Protein AF-A0A261AUL5-F1 (afdb_monomer_lite)

Organism: Caenorhabditis remanei (NCBI:txid31234)

Foldseek 3Di:
DDDDDDDDDDDDDDDDDDDDDPVVVLVVLVVVPLVPDDPVCSVVLVCLLPPPLLVVLLVQLVVLVVVVDASLRSLLVSLLVLCVVLLVLVLVLLQLVLVLVVLLQVQLVVLQVVLCVVVVFDWDADPVNLDIDTPDPDVVSVVVSVVSSVCSQVVCVVVVSHPVVSVVSVVVSVSSVSSSLSSVVSNVSVDDDPFRQDDDQPRGQQAFRPVLPLLVLLLVLQLLLVVLVCLSPPPPDPCDPVNVVVVVVVNVVSVVSSVVSRRGRNSSSSSSSSSSVSSSVSSLLCLAPVSCVVSVRDHDPSRDNCSPPVDDQDWDDDPFAIKTKDFDPDDPPDPQWKKKWKKKKWKWKAAPQGIDIDDIDIAMAIDPDDDPPHGMDIDGDGVVNQVNHYPPSDIDIDMDMDGPDMDIDDPPLPDPPPPPVPDPPPPAWAWEQEPPRDTHIDGLCLLLVQFVQSVVVPVPDPHNYDYDPPAHPVLVVLLVCLSVVPPPSAALVNLVSNLVVCVVRVRVVSNVVSLVCLLPPHPDDLVVLCVVCVVSVPDVSVVSSVVPPPPDDDDPPDDDDDPPPVVVVVVLVVQAAPQVRHGAPQWWWAWPVGDIHHPVSLVPDPDQWDQPPPPRDTTGSVPTHTDVVSNVVVVVVVVD

Secondary structure (DSSP, 8-state):
------------------PPPHHHHHHHHHHHHGGGS-TTTHHHHHHHHHSHHHHHHHHHHHHHHHTT--HHHHHHHHHHHHHHHHHHHHHHHHHHHHHHHHHHHHHHHHHHHHHHHHHT--EEE-TTSSSEEE----HHHHHHHHHHHHTHHHHHHHTT--HHHHHHHHHTHHHHHHHHHHHHHHHHHHS--S--B--TT-SBTTS--TT-HHHHHHHHHHHHHHHHHHHTS--SS---HHHHHHHHHHHHHHHHHHHHHTTS-THHHHHHHHHHHHHHHHHHHHHSHHHHHHTTPPP-TT--S-TTT----EEEEETTEEEEEEE----TT-TTSEEEEEEEEEEEEEETTEEEEPPPEEEEEESSS-TTSSSEEEEEEEHHHHHHH-SSS--EEEEEEEEEEEEEE---SS-S-TTSTT----SSEEEEEEGGGEEEEEEHHHHHHH-HHHHHHHSSS--SEEE-TT--HHHHHHHHHHHTT-TT-S-TTTHHHHHHHHHHTT-HHHHHHHHHHHHHT----HHHHHHHHHHTT-HHHHHHHHHT--SS----S---S-TTHHHHHHHHHHTB-TTTSSBPPSSEEE-TTS-EEEHHHHHTSSSSEEE-TTT--EEEGGGPEE-HHHHHHHHHHTT-

Radius of gyration: 35.85 Å; chains: 1; bounding box: 118×84×75 Å

pLDDT: mean 72.16, std 18.51, range [23.72, 94.94]

InterPro domains:
  IPR000210 BTB/POZ domain [PF00651] (430-521)
  IPR000210 BTB/POZ domain [SM00225] (428-522)
  IPR001708 Membrane insertase YidC/ALB3/OXA1/COX18 [PTHR12428] (25-316)
  IPR001841 Zinc finger, RING-type [PS50089] (577-616)
  IPR001841 Zinc finger, RING-type [SM00184] (577-615)
  IPR002083 MATH/TRAF domain [PF00917] (313-403)
  IPR011333 SKP1/BTB/POZ domain superfamily [G3DSA:3.30.710.10] (395-547)
  IPR011333 SKP1/BTB/POZ domain superfamily [SSF54695] (431-519)
  IPR013083 Zinc finger, RING/FYVE/PHD-type [G3DSA:3.30.40.10] (557-640)
  IPR017907 Zinc finger, RING-type, conserved site [PS00518] (593-602)
  IPR027370 Zinc finger, RING-type, eukaryotic [PF13445] (577-613)

Structure (mmCIF, N/CA/C/O backbone):
data_AF-A0A261AUL5-F1
#
_entry.id   AF-A0A261AUL5-F1
#
loop_
_atom_site.group_PDB
_atom_site.id
_atom_site.type_symbol
_atom_site.label_atom_id
_atom_site.label_alt_id
_atom_site.label_comp_id
_atom_site.label_asym_id
_atom_site.label_entity_id
_atom_site.label_seq_id
_atom_site.pdbx_PDB_ins_code
_atom_site.Cartn_x
_atom_site.Cartn_y
_atom_site.Cartn_z
_atom_site.occupancy
_atom_site.B_iso_or_equiv
_atom_site.auth_seq_id
_atom_site.auth_comp_id
_atom_site.auth_asym_id
_atom_site.auth_atom_id
_atom_site.pdbx_PDB_model_num
ATOM 1 N N . MET A 1 1 ? 73.769 -4.016 20.229 1.00 38.84 1 MET A N 1
ATOM 2 C CA . MET A 1 1 ? 72.959 -4.945 19.410 1.00 38.84 1 MET A CA 1
ATOM 3 C C . MET A 1 1 ? 71.690 -4.220 18.938 1.00 38.84 1 MET A C 1
ATOM 5 O O . MET A 1 1 ? 70.615 -4.512 19.426 1.00 38.84 1 MET A O 1
ATOM 9 N N . LEU A 1 2 ? 71.712 -3.088 18.229 1.00 24.92 2 LEU A N 1
ATOM 10 C CA . LEU A 1 2 ? 72.198 -2.772 16.875 1.00 24.92 2 LEU A CA 1
ATOM 11 C C . LEU A 1 2 ? 71.766 -3.713 15.734 1.00 24.92 2 LEU A C 1
ATOM 13 O O . LEU A 1 2 ? 71.984 -4.916 15.808 1.00 24.92 2 LEU A O 1
ATOM 17 N N . SER A 1 3 ? 71.311 -3.039 14.662 1.00 25.80 3 SER A N 1
ATOM 18 C CA . SER A 1 3 ? 71.133 -3.405 13.238 1.00 25.80 3 SER A CA 1
ATOM 19 C C . SER A 1 3 ? 69.890 -4.240 12.882 1.00 25.80 3 SER A C 1
ATOM 21 O O . SER A 1 3 ? 69.681 -5.284 13.476 1.00 25.80 3 SER A O 1
ATOM 23 N N . ARG A 1 4 ? 68.923 -3.786 12.052 1.00 31.28 4 ARG A N 1
ATOM 24 C CA . ARG A 1 4 ? 68.939 -3.260 10.651 1.00 31.28 4 ARG A CA 1
ATOM 25 C C . ARG A 1 4 ? 69.620 -4.210 9.655 1.00 31.28 4 ARG A C 1
ATOM 27 O O . ARG A 1 4 ? 70.619 -4.814 10.008 1.00 31.28 4 ARG A O 1
ATOM 34 N N . ILE A 1 5 ? 69.167 -4.134 8.388 1.00 26.30 5 ILE A N 1
ATOM 35 C CA . ILE A 1 5 ? 69.746 -4.734 7.157 1.00 26.30 5 ILE A CA 1
ATOM 36 C C . ILE A 1 5 ? 69.149 -6.150 6.925 1.00 26.30 5 ILE A C 1
ATOM 38 O O . ILE A 1 5 ? 69.099 -6.935 7.854 1.00 26.30 5 ILE A O 1
ATOM 42 N N . CYS A 1 6 ? 68.586 -6.559 5.780 1.00 26.16 6 CYS A N 1
ATOM 43 C CA . CYS A 1 6 ? 68.881 -6.203 4.391 1.00 26.16 6 CYS A CA 1
ATOM 44 C C . CYS A 1 6 ? 67.743 -6.541 3.393 1.00 26.16 6 CYS A C 1
ATOM 46 O O . CYS A 1 6 ? 67.002 -7.501 3.578 1.00 26.16 6 CYS A O 1
ATOM 48 N N . VAL A 1 7 ? 67.697 -5.790 2.287 1.00 33.09 7 VAL A N 1
ATOM 49 C CA . VAL A 1 7 ? 67.062 -6.109 0.987 1.00 33.09 7 VAL A CA 1
ATOM 50 C C . VAL A 1 7 ? 67.678 -7.385 0.372 1.00 33.09 7 VAL A C 1
ATOM 52 O O . VAL A 1 7 ? 68.873 -7.614 0.580 1.00 33.09 7 VAL A O 1
ATOM 55 N N . PRO A 1 8 ? 66.960 -8.111 -0.511 1.00 27.70 8 PRO A N 1
ATOM 56 C CA . PRO A 1 8 ? 67.607 -8.620 -1.716 1.00 27.70 8 PRO A CA 1
ATOM 57 C C . PRO A 1 8 ? 66.964 -8.128 -3.019 1.00 27.70 8 PRO A C 1
ATOM 59 O O . PRO A 1 8 ? 65.775 -7.844 -3.131 1.00 27.70 8 PRO A O 1
ATOM 62 N N . ARG A 1 9 ? 67.878 -7.992 -3.979 1.00 25.94 9 ARG A N 1
ATOM 63 C CA . ARG A 1 9 ? 67.807 -7.419 -5.319 1.00 25.94 9 ARG A CA 1
ATOM 64 C C . ARG A 1 9 ? 66.866 -8.155 -6.273 1.00 25.94 9 ARG A C 1
ATOM 66 O O . ARG A 1 9 ? 66.746 -9.372 -6.230 1.00 25.94 9 ARG A O 1
ATOM 73 N N . HIS A 1 10 ? 66.363 -7.365 -7.221 1.00 26.39 10 HIS A N 1
ATOM 74 C CA . HIS A 1 10 ? 66.174 -7.675 -8.640 1.00 26.39 10 HIS A CA 1
ATOM 75 C C . HIS A 1 10 ? 66.650 -9.061 -9.117 1.00 26.39 10 HIS A C 1
ATOM 77 O O . HIS A 1 10 ? 67.851 -9.321 -9.179 1.00 26.39 10 HIS A O 1
ATOM 83 N N . MET A 1 11 ? 65.708 -9.845 -9.646 1.00 24.77 11 MET A N 1
ATOM 84 C CA . MET A 1 11 ? 65.918 -10.566 -10.901 1.00 24.77 11 MET A CA 1
ATOM 85 C C . MET A 1 11 ? 65.010 -9.941 -11.958 1.00 24.77 11 MET A C 1
ATOM 87 O O . MET A 1 11 ? 63.788 -9.948 -11.853 1.00 24.77 11 MET A O 1
ATOM 91 N N . THR A 1 12 ? 65.640 -9.343 -12.959 1.00 30.38 12 THR A N 1
ATOM 92 C CA . THR A 1 12 ? 65.028 -8.932 -14.218 1.00 30.38 12 THR A CA 1
ATOM 93 C C . THR A 1 12 ? 64.698 -10.166 -15.050 1.00 30.38 12 THR A C 1
ATOM 95 O O . THR A 1 12 ? 65.599 -10.943 -15.361 1.00 30.38 12 THR A O 1
ATOM 98 N N . ALA A 1 13 ? 63.443 -10.301 -15.475 1.00 24.20 13 ALA A N 1
ATOM 99 C CA . ALA A 1 13 ? 63.084 -11.088 -16.647 1.00 24.20 13 ALA A CA 1
ATOM 100 C C . ALA A 1 13 ? 61.925 -10.402 -17.384 1.00 24.20 13 ALA A C 1
ATOM 102 O O . ALA A 1 13 ? 60.786 -10.399 -16.933 1.00 24.20 13 ALA A O 1
ATOM 103 N N . SER A 1 14 ? 62.290 -9.813 -18.521 1.00 23.72 14 SER A N 1
ATOM 104 C CA . SER A 1 14 ? 61.501 -9.747 -19.751 1.00 23.72 14 SER A CA 1
ATOM 105 C C . SER A 1 14 ? 60.175 -8.981 -19.724 1.00 23.72 14 SER A C 1
ATOM 107 O O . SER A 1 14 ? 59.101 -9.504 -19.441 1.00 23.72 14 SER A O 1
ATOM 109 N N . THR A 1 15 ? 60.276 -7.738 -20.193 1.00 32.81 15 THR A N 1
ATOM 110 C CA . THR A 1 15 ? 59.232 -6.999 -20.909 1.00 32.81 15 THR A CA 1
ATOM 111 C C . THR A 1 15 ? 58.444 -7.907 -21.855 1.00 32.81 15 THR A C 1
ATOM 113 O O . THR A 1 15 ? 58.908 -8.253 -22.940 1.00 32.81 15 THR A O 1
ATOM 116 N N . SER A 1 16 ? 57.222 -8.243 -21.460 1.00 27.28 16 SER A N 1
ATOM 117 C CA . SER A 1 16 ? 56.147 -8.580 -22.383 1.00 27.28 16 SER A CA 1
ATOM 118 C C . SER A 1 16 ? 54.984 -7.647 -22.068 1.00 27.28 16 SER A C 1
ATOM 120 O O . SER A 1 16 ? 54.665 -7.389 -20.909 1.00 27.28 16 SER A O 1
ATOM 122 N N . PHE A 1 17 ? 54.465 -7.032 -23.124 1.00 34.25 17 PHE A N 1
ATOM 123 C CA . PHE A 1 17 ? 53.462 -5.978 -23.125 1.00 34.25 17 PHE A CA 1
ATOM 124 C C . PHE A 1 17 ? 52.282 -6.305 -22.197 1.00 34.25 17 PHE A C 1
ATOM 126 O O . PHE A 1 17 ? 51.385 -7.061 -22.564 1.00 34.25 17 PHE A O 1
ATOM 133 N N . LEU A 1 18 ? 52.260 -5.699 -21.007 1.00 28.34 18 LEU A N 1
ATOM 134 C CA . LEU A 1 18 ? 51.066 -5.660 -20.174 1.00 28.34 18 LEU A CA 1
ATOM 135 C C . LEU A 1 18 ? 50.073 -4.717 -20.850 1.00 28.34 18 LEU A C 1
ATOM 137 O O . LEU A 1 18 ? 50.210 -3.495 -20.825 1.00 28.34 18 LEU A O 1
ATOM 141 N N . THR A 1 19 ? 49.078 -5.314 -21.494 1.00 38.41 19 THR A N 1
ATOM 142 C CA . THR A 1 19 ? 47.830 -4.643 -21.842 1.00 38.41 19 THR A CA 1
ATOM 143 C C . THR A 1 19 ? 47.281 -3.929 -20.604 1.00 38.41 19 THR A C 1
ATOM 145 O O . THR A 1 19 ? 47.287 -4.536 -19.530 1.00 38.41 19 THR A O 1
ATOM 148 N N . PRO A 1 20 ? 46.778 -2.689 -20.726 1.00 30.16 20 PRO A N 1
ATOM 149 C CA . PRO A 1 20 ? 46.280 -1.954 -19.574 1.00 30.16 20 PRO A CA 1
ATOM 150 C C . PRO A 1 20 ? 45.133 -2.728 -18.928 1.00 30.16 20 PRO A C 1
ATOM 152 O O . PRO A 1 20 ? 44.314 -3.342 -19.628 1.00 30.16 20 PRO A O 1
ATOM 155 N N . SER A 1 21 ? 45.125 -2.718 -17.595 1.00 37.12 21 SER A N 1
ATOM 156 C CA . SER A 1 21 ? 44.129 -3.399 -16.771 1.00 37.12 21 SER A CA 1
ATOM 157 C C . SER A 1 21 ? 42.710 -2.986 -17.182 1.00 37.12 21 SER A C 1
ATOM 159 O O . SER A 1 21 ? 42.478 -1.865 -17.642 1.00 37.12 21 SER A O 1
ATOM 161 N N . SER A 1 22 ? 41.740 -3.889 -17.022 1.00 41.94 22 SER A N 1
ATOM 162 C CA . SER A 1 22 ? 40.322 -3.639 -17.327 1.00 41.94 22 SER A CA 1
ATOM 163 C C . SER A 1 22 ? 39.786 -2.358 -16.670 1.00 41.94 22 SER A C 1
ATOM 165 O O . SER A 1 22 ? 38.988 -1.655 -17.283 1.00 41.94 22 SER A O 1
ATOM 167 N N . SER A 1 23 ? 40.301 -2.000 -15.489 1.00 38.81 23 SER A N 1
ATOM 168 C CA . SER A 1 23 ? 39.990 -0.755 -14.772 1.00 38.81 23 SER A CA 1
ATOM 169 C C . SER A 1 23 ? 40.455 0.512 -15.513 1.00 38.81 23 SER A C 1
ATOM 171 O O . SER A 1 23 ? 39.699 1.475 -15.647 1.00 38.81 23 SER A O 1
ATOM 173 N N . GLU A 1 24 ? 41.667 0.512 -16.080 1.00 35.25 24 GLU A N 1
ATOM 174 C CA . GLU A 1 24 ? 42.183 1.662 -16.839 1.00 35.25 24 GLU A CA 1
ATOM 175 C C . GLU A 1 24 ? 41.476 1.833 -18.185 1.00 35.25 24 GLU A C 1
ATOM 177 O O . GLU A 1 24 ? 41.179 2.961 -18.584 1.00 35.25 24 GLU A O 1
ATOM 182 N N . LYS A 1 25 ? 41.139 0.729 -18.867 1.00 39.03 25 LYS A N 1
ATOM 183 C CA . LYS A 1 25 ? 40.351 0.785 -20.109 1.00 39.03 25 LYS A CA 1
ATOM 184 C C . LYS A 1 25 ? 38.936 1.316 -19.859 1.00 39.03 25 LYS A C 1
ATOM 186 O O . LYS A 1 25 ? 38.475 2.150 -20.638 1.00 39.03 25 LYS A O 1
ATOM 191 N N . LEU A 1 26 ? 38.292 0.909 -18.760 1.00 44.41 26 LEU A N 1
ATOM 192 C CA . LEU A 1 26 ? 36.972 1.397 -18.344 1.00 44.41 26 LEU A CA 1
ATOM 193 C C . LEU A 1 26 ? 36.999 2.914 -18.074 1.00 44.41 26 LEU A C 1
ATOM 195 O O . LEU A 1 26 ? 36.188 3.665 -18.619 1.00 44.41 26 LEU A O 1
ATOM 199 N N . HIS A 1 27 ? 38.002 3.395 -17.329 1.00 42.09 27 HIS A N 1
ATOM 200 C CA . HIS A 1 27 ? 38.168 4.825 -17.046 1.00 42.09 27 HIS A CA 1
ATOM 201 C C . HIS A 1 27 ? 38.501 5.669 -18.287 1.00 42.09 27 HIS A C 1
ATOM 203 O O . HIS A 1 27 ? 38.066 6.821 -18.389 1.00 42.09 27 HIS A O 1
ATOM 209 N N . GLN A 1 28 ? 39.259 5.129 -19.244 1.00 38.56 28 GLN A N 1
ATOM 210 C CA . GLN A 1 28 ? 39.674 5.868 -20.438 1.00 38.56 28 GLN A CA 1
ATOM 211 C C . GLN A 1 28 ? 38.569 5.939 -21.509 1.00 38.56 28 GLN A C 1
ATOM 213 O O . GLN A 1 28 ? 38.501 6.934 -22.237 1.00 38.56 28 GLN A O 1
ATOM 218 N N . HIS A 1 29 ? 37.670 4.946 -21.571 1.00 44.53 29 HIS A N 1
ATOM 219 C CA . HIS A 1 29 ? 36.498 4.953 -22.458 1.00 44.53 29 HIS A CA 1
ATOM 220 C C . HIS A 1 29 ? 35.386 5.893 -21.960 1.00 44.53 29 HIS A C 1
ATOM 222 O O . HIS A 1 29 ? 34.863 6.683 -22.750 1.00 44.53 29 HIS A O 1
ATOM 228 N N . HIS A 1 30 ? 35.099 5.909 -20.650 1.00 47.41 30 HIS A N 1
ATOM 229 C CA . HIS A 1 30 ? 34.116 6.825 -20.046 1.00 47.41 30 HIS A CA 1
ATOM 230 C C . HIS A 1 30 ? 34.450 8.307 -20.290 1.00 47.41 30 HIS A C 1
ATOM 232 O O . HIS A 1 30 ? 33.562 9.127 -20.529 1.00 47.41 30 HIS A O 1
ATOM 238 N N . ARG A 1 31 ? 35.742 8.659 -20.314 1.00 43.59 31 ARG A N 1
ATOM 239 C CA . ARG A 1 31 ? 36.203 10.043 -20.497 1.00 43.59 31 ARG A CA 1
ATOM 240 C C . ARG A 1 31 ? 35.969 10.592 -21.920 1.00 43.59 31 ARG A C 1
ATOM 242 O O . ARG A 1 31 ? 35.943 11.807 -22.087 1.00 43.59 31 ARG A O 1
ATOM 249 N N . ARG A 1 32 ? 35.785 9.738 -22.941 1.00 42.44 32 ARG A N 1
ATOM 250 C CA . ARG A 1 32 ? 35.687 10.153 -24.362 1.00 42.44 32 ARG A CA 1
ATOM 251 C C . ARG A 1 32 ? 34.273 10.498 -24.853 1.00 42.44 32 ARG A C 1
ATOM 253 O O . ARG A 1 32 ? 34.166 11.171 -25.871 1.00 42.44 32 ARG A O 1
ATOM 260 N N . GLN A 1 33 ? 33.210 10.087 -24.153 1.00 45.28 33 GLN A N 1
ATOM 261 C CA . GLN A 1 33 ? 31.814 10.405 -24.526 1.00 45.28 33 GLN A CA 1
ATOM 262 C C . GLN A 1 33 ? 31.169 11.521 -23.680 1.00 45.28 33 GLN A C 1
ATOM 264 O O . GLN A 1 33 ? 30.089 12.003 -24.013 1.00 45.28 33 GLN A O 1
ATOM 269 N N . MET A 1 34 ? 31.814 11.974 -22.598 1.00 44.00 34 MET A N 1
ATOM 270 C CA . MET A 1 34 ? 31.295 13.059 -21.747 1.00 44.00 34 MET A CA 1
ATOM 271 C C . MET A 1 34 ? 31.525 14.473 -22.311 1.00 44.00 34 MET A C 1
ATOM 273 O O . MET A 1 34 ? 31.071 15.449 -21.719 1.00 44.00 34 MET A O 1
ATOM 277 N N . SER A 1 35 ? 32.171 14.590 -23.472 1.00 47.97 35 SER A N 1
ATOM 278 C CA . SER A 1 35 ? 32.547 15.842 -24.149 1.00 47.97 35 SER A CA 1
ATOM 279 C C . SER A 1 35 ? 31.365 16.712 -24.610 1.00 47.97 35 SER A C 1
ATOM 281 O O . SER A 1 35 ? 31.589 17.831 -25.060 1.00 47.97 35 SER A O 1
ATOM 283 N N . ALA A 1 36 ? 30.123 16.224 -24.507 1.00 58.78 36 ALA A N 1
ATOM 284 C CA . ALA A 1 36 ? 28.903 16.934 -24.910 1.00 58.78 36 ALA A CA 1
ATOM 285 C C . ALA A 1 36 ? 28.082 17.509 -23.735 1.00 58.78 36 ALA A C 1
ATOM 287 O O . ALA A 1 36 ? 27.072 18.175 -23.958 1.00 58.78 36 ALA A O 1
ATOM 288 N N . LEU A 1 37 ? 28.470 17.249 -22.480 1.00 67.25 37 LEU A N 1
ATOM 289 C CA . LEU A 1 37 ? 27.762 17.773 -21.308 1.00 67.25 37 LEU A CA 1
ATOM 290 C C . LEU A 1 37 ? 28.285 19.171 -20.936 1.00 67.25 37 LEU A C 1
ATOM 292 O O . LEU A 1 37 ? 29.499 19.383 -20.946 1.00 67.25 37 LEU A O 1
ATOM 296 N N . PRO A 1 38 ? 27.408 20.116 -20.539 1.00 79.88 38 PRO A N 1
ATOM 297 C CA . PRO A 1 38 ? 27.838 21.394 -19.991 1.00 79.88 38 PRO A CA 1
ATOM 298 C C . PRO A 1 38 ? 28.850 21.201 -18.843 1.00 79.88 38 PRO A C 1
ATOM 300 O O . PRO A 1 38 ? 28.597 20.384 -17.947 1.00 79.88 38 PRO A O 1
ATOM 303 N N . PRO A 1 39 ? 29.957 21.972 -18.804 1.00 80.19 39 PRO A N 1
ATOM 304 C CA . PRO A 1 39 ? 31.027 21.794 -17.815 1.00 80.19 39 PRO A CA 1
ATOM 305 C C . PRO A 1 39 ? 30.543 21.846 -16.360 1.00 80.19 39 PRO A C 1
ATOM 307 O O . PRO A 1 39 ? 31.110 21.190 -15.493 1.00 80.19 39 PRO A O 1
ATOM 310 N N . ALA A 1 40 ? 29.461 22.586 -16.099 1.00 81.88 40 ALA A N 1
ATOM 311 C CA . ALA A 1 40 ? 28.869 22.738 -14.774 1.00 81.88 40 ALA A CA 1
ATOM 312 C C . ALA A 1 40 ? 28.254 21.443 -14.205 1.00 81.88 40 ALA A C 1
ATOM 314 O O . ALA A 1 40 ? 28.209 21.280 -12.990 1.00 81.88 40 ALA A O 1
ATOM 315 N N . ILE A 1 41 ? 27.781 20.524 -15.056 1.00 81.88 41 ILE A N 1
ATOM 316 C CA . ILE A 1 41 ? 27.109 19.284 -14.618 1.00 81.88 41 ILE A CA 1
ATOM 317 C C . ILE A 1 41 ? 27.941 18.025 -14.868 1.00 81.88 41 ILE A C 1
ATOM 319 O O . ILE A 1 41 ? 27.652 16.976 -14.290 1.00 81.88 41 ILE A O 1
ATOM 323 N N . ALA A 1 42 ? 28.989 18.121 -15.690 1.00 81.06 42 ALA A N 1
ATOM 324 C CA . ALA A 1 42 ? 29.856 16.996 -16.024 1.00 81.06 42 ALA A CA 1
ATOM 325 C C . ALA A 1 42 ? 30.434 16.269 -14.786 1.00 81.06 42 ALA A C 1
ATOM 327 O O . ALA A 1 42 ? 30.334 15.041 -14.754 1.00 81.06 42 ALA A O 1
ATOM 328 N N . PRO A 1 43 ? 30.924 16.954 -13.725 1.00 87.38 43 PRO A N 1
ATOM 329 C CA . PRO A 1 43 ? 31.445 16.269 -12.538 1.00 87.38 43 PRO A CA 1
ATOM 330 C C . PRO A 1 43 ? 30.384 15.445 -11.796 1.00 87.38 43 PRO A C 1
ATOM 332 O O . PRO A 1 43 ? 30.666 14.345 -11.327 1.00 87.38 43 PRO A O 1
ATOM 335 N N . ALA A 1 44 ? 29.146 15.946 -11.717 1.00 85.44 44 ALA A N 1
ATOM 336 C CA . ALA A 1 44 ? 28.050 15.249 -11.046 1.00 85.44 44 ALA A CA 1
ATOM 337 C C . ALA A 1 44 ? 27.613 13.996 -11.820 1.00 85.44 44 ALA A C 1
ATOM 339 O O . ALA A 1 44 ? 27.378 12.948 -11.221 1.00 85.44 44 ALA A O 1
ATOM 340 N N . PHE A 1 45 ? 27.549 14.084 -13.152 1.00 86.12 45 PHE A N 1
ATOM 341 C CA . PHE A 1 45 ? 27.258 12.935 -14.013 1.00 86.12 45 PHE A CA 1
ATOM 342 C C . PHE A 1 45 ? 28.365 11.882 -13.953 1.00 86.12 45 PHE A C 1
ATOM 344 O O . PHE A 1 45 ? 28.066 10.690 -13.939 1.00 86.12 45 PHE A O 1
ATOM 351 N N . GLN A 1 46 ? 29.625 12.316 -13.886 1.00 86.81 46 GLN A N 1
ATOM 352 C CA . GLN A 1 46 ? 30.760 11.413 -13.751 1.00 86.81 46 GLN A CA 1
ATOM 353 C C . GLN A 1 46 ? 30.725 10.695 -12.399 1.00 86.81 46 GLN A C 1
ATOM 355 O O . GLN A 1 46 ? 30.814 9.474 -12.348 1.00 86.81 46 GLN A O 1
ATOM 360 N N . TYR A 1 47 ? 30.488 11.425 -11.308 1.00 91.00 47 TYR A N 1
ATOM 361 C CA . TYR A 1 47 ? 30.314 10.808 -9.995 1.00 91.00 47 TYR A CA 1
ATOM 362 C C . TYR A 1 47 ? 29.154 9.802 -9.978 1.00 91.00 47 TYR A C 1
ATOM 364 O O . TYR A 1 47 ? 29.305 8.702 -9.457 1.00 91.00 47 TYR A O 1
ATOM 372 N N . ALA A 1 48 ? 28.002 10.149 -10.559 1.00 89.62 48 ALA A N 1
ATOM 373 C CA . ALA A 1 48 ? 26.848 9.253 -10.602 1.00 89.62 48 ALA A CA 1
ATOM 374 C C . ALA A 1 48 ? 27.097 7.986 -11.438 1.00 89.62 48 ALA A C 1
ATOM 376 O O . ALA A 1 48 ? 26.554 6.936 -11.108 1.00 89.62 48 ALA A O 1
ATOM 377 N N . SER A 1 49 ? 27.921 8.076 -12.483 1.00 89.06 49 SER A N 1
ATOM 378 C CA . SER A 1 49 ? 28.393 6.934 -13.276 1.00 89.06 49 SER A CA 1
ATOM 379 C C . SER A 1 49 ? 29.358 6.047 -12.487 1.00 89.06 49 SER A C 1
ATOM 381 O O . SER A 1 49 ? 29.238 4.825 -12.516 1.00 89.06 49 SER A O 1
ATOM 383 N N . ASP A 1 50 ? 30.288 6.659 -11.758 1.00 89.88 50 ASP A N 1
ATOM 384 C CA . ASP A 1 50 ? 31.458 5.960 -11.226 1.00 89.88 50 ASP A CA 1
ATOM 385 C C . ASP A 1 50 ? 31.307 5.570 -9.747 1.00 89.88 50 ASP A C 1
ATOM 387 O O . ASP A 1 50 ? 32.185 4.913 -9.192 1.00 89.88 50 ASP A O 1
ATOM 391 N N . CYS A 1 51 ? 30.225 5.960 -9.066 1.00 92.88 51 CYS A N 1
ATOM 392 C CA . CYS A 1 51 ? 30.060 5.650 -7.648 1.00 92.88 51 CYS A CA 1
ATOM 393 C C . CYS A 1 51 ? 29.860 4.144 -7.395 1.00 92.88 51 CYS A C 1
ATOM 395 O O . CYS A 1 51 ? 29.308 3.409 -8.217 1.00 92.88 51 CYS A O 1
ATOM 397 N N . TYR A 1 52 ? 30.246 3.687 -6.199 1.00 93.94 52 TYR A N 1
ATOM 398 C CA . TYR A 1 52 ? 30.159 2.273 -5.814 1.00 93.94 52 TYR A CA 1
ATOM 399 C C . TYR A 1 52 ? 28.747 1.687 -5.920 1.00 93.94 52 TYR A C 1
ATOM 401 O O . TYR A 1 52 ? 28.600 0.505 -6.221 1.00 93.94 52 TYR A O 1
ATOM 409 N N . ILE A 1 53 ? 27.706 2.497 -5.693 1.00 92.62 53 ILE A N 1
ATOM 410 C CA . ILE A 1 53 ? 26.310 2.054 -5.821 1.00 92.62 53 ILE A CA 1
ATOM 411 C C . ILE A 1 53 ? 26.014 1.692 -7.277 1.00 92.62 53 ILE A C 1
ATOM 413 O O . ILE A 1 53 ? 25.502 0.608 -7.546 1.00 92.62 53 ILE A O 1
ATOM 417 N N . THR A 1 54 ? 26.372 2.576 -8.208 1.00 93.69 54 THR A N 1
ATOM 418 C CA . THR A 1 54 ? 26.190 2.364 -9.645 1.00 93.69 54 THR A CA 1
ATOM 419 C C . THR A 1 54 ? 26.967 1.142 -10.120 1.00 93.69 54 THR A C 1
ATOM 421 O O . THR A 1 54 ? 26.378 0.262 -10.743 1.00 93.69 54 THR A O 1
ATOM 424 N N . GLN A 1 55 ? 28.242 1.023 -9.739 1.00 93.06 55 GLN A N 1
ATOM 425 C CA . GLN A 1 55 ? 29.075 -0.132 -10.091 1.00 93.06 55 GLN A CA 1
ATOM 426 C C . GLN A 1 55 ? 28.510 -1.452 -9.543 1.00 93.06 55 GLN A C 1
ATOM 428 O O . GLN A 1 55 ? 28.468 -2.452 -10.252 1.00 93.06 55 GLN A O 1
ATOM 433 N N . SER A 1 56 ? 28.012 -1.460 -8.303 1.00 93.31 56 SER A N 1
ATOM 434 C CA . SER A 1 56 ? 27.430 -2.667 -7.694 1.00 93.31 56 SER A CA 1
ATOM 435 C C . SER A 1 56 ? 26.157 -3.115 -8.414 1.00 93.31 56 SER A C 1
ATOM 437 O O . SER A 1 56 ? 25.943 -4.306 -8.631 1.00 93.31 56 SER A O 1
ATOM 439 N N . ILE A 1 57 ? 25.300 -2.163 -8.800 1.00 93.56 57 ILE A N 1
ATOM 440 C CA . ILE A 1 57 ? 24.079 -2.459 -9.561 1.00 93.56 57 ILE A CA 1
ATOM 441 C C . ILE A 1 57 ? 24.434 -2.944 -10.972 1.00 93.56 57 ILE A C 1
ATOM 443 O O . ILE A 1 57 ? 23.814 -3.891 -11.453 1.00 93.56 57 ILE A O 1
ATOM 447 N N . GLN A 1 58 ? 25.443 -2.340 -11.603 1.00 93.12 58 GLN A N 1
ATOM 448 C CA . GLN A 1 58 ? 25.966 -2.755 -12.904 1.00 93.12 58 GLN A CA 1
ATOM 449 C C . GLN A 1 58 ? 26.453 -4.210 -12.866 1.00 93.12 58 GLN A C 1
ATOM 451 O O . GLN A 1 58 ? 25.967 -5.024 -13.647 1.00 93.12 58 GLN A O 1
ATOM 456 N N . MET A 1 59 ? 27.301 -4.566 -11.895 1.00 92.75 59 MET A N 1
ATOM 457 C CA . MET A 1 59 ? 27.754 -5.950 -11.697 1.00 92.75 59 MET A CA 1
ATOM 458 C C . MET A 1 59 ? 26.578 -6.916 -11.494 1.00 92.75 59 MET A C 1
ATOM 460 O O . MET A 1 59 ? 26.603 -8.047 -11.973 1.00 92.75 59 MET A O 1
ATOM 464 N N . GLY A 1 60 ? 25.517 -6.474 -10.810 1.00 93.00 60 GLY A N 1
ATOM 465 C CA . GLY A 1 60 ? 24.286 -7.251 -10.667 1.00 93.00 60 GLY A CA 1
ATOM 466 C C . GLY A 1 60 ? 23.569 -7.500 -11.999 1.00 93.00 60 GLY A C 1
ATOM 467 O O . GLY A 1 60 ? 23.117 -8.616 -12.248 1.00 93.00 60 GLY A O 1
ATOM 468 N N . MET A 1 61 ? 23.479 -6.490 -12.868 1.00 92.56 61 MET A N 1
ATOM 469 C CA . MET A 1 61 ? 22.874 -6.617 -14.202 1.00 92.56 61 MET A CA 1
ATOM 470 C C . MET A 1 61 ? 23.696 -7.532 -15.120 1.00 92.56 61 MET A C 1
ATOM 472 O O . MET A 1 61 ? 23.130 -8.406 -15.776 1.00 92.56 61 MET A O 1
ATOM 476 N N . GLU A 1 62 ? 25.020 -7.374 -15.125 1.00 91.31 62 GLU A N 1
ATOM 477 C CA . GLU A 1 62 ? 25.953 -8.239 -15.858 1.00 91.31 62 GLU A CA 1
ATOM 478 C C . GLU A 1 62 ? 25.887 -9.685 -15.345 1.00 91.31 62 GLU A C 1
ATOM 480 O O . GLU A 1 62 ? 25.853 -10.626 -16.135 1.00 91.31 62 GLU A O 1
ATOM 485 N N . GLY A 1 63 ? 25.769 -9.875 -14.027 1.00 92.81 63 GLY A N 1
ATOM 486 C CA . GLY A 1 63 ? 25.577 -11.187 -13.413 1.00 92.81 63 GLY A CA 1
ATOM 487 C C . GLY A 1 63 ? 24.280 -11.874 -13.851 1.00 92.81 63 GLY A C 1
ATOM 488 O O . GLY A 1 63 ? 24.293 -13.066 -14.151 1.00 92.81 63 GLY A O 1
ATOM 489 N N . LEU A 1 64 ? 23.168 -11.135 -13.951 1.00 93.12 64 LEU A N 1
ATOM 490 C CA . LEU A 1 64 ? 21.897 -11.668 -14.469 1.00 93.12 64 LEU A CA 1
ATOM 491 C C . LEU A 1 64 ? 22.031 -12.123 -15.927 1.00 93.12 64 LEU A C 1
ATOM 493 O O . LEU A 1 64 ? 21.538 -13.194 -16.283 1.00 93.12 64 LEU A O 1
ATOM 497 N N . HIS A 1 65 ? 22.736 -11.348 -16.755 1.00 90.00 65 HIS A N 1
ATOM 498 C CA . HIS A 1 65 ? 23.051 -11.745 -18.126 1.00 90.00 65 HIS A CA 1
ATOM 499 C C . HIS A 1 65 ? 23.959 -12.987 -18.168 1.00 90.00 65 HIS A C 1
ATOM 501 O O . HIS A 1 65 ? 23.681 -13.924 -18.915 1.00 90.00 65 HIS A O 1
ATOM 507 N N . GLY A 1 66 ? 24.974 -13.051 -17.300 1.00 89.12 66 GLY A N 1
ATOM 508 C CA . GLY A 1 66 ? 25.907 -14.176 -17.183 1.00 89.12 66 GLY A CA 1
ATOM 509 C C . GLY A 1 66 ? 25.262 -15.515 -16.799 1.00 89.12 66 GLY A C 1
ATOM 510 O O . GLY A 1 66 ? 25.823 -16.566 -17.092 1.00 89.12 66 GLY A O 1
ATOM 511 N N . ILE A 1 67 ? 24.059 -15.499 -16.212 1.00 92.25 67 ILE A N 1
ATOM 512 C CA . ILE A 1 67 ? 23.249 -16.701 -15.921 1.00 92.25 67 ILE A CA 1
ATOM 513 C C . ILE A 1 67 ? 22.512 -17.221 -17.182 1.00 92.25 67 ILE A C 1
ATOM 515 O O . ILE A 1 67 ? 21.869 -18.269 -17.150 1.00 92.25 67 ILE A O 1
ATOM 519 N N . GLY A 1 68 ? 22.626 -16.527 -18.320 1.00 88.12 68 GLY A N 1
ATOM 520 C CA . GLY A 1 68 ? 22.041 -16.915 -19.609 1.00 88.12 68 GLY A CA 1
ATOM 521 C C . GLY A 1 68 ? 20.776 -16.141 -19.995 1.00 88.12 68 GLY A C 1
ATOM 522 O O . GLY A 1 68 ? 20.106 -16.506 -20.960 1.00 88.12 68 GLY A O 1
ATOM 523 N N . MET A 1 69 ? 20.423 -15.077 -19.265 1.00 90.06 69 MET A N 1
ATOM 524 C CA . MET A 1 69 ? 19.305 -14.195 -19.623 1.00 90.06 69 MET A CA 1
ATOM 525 C C . MET A 1 69 ? 19.671 -13.304 -20.813 1.00 90.06 69 MET A C 1
ATOM 527 O O . MET A 1 69 ? 20.783 -12.792 -20.886 1.00 90.06 69 MET A O 1
ATOM 531 N N . THR A 1 70 ? 18.734 -13.025 -21.721 1.00 88.69 70 THR A N 1
ATOM 532 C CA . THR A 1 70 ? 18.953 -11.986 -22.745 1.00 88.69 70 THR A CA 1
ATOM 533 C C . THR A 1 70 ? 19.001 -10.606 -22.092 1.00 88.69 70 THR A C 1
ATOM 535 O O . THR A 1 70 ? 18.337 -10.389 -21.076 1.00 88.69 70 THR A O 1
ATOM 538 N N . TRP A 1 71 ? 19.720 -9.645 -22.678 1.00 87.69 71 TRP A N 1
ATOM 539 C CA . TRP A 1 71 ? 19.829 -8.288 -22.125 1.00 87.69 71 TRP A CA 1
ATOM 540 C C . TRP A 1 71 ? 18.481 -7.640 -21.758 1.00 87.69 71 TRP A C 1
ATOM 542 O O . TRP A 1 71 ? 18.347 -7.186 -20.621 1.00 87.69 71 TRP A O 1
ATOM 552 N N . PRO A 1 72 ? 17.432 -7.670 -22.611 1.00 88.81 72 PRO A N 1
ATOM 553 C CA . PRO A 1 72 ? 16.124 -7.142 -22.227 1.00 88.81 72 PRO A CA 1
ATOM 554 C C . PRO A 1 72 ? 15.544 -7.819 -20.979 1.00 88.81 72 PRO A C 1
ATOM 556 O O . PRO A 1 72 ? 15.048 -7.143 -20.079 1.00 88.81 72 PRO A O 1
ATOM 559 N N . THR A 1 73 ? 15.646 -9.148 -20.881 1.00 89.44 73 THR A N 1
ATOM 560 C CA . THR A 1 73 ? 15.150 -9.889 -19.709 1.00 89.44 73 THR A CA 1
ATOM 561 C C . THR A 1 73 ? 15.983 -9.625 -18.454 1.00 89.44 73 THR A C 1
ATOM 563 O O . THR A 1 73 ? 15.411 -9.467 -17.374 1.00 89.44 73 THR A O 1
ATOM 566 N N . ALA A 1 74 ? 17.303 -9.469 -18.591 1.00 91.19 74 ALA A N 1
ATOM 567 C CA . ALA A 1 74 ? 18.191 -9.081 -17.503 1.00 91.19 74 ALA A CA 1
ATOM 568 C C . ALA A 1 74 ? 17.813 -7.693 -16.958 1.00 91.19 74 ALA A C 1
ATOM 570 O O . ALA A 1 74 ? 17.620 -7.548 -15.753 1.00 91.19 74 ALA A O 1
ATOM 571 N N . PHE A 1 75 ? 17.571 -6.701 -17.823 1.00 91.12 75 PHE A N 1
ATOM 572 C CA . PHE A 1 75 ? 17.138 -5.363 -17.399 1.00 91.12 75 PHE A CA 1
ATOM 573 C C . PHE A 1 75 ? 15.766 -5.366 -16.715 1.00 91.12 75 PHE A C 1
ATOM 575 O O . PHE A 1 75 ? 15.595 -4.733 -15.671 1.00 91.12 75 PHE A O 1
ATOM 582 N N . ILE A 1 76 ? 14.793 -6.107 -17.257 1.00 92.31 76 ILE A N 1
ATOM 583 C CA . ILE A 1 76 ? 13.464 -6.258 -16.641 1.00 92.31 76 ILE A CA 1
ATOM 584 C C . ILE A 1 76 ? 13.588 -6.906 -15.255 1.00 92.31 76 ILE A C 1
ATOM 586 O O . ILE A 1 76 ? 12.981 -6.436 -14.290 1.00 92.31 76 ILE A O 1
ATOM 590 N N . SER A 1 77 ? 14.390 -7.965 -15.129 1.00 93.56 77 SER A N 1
ATOM 591 C CA . SER A 1 77 ? 14.593 -8.650 -13.850 1.00 93.56 77 SER A CA 1
ATOM 592 C C . SER A 1 77 ? 15.307 -7.759 -12.827 1.00 93.56 77 SER A C 1
ATOM 594 O O . SER A 1 77 ? 14.852 -7.664 -11.687 1.00 93.56 77 SER A O 1
ATOM 596 N N . ALA A 1 78 ? 16.336 -7.012 -13.243 1.00 94.25 78 ALA A N 1
ATOM 597 C CA . ALA A 1 78 ? 17.040 -6.048 -12.404 1.00 94.25 78 ALA A CA 1
ATOM 598 C C . ALA A 1 78 ? 16.102 -4.945 -11.884 1.00 94.25 78 ALA A C 1
ATOM 600 O O . ALA A 1 78 ? 16.152 -4.604 -10.702 1.00 94.25 78 ALA A O 1
ATOM 601 N N . ALA A 1 79 ? 15.192 -4.437 -12.724 1.00 92.81 79 ALA A N 1
ATOM 602 C CA . ALA A 1 79 ? 14.183 -3.452 -12.324 1.00 92.81 79 ALA A CA 1
ATOM 603 C C . ALA A 1 79 ? 13.263 -3.973 -11.206 1.00 92.81 79 ALA A C 1
ATOM 605 O O . ALA A 1 79 ? 12.971 -3.259 -10.242 1.00 92.81 79 ALA A O 1
ATOM 606 N N . ILE A 1 80 ? 12.807 -5.224 -11.326 1.00 94.06 80 ILE A N 1
ATOM 607 C CA . ILE A 1 80 ? 11.938 -5.867 -10.333 1.00 94.06 80 ILE A CA 1
ATOM 608 C C . ILE A 1 80 ? 12.717 -6.139 -9.041 1.00 94.06 80 ILE A C 1
ATOM 610 O O . ILE A 1 80 ? 12.234 -5.814 -7.954 1.00 94.06 80 ILE A O 1
ATOM 614 N N . LEU A 1 81 ? 13.936 -6.676 -9.145 1.00 93.81 81 LEU A N 1
ATOM 615 C CA . LEU A 1 81 ? 14.804 -6.948 -7.997 1.00 93.81 81 LEU A CA 1
ATOM 616 C C . LEU A 1 81 ? 15.157 -5.673 -7.230 1.00 93.81 81 LEU A C 1
ATOM 618 O O . LEU A 1 81 ? 15.126 -5.679 -6.001 1.00 93.81 81 LEU A O 1
ATOM 622 N N . LEU A 1 82 ? 15.396 -4.558 -7.925 1.00 91.56 82 LEU A N 1
ATOM 623 C CA . LEU A 1 82 ? 15.615 -3.257 -7.296 1.00 91.56 82 LEU A CA 1
ATOM 624 C C . LEU A 1 82 ? 14.418 -2.840 -6.428 1.00 91.56 82 LEU A C 1
ATOM 626 O O . LEU A 1 82 ? 14.588 -2.345 -5.310 1.00 91.56 82 LEU A O 1
ATOM 630 N N . ARG A 1 83 ? 13.188 -3.054 -6.913 1.00 89.94 83 ARG A N 1
ATOM 631 C CA . ARG A 1 83 ? 11.974 -2.771 -6.133 1.00 89.94 83 ARG A CA 1
ATOM 632 C C . ARG A 1 83 ? 11.802 -3.717 -4.957 1.00 89.94 83 ARG A C 1
ATOM 634 O O . ARG A 1 83 ? 11.467 -3.249 -3.876 1.00 89.94 83 ARG A O 1
ATOM 641 N N . ILE A 1 84 ? 12.090 -5.005 -5.123 1.00 91.88 84 ILE A N 1
ATOM 642 C CA . ILE A 1 84 ? 12.063 -5.970 -4.015 1.00 91.88 84 ILE A CA 1
ATOM 643 C C . ILE A 1 84 ? 13.091 -5.578 -2.942 1.00 91.88 84 ILE A C 1
ATOM 645 O O . ILE A 1 84 ? 12.747 -5.524 -1.764 1.00 91.88 84 ILE A O 1
ATOM 649 N N . GLY A 1 85 ? 14.315 -5.220 -3.339 1.00 91.56 85 GLY A N 1
ATOM 650 C CA . GLY A 1 85 ? 15.378 -4.796 -2.424 1.00 91.56 85 GLY A CA 1
ATOM 651 C C . GLY A 1 85 ? 15.079 -3.481 -1.698 1.00 91.56 85 GLY A C 1
ATOM 652 O O . GLY A 1 85 ? 15.437 -3.319 -0.535 1.00 91.56 85 GLY A O 1
ATOM 653 N N . THR A 1 86 ? 14.366 -2.551 -2.342 1.00 91.12 86 THR A N 1
ATOM 654 C CA . THR A 1 86 ? 13.947 -1.276 -1.726 1.00 91.12 86 THR A CA 1
ATOM 655 C C . THR A 1 86 ? 12.600 -1.360 -0.991 1.00 91.12 86 THR A C 1
ATOM 657 O O . THR A 1 86 ? 12.257 -0.455 -0.224 1.00 91.12 86 THR A O 1
ATOM 660 N N . ALA A 1 87 ? 11.838 -2.448 -1.150 1.00 90.75 87 ALA A N 1
ATOM 661 C CA . ALA A 1 87 ? 10.516 -2.620 -0.546 1.00 90.75 87 ALA A CA 1
ATOM 662 C C . ALA A 1 87 ? 10.489 -2.539 0.992 1.00 90.75 87 ALA A C 1
ATOM 664 O O . ALA A 1 87 ? 9.555 -1.914 1.507 1.00 90.75 87 ALA A O 1
ATOM 665 N N . PRO A 1 88 ? 11.470 -3.078 1.751 1.00 92.31 88 PRO A N 1
ATOM 666 C CA . PRO A 1 88 ? 11.475 -2.976 3.211 1.00 92.31 88 PRO A CA 1
ATOM 667 C C . PRO A 1 88 ? 11.417 -1.532 3.727 1.00 92.31 88 PRO A C 1
ATOM 669 O O . PRO A 1 88 ? 10.691 -1.255 4.683 1.00 92.31 88 PRO A O 1
ATOM 672 N N . LEU A 1 89 ? 12.099 -0.589 3.062 1.00 89.69 89 LEU A N 1
ATOM 673 C CA . LEU A 1 89 ? 12.059 0.837 3.415 1.00 89.69 89 LEU A CA 1
ATOM 674 C C . LEU A 1 89 ? 10.651 1.416 3.239 1.00 89.69 89 LEU A C 1
ATOM 676 O O . LEU A 1 89 ? 10.145 2.114 4.119 1.00 89.69 89 LEU A O 1
ATOM 680 N N . HIS A 1 90 ? 9.990 1.082 2.130 1.00 86.69 90 HIS A N 1
ATOM 681 C CA . HIS A 1 90 ? 8.618 1.508 1.863 1.00 86.69 90 HIS A CA 1
ATOM 682 C C . HIS A 1 90 ? 7.613 0.886 2.842 1.00 86.69 90 HIS A C 1
ATOM 684 O O . HIS A 1 90 ? 6.734 1.595 3.328 1.00 86.69 90 HIS A O 1
ATOM 690 N N . ILE A 1 91 ? 7.756 -0.403 3.172 1.00 90.62 91 ILE A N 1
ATOM 691 C CA . ILE A 1 91 ? 6.923 -1.103 4.166 1.00 90.62 91 ILE A CA 1
ATOM 692 C C . ILE A 1 91 ? 7.074 -0.446 5.540 1.00 90.62 91 ILE A C 1
ATOM 694 O O . ILE A 1 91 ? 6.081 -0.162 6.212 1.00 90.62 91 ILE A O 1
ATOM 698 N N . TYR A 1 92 ? 8.311 -0.163 5.952 1.00 91.00 92 TYR A N 1
ATOM 699 C CA . TYR A 1 92 ? 8.583 0.481 7.232 1.00 91.00 92 TYR A CA 1
ATOM 700 C C . TYR A 1 92 ? 8.027 1.910 7.284 1.00 91.00 92 TYR A C 1
ATOM 702 O O . TYR A 1 92 ? 7.372 2.282 8.261 1.00 91.00 92 TYR A O 1
ATOM 710 N N . ALA A 1 93 ? 8.193 2.687 6.209 1.00 88.69 93 ALA A N 1
ATOM 711 C CA . ALA A 1 93 ? 7.594 4.013 6.095 1.00 88.69 93 ALA A CA 1
ATOM 712 C C . ALA A 1 93 ? 6.063 3.964 6.196 1.00 88.69 93 ALA A C 1
ATOM 714 O O . ALA A 1 93 ? 5.457 4.814 6.847 1.00 88.69 93 ALA A O 1
ATOM 715 N N . GLU A 1 94 ? 5.435 2.953 5.596 1.00 85.31 94 GLU A N 1
ATOM 716 C CA . GLU A 1 94 ? 3.988 2.758 5.646 1.00 85.31 94 GLU A CA 1
ATOM 717 C C . GLU A 1 94 ? 3.498 2.365 7.048 1.00 85.31 94 GLU A C 1
ATOM 719 O O . GLU A 1 94 ? 2.467 2.851 7.516 1.00 85.31 94 GLU A O 1
ATOM 724 N N . LYS A 1 95 ? 4.276 1.558 7.779 1.00 89.12 95 LYS A N 1
ATOM 725 C CA . LYS A 1 95 ? 3.997 1.213 9.179 1.00 89.12 95 LYS A CA 1
ATOM 726 C C . LYS A 1 95 ? 4.041 2.442 10.089 1.00 89.12 95 LYS A C 1
ATOM 728 O O . LYS A 1 95 ? 3.119 2.642 10.883 1.00 89.12 95 LYS A O 1
ATOM 733 N N . LEU A 1 96 ? 5.073 3.278 9.949 1.00 88.56 96 LEU A N 1
ATOM 734 C CA . LEU A 1 96 ? 5.191 4.541 10.687 1.00 88.56 96 LEU A CA 1
ATOM 735 C C . LEU A 1 96 ? 4.064 5.512 10.323 1.00 88.56 96 LEU A C 1
ATOM 737 O O . LEU A 1 96 ? 3.507 6.167 11.203 1.00 88.56 96 LEU A O 1
ATOM 741 N N . PHE A 1 97 ? 3.685 5.575 9.045 1.00 85.62 97 PHE A N 1
ATOM 742 C CA . PHE A 1 97 ? 2.563 6.393 8.599 1.00 85.62 97 PHE A CA 1
ATOM 743 C C . PHE A 1 97 ? 1.242 5.961 9.241 1.00 85.62 97 PHE A C 1
ATOM 745 O O . PHE A 1 97 ? 0.534 6.794 9.810 1.00 85.62 97 PHE A O 1
ATOM 752 N N . ALA A 1 98 ? 0.941 4.660 9.227 1.00 84.25 98 ALA A N 1
ATOM 753 C CA . ALA A 1 98 ? -0.266 4.134 9.849 1.00 84.25 98 ALA A CA 1
ATOM 754 C C . ALA A 1 98 ? -0.300 4.415 11.361 1.00 84.25 98 ALA A C 1
ATOM 756 O O . ALA A 1 98 ? -1.323 4.841 11.894 1.00 84.25 98 ALA A O 1
ATOM 757 N N . GLN A 1 99 ? 0.825 4.233 12.060 1.00 86.94 99 GLN A N 1
ATOM 758 C CA . GLN A 1 99 ? 0.939 4.574 13.482 1.00 86.94 99 GLN A CA 1
ATOM 759 C C . GLN A 1 99 ? 0.715 6.066 13.741 1.00 86.94 99 GLN A C 1
ATOM 761 O O . GLN A 1 99 ? -0.047 6.408 14.646 1.00 86.94 99 GLN A O 1
ATOM 766 N N . ARG A 1 100 ? 1.321 6.939 12.925 1.00 86.38 100 ARG A N 1
ATOM 767 C CA . ARG A 1 100 ? 1.136 8.390 13.010 1.00 86.38 100 ARG A CA 1
ATOM 768 C C . ARG A 1 100 ? -0.328 8.772 12.841 1.00 86.38 100 ARG A C 1
ATOM 770 O O . ARG A 1 100 ? -0.820 9.550 13.647 1.00 86.38 100 ARG A O 1
ATOM 777 N N . LEU A 1 101 ? -1.022 8.240 11.832 1.00 80.75 101 LEU A N 1
ATOM 778 C CA . LEU A 1 101 ? -2.414 8.611 11.568 1.00 80.75 101 LEU A CA 1
ATOM 779 C C . LEU A 1 101 ? -3.336 8.217 12.729 1.00 80.75 101 LEU A C 1
ATOM 781 O O . LEU A 1 101 ? -4.153 9.023 13.165 1.00 80.75 101 LEU A O 1
ATOM 785 N N . HIS A 1 102 ? -3.165 7.009 13.274 1.00 80.81 102 HIS A N 1
ATOM 786 C CA . HIS A 1 102 ? -3.920 6.554 14.447 1.00 80.81 102 HIS A CA 1
ATOM 787 C C . HIS A 1 102 ? -3.641 7.405 15.687 1.00 80.81 102 HIS A C 1
ATOM 789 O O . HIS A 1 102 ? -4.579 7.831 16.355 1.00 80.81 102 HIS A O 1
ATOM 795 N N . ALA A 1 103 ? -2.368 7.688 15.974 1.00 83.56 103 ALA A N 1
ATOM 796 C CA . ALA A 1 103 ? -1.982 8.526 17.108 1.00 83.56 103 ALA A CA 1
ATOM 797 C C . ALA A 1 103 ? -2.512 9.959 16.957 1.00 83.56 103 ALA A C 1
ATOM 799 O O . ALA A 1 103 ? -3.072 10.511 17.898 1.00 83.56 103 ALA A O 1
ATOM 800 N N . GLN A 1 104 ? -2.397 10.538 15.761 1.00 82.94 104 GLN A N 1
ATOM 801 C CA . GLN A 1 104 ? -2.900 11.874 15.463 1.00 82.94 104 GLN A CA 1
ATOM 802 C C . GLN A 1 104 ? -4.419 11.944 15.656 1.00 82.94 104 GLN A C 1
ATOM 804 O O . GLN A 1 104 ? -4.889 12.825 16.365 1.00 82.94 104 GLN A O 1
ATOM 809 N N . ASN A 1 105 ? -5.178 10.996 15.097 1.00 81.19 105 ASN A N 1
ATOM 810 C CA . ASN A 1 105 ? -6.634 10.963 15.253 1.00 81.19 105 ASN A CA 1
ATOM 811 C C . ASN A 1 105 ? -7.049 10.812 16.722 1.00 81.19 105 ASN A C 1
ATOM 813 O O . ASN A 1 105 ? -7.936 11.530 17.175 1.00 81.19 105 ASN A O 1
ATOM 817 N N . PHE A 1 106 ? -6.382 9.930 17.473 1.00 83.06 106 PHE A N 1
ATOM 818 C CA . PHE A 1 106 ? -6.641 9.733 18.900 1.00 83.06 106 PHE A CA 1
ATOM 819 C C . PHE A 1 106 ? -6.382 11.006 19.720 1.00 83.06 106 PHE A C 1
ATOM 821 O O . PHE A 1 106 ? -7.234 11.421 20.506 1.00 83.06 106 PHE A O 1
ATOM 828 N N . LEU A 1 107 ? -5.235 11.661 19.507 1.00 85.06 107 LEU A N 1
ATOM 829 C CA . LEU A 1 107 ? -4.878 12.902 20.198 1.00 85.06 107 LEU A CA 1
ATOM 830 C C . LEU A 1 107 ? -5.838 14.039 19.842 1.00 85.06 107 LEU A C 1
ATOM 832 O O . LEU A 1 107 ? -6.350 14.710 20.735 1.00 85.06 107 LEU A O 1
ATOM 836 N N . THR A 1 108 ? -6.131 14.225 18.553 1.00 81.06 108 THR A N 1
ATOM 837 C CA . THR A 1 108 ? -7.075 15.242 18.082 1.00 81.06 108 THR A CA 1
ATOM 838 C C . THR A 1 108 ? -8.467 15.020 18.673 1.00 81.06 108 THR A C 1
ATOM 840 O O . THR A 1 108 ? -9.048 15.965 19.198 1.00 81.06 108 THR A O 1
ATOM 843 N N . GLN A 1 109 ? -8.987 13.788 18.680 1.00 79.19 109 GLN A N 1
ATOM 844 C CA . GLN A 1 109 ? -10.274 13.476 19.317 1.00 79.19 109 GLN A CA 1
ATOM 845 C C . GLN A 1 109 ? -10.257 13.748 20.827 1.00 79.19 109 GLN A C 1
ATOM 847 O O . GLN A 1 109 ? -11.197 14.344 21.352 1.00 79.19 109 GLN A O 1
ATOM 852 N N . GLY A 1 110 ? -9.188 13.355 21.528 1.00 82.12 110 GLY A N 1
ATOM 853 C CA . GLY A 1 110 ? -9.044 13.589 22.965 1.00 82.12 110 GLY A CA 1
ATOM 854 C C . GLY A 1 110 ? -8.987 15.076 23.332 1.00 82.12 110 GLY A C 1
ATOM 855 O O . GLY A 1 110 ? -9.635 15.497 24.290 1.00 82.12 110 GLY A O 1
ATOM 856 N N . ILE A 1 111 ? -8.257 15.880 22.554 1.00 86.00 111 ILE A N 1
ATOM 857 C CA . ILE A 1 111 ? -8.173 17.337 22.735 1.00 86.00 111 ILE A CA 1
ATOM 858 C C . ILE A 1 111 ? -9.532 17.981 22.464 1.00 86.00 111 ILE A C 1
ATOM 860 O O . ILE A 1 111 ? -10.026 18.725 23.308 1.00 86.00 111 ILE A O 1
ATOM 864 N N . LEU A 1 112 ? -10.175 17.646 21.342 1.00 83.50 112 LEU A N 1
ATOM 865 C CA . LEU A 1 112 ? -11.493 18.178 20.993 1.00 83.50 112 LEU A CA 1
ATOM 866 C C . LEU A 1 112 ? -12.540 17.850 22.064 1.00 83.50 112 LEU A C 1
ATOM 868 O O . LEU A 1 112 ? -13.316 18.725 22.438 1.00 83.50 112 LEU A O 1
ATOM 872 N N . LYS A 1 113 ? -12.519 16.633 22.624 1.00 83.50 113 LYS A N 1
ATOM 873 C CA . LYS A 1 113 ? -13.404 16.249 23.732 1.00 83.50 113 LYS A CA 1
ATOM 874 C C . LYS A 1 113 ? -13.159 17.103 24.981 1.00 83.50 113 LYS A C 1
ATOM 876 O O . LYS A 1 113 ? -14.106 17.678 25.510 1.00 83.50 113 LYS A O 1
ATOM 881 N N . LYS A 1 114 ? -11.903 17.285 25.398 1.00 86.31 114 LYS A N 1
ATOM 882 C CA . LYS A 1 114 ? -11.559 18.147 26.547 1.00 86.31 114 LYS A CA 1
ATOM 883 C C . LYS A 1 114 ? -11.967 19.607 26.337 1.00 86.31 114 LYS A C 1
ATOM 885 O O . LYS A 1 114 ? -12.459 20.246 27.264 1.00 86.31 114 LYS A O 1
ATOM 890 N N . VAL A 1 115 ? -11.779 20.139 25.128 1.00 85.56 115 VAL A N 1
ATOM 891 C CA . VAL A 1 115 ? -12.215 21.497 24.769 1.00 85.56 115 VAL A CA 1
ATOM 892 C C . VAL A 1 115 ? -13.744 21.591 24.806 1.00 85.56 115 VAL A C 1
ATOM 894 O O . VAL A 1 115 ? -14.280 22.533 25.389 1.00 85.56 115 VAL A O 1
ATOM 897 N N . SER A 1 116 ? -14.451 20.592 24.269 1.00 84.81 116 SER A N 1
ATOM 898 C CA . SER A 1 116 ? -15.918 20.542 24.288 1.00 84.81 116 SER A CA 1
ATOM 899 C C . SER A 1 116 ? -16.490 20.518 25.707 1.00 84.81 116 SER A C 1
ATOM 901 O O . SER A 1 116 ? -17.437 21.244 25.989 1.00 84.81 116 SER A O 1
ATOM 903 N N . GLU A 1 117 ? -15.869 19.769 26.624 1.00 87.38 117 GLU A N 1
ATOM 904 C CA . GLU A 1 117 ? -16.271 19.687 28.033 1.00 87.38 117 GLU A CA 1
ATOM 905 C C . GLU A 1 117 ? -15.983 20.997 28.779 1.00 87.38 117 GLU A C 1
ATOM 907 O O . GLU A 1 117 ? -16.835 21.489 29.520 1.00 87.38 117 GLU A O 1
ATOM 912 N N . ARG A 1 118 ? -14.809 21.605 28.547 1.00 88.00 118 ARG A N 1
ATOM 913 C CA . ARG A 1 118 ? -14.401 22.861 29.197 1.00 88.00 118 ARG A CA 1
ATOM 914 C C . ARG A 1 118 ? -15.294 24.039 28.811 1.00 88.00 118 ARG A C 1
ATOM 916 O O . ARG A 1 118 ? -15.634 24.842 29.674 1.00 88.00 118 ARG A O 1
ATOM 923 N N . TYR A 1 119 ? -15.655 24.145 27.535 1.00 84.50 119 TYR A N 1
ATOM 924 C CA . TYR A 1 119 ? -16.437 25.270 27.015 1.00 84.50 119 TYR A CA 1
ATOM 925 C C . TYR A 1 119 ? -17.921 24.936 26.792 1.00 84.50 119 TYR A C 1
ATOM 927 O O . TYR A 1 119 ? -18.674 25.805 26.363 1.00 84.50 119 TYR A O 1
ATOM 935 N N . ARG A 1 120 ? -18.354 23.703 27.099 1.00 84.06 120 ARG A N 1
ATOM 936 C CA . ARG A 1 120 ? -19.724 23.191 26.886 1.00 84.06 120 ARG A CA 1
ATOM 937 C C . ARG A 1 120 ? -20.229 23.396 25.454 1.00 84.06 120 ARG A C 1
ATOM 939 O O . ARG A 1 120 ? -21.374 23.785 25.236 1.00 84.06 120 ARG A O 1
ATOM 946 N N . VAL A 1 121 ? -19.366 23.133 24.477 1.00 83.25 121 VAL A N 1
ATOM 947 C CA . VAL A 1 121 ? -19.679 23.305 23.052 1.00 83.25 121 VAL A CA 1
ATOM 948 C C . VAL A 1 121 ? -19.919 21.954 22.395 1.00 83.25 121 VAL A C 1
ATOM 950 O O . VAL A 1 121 ? -19.228 20.984 22.693 1.00 83.25 121 VAL A O 1
ATOM 953 N N . GLN A 1 122 ? -20.875 21.889 21.470 1.00 76.25 122 GLN A N 1
ATOM 954 C CA . GLN A 1 122 ? -21.127 20.677 20.699 1.00 76.25 122 GLN A CA 1
ATOM 955 C C . GLN A 1 122 ? -19.985 20.391 19.713 1.00 76.25 122 GLN A C 1
ATOM 957 O O . GLN A 1 122 ? -19.478 21.278 19.021 1.00 76.25 122 GLN A O 1
ATOM 962 N N . LEU A 1 123 ? -19.600 19.120 19.636 1.00 76.88 123 LEU A N 1
ATOM 963 C CA . LEU A 1 123 ? -18.721 18.615 18.589 1.00 76.88 123 LEU A CA 1
ATOM 964 C C . LEU A 1 123 ? -19.571 18.213 17.393 1.00 76.88 123 LEU A C 1
ATOM 966 O O . LEU A 1 123 ? -20.596 17.551 17.545 1.00 76.88 123 LEU A O 1
ATOM 970 N N . GLY A 1 124 ? -19.129 18.587 16.201 1.00 66.38 124 GLY A N 1
ATOM 971 C CA . GLY A 1 124 ? -19.790 18.189 14.970 1.00 66.38 124 GLY A CA 1
ATOM 972 C C . GLY A 1 124 ? -18.789 17.961 13.848 1.00 66.38 124 GLY A C 1
ATOM 973 O O . GLY A 1 124 ? -17.624 18.347 13.956 1.00 66.38 124 GLY A O 1
ATOM 974 N N . PRO A 1 125 ? -19.218 17.334 12.749 1.00 66.94 125 PRO A N 1
ATOM 975 C CA . PRO A 1 125 ? -18.405 17.270 11.549 1.00 66.94 125 PRO A CA 1
ATOM 976 C C . PRO A 1 125 ? -18.169 18.683 10.982 1.00 66.94 125 PRO A C 1
ATOM 978 O O . PRO A 1 125 ? -19.050 19.552 11.036 1.00 66.94 125 PRO A O 1
ATOM 981 N N . SER A 1 126 ? -16.971 18.902 10.440 1.00 62.75 126 SER A N 1
ATOM 982 C CA . SER A 1 126 ? -16.580 20.083 9.661 1.00 62.75 126 SER A CA 1
ATOM 983 C C . SER A 1 126 ? -17.561 20.320 8.508 1.00 62.75 126 SER A C 1
ATOM 985 O O . SER A 1 126 ? -18.267 19.397 8.100 1.00 62.75 126 SER A O 1
ATOM 987 N N . ALA A 1 127 ? -17.593 21.532 7.948 1.00 53.44 127 ALA A N 1
ATOM 988 C CA . ALA A 1 127 ? -18.442 21.858 6.795 1.00 53.44 127 ALA A CA 1
ATOM 989 C C . ALA A 1 127 ? -18.228 20.902 5.602 1.00 53.44 127 ALA A C 1
ATOM 991 O O . ALA A 1 127 ? -19.160 20.641 4.853 1.00 53.44 127 ALA A O 1
ATOM 992 N N . ASP A 1 128 ? -17.029 20.320 5.476 1.00 45.44 128 ASP A N 1
ATOM 993 C CA . ASP A 1 128 ? -16.709 19.336 4.434 1.00 45.44 128 ASP A CA 1
ATOM 994 C C . ASP A 1 128 ? -16.857 17.869 4.892 1.00 45.44 128 ASP A C 1
ATOM 996 O O . ASP A 1 128 ? -16.390 16.959 4.210 1.00 45.44 128 ASP A O 1
ATOM 1000 N N . GLY A 1 129 ? -17.385 17.608 6.094 1.00 52.22 129 GLY A N 1
ATOM 1001 C CA . GLY A 1 129 ? -17.588 16.258 6.643 1.00 52.22 129 GLY A CA 1
ATOM 1002 C C . GLY A 1 129 ? -16.311 15.468 6.972 1.00 52.22 129 GLY A C 1
ATOM 1003 O O . GLY A 1 129 ? -16.389 14.358 7.489 1.00 52.22 129 GLY A O 1
ATOM 1004 N N . SER A 1 130 ? -15.127 16.017 6.690 1.00 49.41 130 SER A N 1
ATOM 1005 C CA . SER A 1 130 ? -13.856 15.275 6.734 1.00 49.41 130 SER A CA 1
ATOM 1006 C C . SER A 1 130 ? -13.206 15.172 8.119 1.00 49.41 130 SER A C 1
ATOM 1008 O O . SER A 1 130 ? -12.331 14.328 8.322 1.00 49.41 130 SER A O 1
ATOM 1010 N N . LYS A 1 131 ? -13.596 16.025 9.076 1.00 60.38 131 LYS A N 1
ATOM 1011 C CA . LYS A 1 131 ? -13.020 16.072 10.430 1.00 60.38 131 LYS A CA 1
ATOM 1012 C C . LYS A 1 131 ? -14.053 16.425 11.482 1.00 60.38 131 LYS A C 1
ATOM 1014 O O . LYS A 1 131 ? -15.048 17.064 11.172 1.00 60.38 131 LYS A O 1
ATOM 1019 N N . LEU A 1 132 ? -13.759 16.074 12.730 1.00 67.75 132 LEU A N 1
ATOM 1020 C CA . LEU A 1 132 ? -14.447 16.615 13.898 1.00 67.75 132 LEU A CA 1
ATOM 1021 C C . LEU A 1 132 ? -13.937 18.027 14.197 1.00 67.75 132 LEU A C 1
ATOM 1023 O O . LEU A 1 132 ? -12.730 18.244 14.286 1.00 67.75 132 LEU A O 1
ATOM 1027 N N . GLU A 1 133 ? -14.863 18.961 14.372 1.00 77.75 133 GLU A N 1
ATOM 1028 C CA . GLU A 1 133 ? -14.605 20.355 14.720 1.00 77.75 133 GLU A CA 1
ATOM 1029 C C . GLU A 1 133 ? -15.548 20.807 15.842 1.00 77.75 133 GLU A C 1
ATOM 1031 O O . GLU A 1 133 ? -16.643 20.271 16.041 1.00 77.75 133 GLU A O 1
ATOM 1036 N N . VAL A 1 134 ? -15.105 21.808 16.598 1.00 78.50 134 VAL A N 1
ATOM 1037 C CA . VAL A 1 134 ? -15.910 22.445 17.641 1.00 78.50 134 VAL A CA 1
ATOM 1038 C C . VAL A 1 134 ? -16.896 23.401 16.966 1.00 78.50 134 VAL A C 1
ATOM 1040 O O . VAL A 1 134 ? -16.479 24.348 16.302 1.00 78.50 134 VAL A O 1
ATOM 1043 N N . LYS A 1 135 ? -18.206 23.177 17.124 1.00 77.44 135 LYS A N 1
ATOM 1044 C CA . LYS A 1 135 ? -19.251 24.046 16.559 1.00 77.44 135 LYS A CA 1
ATOM 1045 C C . LYS A 1 135 ? -19.433 25.277 17.452 1.00 77.44 135 LYS A C 1
ATOM 1047 O O . LYS A 1 135 ? -20.359 25.335 18.253 1.00 77.44 135 LYS A O 1
ATOM 1052 N N . SER A 1 136 ? -18.526 26.245 17.336 1.00 75.06 136 SER A N 1
ATOM 1053 C CA . SER A 1 136 ? -18.618 27.536 18.029 1.00 75.06 136 SER A CA 1
ATOM 1054 C C . SER A 1 136 ? -18.404 28.697 17.068 1.00 75.06 136 SER A C 1
ATOM 1056 O O . SER A 1 136 ? -17.481 28.669 16.259 1.00 75.06 136 SER A O 1
ATOM 1058 N N . SER A 1 137 ? -19.217 29.742 17.215 1.00 72.62 137 SER A N 1
ATOM 1059 C CA . SER A 1 137 ? -19.020 31.032 16.543 1.00 72.62 137 SER A CA 1
ATOM 1060 C C . SER A 1 137 ? -18.092 31.970 17.331 1.00 72.62 137 SER A C 1
ATOM 1062 O O . SER A 1 137 ? -17.801 33.069 16.866 1.00 72.62 137 SER A O 1
ATOM 1064 N N . ASP A 1 138 ? -17.644 31.569 18.529 1.00 83.94 138 ASP A N 1
ATOM 1065 C CA . ASP A 1 138 ? -16.799 32.397 19.392 1.00 83.94 138 ASP A CA 1
ATOM 1066 C C . ASP A 1 138 ? -15.313 32.301 18.977 1.00 83.94 138 ASP A C 1
ATOM 1068 O O . ASP A 1 138 ? -14.710 31.220 19.083 1.00 83.94 138 ASP A O 1
ATOM 1072 N N . PRO A 1 139 ? -14.676 33.415 18.556 1.00 84.44 139 PRO A N 1
ATOM 1073 C CA . PRO A 1 139 ? -13.276 33.425 18.135 1.00 84.44 139 PRO A CA 1
ATOM 1074 C C . PRO A 1 139 ? -12.303 33.019 19.250 1.00 84.44 139 PRO A C 1
ATOM 1076 O O . PRO A 1 139 ? -11.218 32.514 18.960 1.00 84.44 139 PRO A O 1
ATOM 1079 N N . LYS A 1 140 ? -12.670 33.184 20.530 1.00 85.88 140 LYS A N 1
ATOM 1080 C CA . LYS A 1 140 ? -11.817 32.766 21.655 1.00 85.88 140 LYS A CA 1
ATOM 1081 C C . LYS A 1 140 ? -11.718 31.246 21.759 1.00 85.88 140 LYS A C 1
ATOM 1083 O O . LYS A 1 140 ? -10.645 30.721 22.049 1.00 85.88 140 LYS A O 1
ATOM 1088 N N . ILE A 1 141 ? -12.818 30.542 21.494 1.00 85.06 141 ILE A N 1
ATOM 1089 C CA . ILE A 1 141 ? -12.881 29.075 21.534 1.00 85.06 141 ILE A CA 1
ATOM 1090 C C . ILE A 1 141 ? -12.165 28.488 20.317 1.00 85.06 141 ILE A C 1
ATOM 1092 O O . ILE A 1 141 ? -11.432 27.510 20.457 1.00 85.06 141 ILE A O 1
ATOM 1096 N N . ALA A 1 142 ? -12.315 29.114 19.146 1.00 81.88 142 ALA A N 1
ATOM 1097 C CA . ALA A 1 142 ? -11.574 28.736 17.945 1.00 81.88 142 ALA A CA 1
ATOM 1098 C C . ALA A 1 142 ? -10.058 28.840 18.169 1.00 81.88 142 ALA A C 1
ATOM 1100 O O . ALA A 1 142 ? -9.344 27.862 17.956 1.00 81.88 142 ALA A O 1
ATOM 1101 N N . LYS A 1 143 ? -9.588 29.973 18.711 1.00 86.50 143 LYS A N 1
ATOM 1102 C CA . LYS A 1 143 ? -8.171 30.176 19.029 1.00 86.50 143 LYS A CA 1
ATOM 1103 C C . LYS A 1 143 ? -7.655 29.179 20.071 1.00 86.50 143 LYS A C 1
ATOM 1105 O O . LYS A 1 143 ? -6.637 28.545 19.843 1.00 86.50 143 LYS A O 1
ATOM 1110 N N . ALA A 1 144 ? -8.390 28.957 21.164 1.00 86.31 144 ALA A N 1
ATOM 1111 C CA . ALA A 1 144 ? -8.002 27.973 22.180 1.00 86.31 144 ALA A CA 1
ATOM 1112 C C . ALA A 1 144 ? -7.952 26.532 21.634 1.00 86.31 144 ALA A C 1
ATOM 1114 O O . ALA A 1 144 ? -7.126 25.728 22.066 1.00 86.31 144 ALA A O 1
ATOM 1115 N N . THR A 1 145 ? -8.833 26.197 20.686 1.00 85.50 145 THR A N 1
ATOM 1116 C CA . THR A 1 145 ? -8.824 24.898 19.998 1.00 85.50 145 THR A CA 1
ATOM 1117 C C . THR A 1 145 ? -7.610 24.776 19.083 1.00 85.50 145 THR A C 1
ATOM 1119 O O . THR A 1 145 ? -6.953 23.739 19.079 1.00 85.50 145 THR A O 1
ATOM 1122 N N . GLU A 1 146 ? -7.302 25.825 18.320 1.00 85.62 146 GLU A N 1
ATOM 1123 C CA . GLU A 1 146 ? -6.142 25.873 17.431 1.00 85.62 146 GLU A CA 1
ATOM 1124 C C . GLU A 1 146 ? -4.828 25.782 18.213 1.00 85.62 146 GLU A C 1
ATOM 1126 O O . GLU A 1 146 ? -3.998 24.935 17.888 1.00 85.62 146 GLU A O 1
ATOM 1131 N N . ASP A 1 147 ? -4.689 26.552 19.296 1.00 87.44 147 ASP A N 1
ATOM 1132 C CA . ASP A 1 147 ? -3.528 26.522 20.191 1.00 87.44 147 ASP A CA 1
ATOM 1133 C C . ASP A 1 147 ? -3.318 25.111 20.775 1.00 87.44 147 ASP A C 1
ATOM 1135 O O . ASP A 1 147 ? -2.214 24.571 20.727 1.00 87.44 147 ASP A O 1
ATOM 1139 N N . ALA A 1 148 ? -4.389 24.453 21.239 1.00 86.12 148 ALA A N 1
ATOM 1140 C CA . ALA A 1 148 ? -4.309 23.086 21.759 1.00 86.12 148 ALA A CA 1
ATOM 1141 C C . ALA A 1 148 ? -3.972 22.048 20.670 1.00 86.12 148 ALA A C 1
ATOM 1143 O O . ALA A 1 148 ? -3.255 21.078 20.919 1.00 86.12 148 ALA A O 1
ATOM 1144 N N . LEU A 1 149 ? -4.475 22.223 19.443 1.00 85.69 149 LEU A N 1
ATOM 1145 C CA . LEU A 1 149 ? -4.151 21.340 18.318 1.00 85.69 149 LEU A CA 1
ATOM 1146 C C . LEU A 1 149 ? -2.734 21.572 17.774 1.00 85.69 149 LEU A C 1
ATOM 1148 O O . LEU A 1 149 ? -2.148 20.646 17.207 1.00 85.69 149 LEU A O 1
ATOM 1152 N N . HIS A 1 150 ? -2.165 22.762 17.973 1.00 87.88 150 HIS A N 1
ATOM 1153 C CA . HIS A 1 150 ? -0.797 23.099 17.581 1.00 87.88 150 HIS A CA 1
ATOM 1154 C C . HIS A 1 150 ? 0.262 22.298 18.364 1.00 87.88 150 HIS A C 1
ATOM 1156 O O . HIS A 1 150 ? 1.379 22.114 17.881 1.00 87.88 150 HIS A O 1
ATOM 1162 N N . GLU A 1 151 ? -0.090 21.738 19.524 1.00 87.75 151 GLU A N 1
ATOM 1163 C CA . GLU A 1 151 ? 0.774 20.840 20.308 1.00 87.75 151 GLU A CA 1
ATOM 1164 C C . GLU A 1 151 ? 0.798 19.393 19.772 1.00 87.75 151 GLU A C 1
ATOM 1166 O O . GLU A 1 151 ? 1.691 18.605 20.084 1.00 87.75 151 GLU A O 1
ATOM 1171 N N . VAL A 1 152 ? -0.155 18.993 18.921 1.00 86.56 152 VAL A N 1
ATOM 1172 C CA . VAL A 1 152 ? -0.219 17.610 18.409 1.00 86.56 152 VAL A CA 1
ATOM 1173 C C . VAL A 1 152 ? 1.032 17.227 17.597 1.00 86.56 152 VAL A C 1
ATOM 1175 O O . VAL A 1 152 ? 1.569 16.135 17.811 1.00 86.56 152 VAL A O 1
ATOM 1178 N N . PRO A 1 153 ? 1.549 18.064 16.672 1.00 85.31 153 PRO A N 1
ATOM 1179 C CA . PRO A 1 153 ? 2.778 17.761 15.945 1.00 85.31 153 PRO A CA 1
ATOM 1180 C C . PRO A 1 153 ? 4.012 17.556 16.834 1.00 85.31 153 PRO A C 1
ATOM 1182 O O . PRO A 1 153 ? 4.815 16.677 16.507 1.00 85.31 153 PRO A O 1
ATOM 1185 N N . SER A 1 154 ? 4.172 18.314 17.928 1.00 86.75 154 SER A N 1
ATOM 1186 C CA . SER A 1 154 ? 5.307 18.150 18.851 1.00 86.75 154 SER A CA 1
ATOM 1187 C C . SER A 1 154 ? 5.196 16.843 19.635 1.00 86.75 154 SER A C 1
ATOM 1189 O O . SER A 1 154 ? 6.151 16.068 19.635 1.00 86.75 154 SER A O 1
ATOM 1191 N N . MET A 1 155 ? 4.012 16.498 20.152 1.00 86.69 155 MET A N 1
ATOM 1192 C CA . MET A 1 155 ? 3.793 15.209 20.831 1.00 86.69 155 MET A CA 1
ATOM 1193 C C . MET A 1 155 ? 4.031 13.999 19.912 1.00 86.69 155 MET A C 1
ATOM 1195 O O . MET A 1 155 ? 4.600 12.983 20.319 1.00 86.69 155 MET A O 1
ATOM 1199 N N . LEU A 1 156 ? 3.644 14.097 18.634 1.00 85.25 156 LEU A N 1
ATOM 1200 C CA . LEU A 1 156 ? 3.962 13.067 17.636 1.00 85.25 156 LEU A CA 1
ATOM 1201 C C . LEU A 1 156 ? 5.470 12.985 17.355 1.00 85.25 156 LEU A C 1
ATOM 1203 O O . LEU A 1 156 ? 5.988 11.903 17.071 1.00 85.25 156 LEU A O 1
ATOM 1207 N N . SER A 1 157 ? 6.173 14.117 17.401 1.00 87.00 157 SER A N 1
ATOM 1208 C CA . SER A 1 157 ? 7.619 14.181 17.193 1.00 87.00 157 SER A CA 1
ATOM 1209 C C . SER A 1 157 ? 8.393 13.475 18.306 1.00 87.00 157 SER A C 1
ATOM 1211 O O . SER A 1 157 ? 9.320 12.728 17.997 1.00 87.00 157 SER A O 1
ATOM 1213 N N . GLU A 1 158 ? 7.982 13.638 19.564 1.00 88.81 158 GLU A N 1
ATOM 1214 C CA . GLU A 1 158 ? 8.591 12.970 20.728 1.00 88.81 158 GLU A CA 1
ATOM 1215 C C . GLU A 1 158 ? 8.550 11.440 20.617 1.00 88.81 158 GLU A C 1
ATOM 1217 O O . GLU A 1 158 ? 9.501 10.754 20.976 1.00 88.81 158 GLU A O 1
ATOM 1222 N N . HIS A 1 159 ? 7.491 10.900 20.010 1.00 85.75 159 HIS A N 1
ATOM 1223 C CA . HIS A 1 159 ? 7.341 9.465 19.753 1.00 85.75 159 HIS A CA 1
ATOM 1224 C C . HIS A 1 159 ? 8.003 9.012 18.436 1.00 85.75 159 HIS A C 1
ATOM 1226 O O . HIS A 1 159 ? 7.778 7.897 17.961 1.00 85.75 159 HIS A O 1
ATOM 1232 N N . GLY A 1 160 ? 8.793 9.879 17.793 1.00 86.31 160 GLY A N 1
ATOM 1233 C CA . GLY A 1 160 ? 9.490 9.586 16.541 1.00 86.31 160 GLY A CA 1
ATOM 1234 C C . GLY A 1 160 ? 8.579 9.476 15.313 1.00 86.31 160 GLY A C 1
ATOM 1235 O O . GLY A 1 160 ? 9.030 9.006 14.263 1.00 86.31 160 GLY A O 1
ATOM 1236 N N . LEU A 1 161 ? 7.322 9.919 15.405 1.00 87.31 161 LEU A N 1
ATOM 1237 C CA . LEU A 1 161 ? 6.310 9.843 14.346 1.00 87.31 161 LEU A CA 1
ATOM 1238 C C . LEU A 1 161 ? 6.285 11.108 13.483 1.00 87.31 161 LEU A C 1
ATOM 1240 O O . LEU A 1 161 ? 5.224 11.519 13.028 1.00 87.31 161 LEU A O 1
ATOM 1244 N N . GLN A 1 162 ? 7.427 11.749 13.238 1.00 83.38 162 GLN A N 1
ATOM 1245 C CA . GLN A 1 162 ? 7.524 12.974 12.434 1.00 83.38 162 GLN A CA 1
ATOM 1246 C C . GLN A 1 162 ? 7.139 12.733 10.964 1.00 83.38 162 GLN A C 1
ATOM 1248 O O . GLN A 1 162 ? 7.613 11.790 10.330 1.00 83.38 162 GLN A O 1
ATOM 1253 N N . ALA A 1 163 ? 6.339 13.633 10.380 1.00 80.50 163 ALA A N 1
ATOM 1254 C CA . ALA A 1 163 ? 5.951 13.543 8.968 1.00 80.50 163 ALA A CA 1
ATOM 1255 C C . ALA A 1 163 ? 7.166 13.617 8.026 1.00 80.50 163 ALA A C 1
ATOM 1257 O O . ALA A 1 163 ? 7.261 12.833 7.084 1.00 80.50 163 ALA A O 1
ATOM 1258 N N . ALA A 1 164 ? 8.124 14.504 8.323 1.00 81.19 164 ALA A N 1
ATOM 1259 C CA . ALA A 1 164 ? 9.349 14.662 7.541 1.00 81.19 164 ALA A CA 1
ATOM 1260 C C . ALA A 1 164 ? 10.187 13.376 7.515 1.00 81.19 164 ALA A C 1
ATOM 1262 O O . ALA A 1 164 ? 10.624 12.952 6.451 1.00 81.19 164 ALA A O 1
ATOM 1263 N N . ARG A 1 165 ? 10.340 12.695 8.659 1.00 84.94 165 ARG A N 1
ATOM 1264 C CA . ARG A 1 165 ? 11.047 11.408 8.747 1.00 84.94 165 ARG A CA 1
ATOM 1265 C C . ARG A 1 165 ? 10.418 10.351 7.840 1.00 84.94 165 ARG A C 1
ATOM 1267 O O . ARG A 1 165 ? 11.125 9.680 7.096 1.00 84.94 165 ARG A O 1
ATOM 1274 N N . ILE A 1 166 ? 9.093 10.214 7.894 1.00 84.25 166 ILE A N 1
ATOM 1275 C CA . ILE A 1 166 ? 8.346 9.238 7.088 1.00 84.25 166 ILE A CA 1
ATOM 1276 C C . ILE A 1 166 ? 8.500 9.547 5.593 1.00 84.25 166 ILE A C 1
ATOM 1278 O O . ILE A 1 166 ? 8.739 8.640 4.796 1.00 84.25 166 ILE A O 1
ATOM 1282 N N . GLN A 1 167 ? 8.405 10.825 5.218 1.00 81.00 167 GLN A N 1
ATOM 1283 C CA . GLN A 1 167 ? 8.565 11.263 3.834 1.00 81.00 167 GLN A CA 1
ATOM 1284 C C . GLN A 1 167 ? 9.993 11.036 3.323 1.00 81.00 167 GLN A C 1
ATOM 1286 O O . GLN A 1 167 ? 10.179 10.479 2.242 1.00 81.00 167 GLN A O 1
ATOM 1291 N N . ASN A 1 168 ? 11.001 11.403 4.115 1.00 83.56 168 ASN A N 1
ATOM 1292 C CA . ASN A 1 168 ? 12.411 11.226 3.770 1.00 83.56 168 ASN A CA 1
ATOM 1293 C C . ASN A 1 168 ? 12.771 9.748 3.614 1.00 83.56 168 ASN A C 1
ATOM 1295 O O . ASN A 1 168 ? 13.518 9.390 2.709 1.00 83.56 168 ASN A O 1
ATOM 1299 N N . LEU A 1 169 ? 12.188 8.872 4.435 1.00 85.69 169 LEU A N 1
ATOM 1300 C CA . LEU A 1 169 ? 12.382 7.432 4.314 1.00 85.69 169 LEU A CA 1
ATOM 1301 C C . LEU A 1 169 ? 11.869 6.897 2.966 1.00 85.69 169 LEU A C 1
ATOM 1303 O O . LEU A 1 169 ? 12.556 6.100 2.333 1.00 85.69 169 LEU A O 1
ATOM 1307 N N . LYS A 1 170 ? 10.720 7.381 2.473 1.00 79.50 170 LYS A N 1
ATOM 1308 C CA . LYS A 1 170 ? 10.221 7.035 1.128 1.00 79.50 170 LYS A CA 1
ATOM 1309 C C . LYS A 1 170 ? 11.120 7.615 0.027 1.00 79.50 170 LYS A C 1
ATOM 1311 O O . LYS A 1 170 ? 11.456 6.908 -0.922 1.00 79.50 170 LYS A O 1
ATOM 1316 N N . MET A 1 171 ? 11.555 8.868 0.182 1.00 82.81 171 MET A N 1
ATOM 1317 C CA . MET A 1 171 ? 12.411 9.570 -0.786 1.00 82.81 171 MET A CA 1
ATOM 1318 C C . MET A 1 171 ? 13.848 9.038 -0.846 1.00 82.81 171 MET A C 1
ATOM 1320 O O . MET A 1 171 ? 14.505 9.191 -1.871 1.00 82.81 171 MET A O 1
ATOM 1324 N N . SER A 1 172 ? 14.322 8.348 0.195 1.00 84.44 172 SER A N 1
ATOM 1325 C CA . SER A 1 172 ? 15.660 7.735 0.230 1.00 84.44 172 SER A CA 1
ATOM 1326 C C . SER A 1 172 ? 15.898 6.697 -0.876 1.00 84.44 172 SER A C 1
ATOM 1328 O O . SER A 1 172 ? 17.040 6.409 -1.223 1.00 84.44 172 SER A O 1
ATOM 1330 N N . THR A 1 173 ? 14.827 6.171 -1.477 1.00 86.69 173 THR A N 1
ATOM 1331 C CA . THR A 1 173 ? 14.895 5.220 -2.595 1.00 86.69 173 THR A CA 1
ATOM 1332 C C . THR A 1 173 ? 15.109 5.894 -3.955 1.00 86.69 173 THR A C 1
ATOM 1334 O O . THR A 1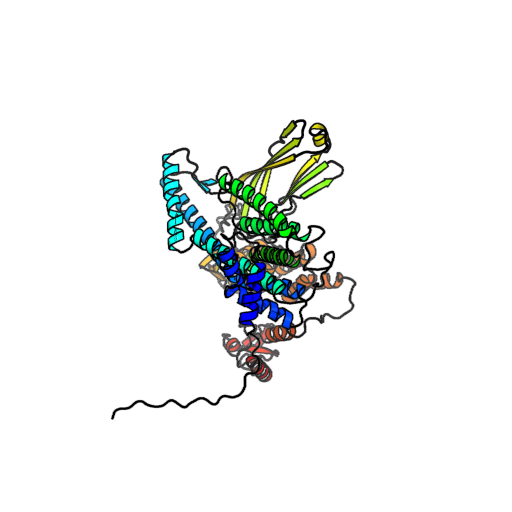 173 ? 15.535 5.235 -4.903 1.00 86.69 173 THR A O 1
ATOM 1337 N N . VAL A 1 174 ? 14.865 7.208 -4.066 1.00 85.00 174 VAL A N 1
ATOM 1338 C CA . VAL A 1 174 ? 14.998 7.962 -5.323 1.00 85.00 174 VAL A CA 1
ATOM 1339 C C . VAL A 1 174 ? 16.455 8.023 -5.803 1.00 85.00 174 VAL A C 1
ATOM 1341 O O . VAL A 1 174 ? 16.683 7.695 -6.966 1.00 85.00 174 VAL A O 1
ATOM 1344 N N . PRO A 1 175 ? 17.463 8.345 -4.963 1.00 89.06 175 PRO A N 1
ATOM 1345 C CA . PRO A 1 175 ? 18.864 8.287 -5.385 1.00 89.06 175 PRO A CA 1
ATOM 1346 C C . PRO A 1 175 ? 19.287 6.901 -5.878 1.00 89.06 175 PRO A C 1
ATOM 1348 O O . PRO A 1 175 ? 19.964 6.798 -6.894 1.00 89.06 175 PRO A O 1
ATOM 1351 N N . ILE A 1 176 ? 18.834 5.830 -5.216 1.00 89.94 176 ILE A N 1
ATOM 1352 C CA . ILE A 1 176 ? 19.133 4.448 -5.624 1.00 89.94 176 ILE A CA 1
ATOM 1353 C C . ILE A 1 176 ? 18.581 4.180 -7.033 1.00 89.94 176 ILE A C 1
ATOM 1355 O O . ILE A 1 176 ? 19.262 3.592 -7.869 1.00 89.94 176 ILE A O 1
ATOM 1359 N N . TRP A 1 177 ? 17.372 4.662 -7.329 1.00 88.81 177 TRP A N 1
ATOM 1360 C CA . TRP A 1 177 ? 16.795 4.573 -8.669 1.00 88.81 177 TRP A CA 1
ATOM 1361 C C . TRP A 1 177 ? 17.599 5.354 -9.720 1.00 88.81 177 TRP A C 1
ATOM 1363 O O . TRP A 1 177 ? 17.854 4.826 -10.808 1.00 88.81 177 TRP A O 1
ATOM 1373 N N . ILE A 1 178 ? 18.046 6.571 -9.390 1.00 88.62 178 ILE A N 1
ATOM 1374 C CA . ILE A 1 178 ? 18.898 7.384 -10.271 1.00 88.62 178 ILE A CA 1
ATOM 1375 C C . ILE A 1 178 ? 20.195 6.627 -10.578 1.00 88.62 178 ILE A C 1
ATOM 1377 O O . ILE A 1 178 ? 20.499 6.401 -11.747 1.00 88.62 178 ILE A O 1
ATOM 1381 N N . PHE A 1 179 ? 20.912 6.154 -9.555 1.00 92.94 179 PHE A N 1
ATOM 1382 C CA . PHE A 1 179 ? 22.151 5.387 -9.729 1.00 92.94 179 PHE A CA 1
ATOM 1383 C C . PHE A 1 179 ? 21.931 4.085 -10.508 1.00 92.94 179 PHE A C 1
ATOM 1385 O O . PHE A 1 179 ? 22.738 3.747 -11.366 1.00 92.94 179 PHE A O 1
ATOM 1392 N N . SER A 1 180 ? 20.795 3.402 -10.326 1.00 93.12 180 SER A N 1
ATOM 1393 C CA . SER A 1 180 ? 20.457 2.223 -11.139 1.00 93.12 180 SER A CA 1
ATOM 1394 C C . SER A 1 180 ? 20.291 2.539 -12.630 1.00 93.12 180 SER A C 1
ATOM 1396 O O . SER A 1 180 ? 20.580 1.705 -13.482 1.00 93.12 180 SER A O 1
ATOM 1398 N N . SER A 1 181 ? 19.854 3.758 -12.957 1.00 90.62 181 SER A N 1
ATOM 1399 C CA . SER A 1 181 ? 19.702 4.210 -14.343 1.00 90.62 181 SER A CA 1
ATOM 1400 C C . SER A 1 181 ? 21.054 4.553 -14.967 1.00 90.62 181 SER A C 1
ATOM 1402 O O . SER A 1 181 ? 21.273 4.277 -16.144 1.00 90.62 181 SER A O 1
ATOM 1404 N N . PHE A 1 182 ? 21.981 5.102 -14.174 1.00 90.94 182 PHE A N 1
ATOM 1405 C CA . PHE A 1 182 ? 23.380 5.239 -14.581 1.00 90.94 182 PHE A CA 1
ATOM 1406 C C . PHE A 1 182 ? 24.053 3.874 -14.745 1.00 90.94 182 PHE A C 1
ATOM 1408 O O . PHE A 1 182 ? 24.805 3.702 -15.691 1.00 90.94 182 PHE A O 1
ATOM 1415 N N . ALA A 1 183 ? 23.722 2.885 -13.913 1.00 92.06 183 ALA A N 1
ATOM 1416 C CA . ALA A 1 183 ? 24.272 1.536 -14.030 1.00 92.06 183 ALA A CA 1
ATOM 1417 C C . ALA A 1 183 ? 23.839 0.885 -15.346 1.00 92.06 183 ALA A C 1
ATOM 1419 O O . ALA A 1 183 ? 24.676 0.395 -16.094 1.00 92.06 183 ALA A O 1
ATOM 1420 N N . LEU A 1 184 ? 22.548 0.986 -15.683 1.00 90.50 184 LEU A N 1
ATOM 1421 C CA . LEU A 1 184 ? 22.041 0.572 -16.990 1.00 90.50 184 LEU A CA 1
ATOM 1422 C C . LEU A 1 184 ? 22.765 1.303 -18.128 1.00 90.50 184 LEU A C 1
ATOM 1424 O O . LEU A 1 184 ? 23.154 0.672 -19.105 1.00 90.50 184 LEU A O 1
ATOM 1428 N N . ARG A 1 185 ? 22.975 2.620 -17.993 1.00 88.19 185 ARG A N 1
ATOM 1429 C CA . ARG A 1 185 ? 23.712 3.420 -18.979 1.00 88.19 185 ARG A CA 1
ATOM 1430 C C . ARG A 1 185 ? 25.163 2.955 -19.135 1.00 88.19 185 ARG A C 1
ATOM 1432 O O . ARG A 1 185 ? 25.682 2.979 -20.244 1.00 88.19 185 ARG A O 1
ATOM 1439 N N . ASN A 1 186 ? 25.816 2.559 -18.051 1.00 88.31 186 ASN A N 1
ATOM 1440 C CA . ASN A 1 186 ? 27.173 2.038 -18.105 1.00 88.31 186 ASN A CA 1
ATOM 1441 C C . ASN A 1 186 ? 27.193 0.706 -18.849 1.00 88.31 186 ASN A C 1
ATOM 1443 O O . ASN A 1 186 ? 27.973 0.584 -19.778 1.00 88.31 186 ASN A O 1
ATOM 1447 N N . VAL A 1 187 ? 26.275 -0.212 -18.529 1.00 86.81 187 VAL A N 1
ATOM 1448 C CA . VAL A 1 187 ? 26.166 -1.527 -19.185 1.00 86.81 187 VAL A CA 1
ATOM 1449 C C . VAL A 1 187 ? 25.961 -1.399 -20.697 1.00 86.81 187 VAL A C 1
ATOM 1451 O O . VAL A 1 187 ? 26.675 -2.019 -21.478 1.00 86.81 187 VAL A O 1
ATOM 1454 N N . ILE A 1 188 ? 25.024 -0.551 -21.136 1.00 84.12 188 ILE A N 1
ATOM 1455 C CA . ILE A 1 188 ? 24.764 -0.356 -22.577 1.00 84.12 188 ILE A CA 1
ATOM 1456 C C . ILE A 1 188 ? 25.921 0.345 -23.307 1.00 84.12 188 ILE A C 1
ATOM 1458 O O . ILE A 1 188 ? 25.979 0.299 -24.531 1.00 84.12 188 ILE A O 1
ATOM 1462 N N . ASN A 1 189 ? 26.812 1.020 -22.574 1.00 79.62 189 ASN A N 1
ATOM 1463 C CA . ASN A 1 189 ? 27.985 1.693 -23.130 1.00 79.62 189 ASN A CA 1
ATOM 1464 C C . ASN A 1 189 ? 29.272 0.859 -22.992 1.00 79.62 189 ASN A C 1
ATOM 1466 O O . ASN A 1 189 ? 30.242 1.151 -23.695 1.00 79.62 189 ASN A O 1
ATOM 1470 N N . SER A 1 190 ? 29.314 -0.116 -22.075 1.00 75.00 190 SER A N 1
ATOM 1471 C CA . SER A 1 190 ? 30.496 -0.926 -21.761 1.00 75.00 190 SER A CA 1
ATOM 1472 C C . SER A 1 190 ? 30.612 -2.156 -22.649 1.00 75.00 190 SER A C 1
ATOM 1474 O O . SER A 1 190 ? 31.734 -2.522 -22.992 1.00 75.00 190 SER A O 1
ATOM 1476 N N . ASP A 1 191 ? 29.485 -2.749 -23.065 1.00 59.78 191 ASP A N 1
ATOM 1477 C CA . ASP A 1 191 ? 29.470 -4.059 -23.712 1.00 59.78 191 ASP A CA 1
ATOM 1478 C C . ASP A 1 191 ? 28.537 -4.145 -24.941 1.00 59.78 191 ASP A C 1
ATOM 1480 O O . ASP A 1 191 ? 27.315 -4.087 -24.844 1.00 59.78 191 ASP A O 1
ATOM 1484 N N . PHE A 1 192 ? 29.171 -4.429 -26.085 1.00 59.19 192 PHE A N 1
ATOM 1485 C CA . PHE A 1 192 ? 28.669 -5.151 -27.266 1.00 59.19 192 PHE A CA 1
ATOM 1486 C C . PHE A 1 192 ? 28.006 -4.452 -28.468 1.00 59.19 192 PHE A C 1
ATOM 1488 O O . PHE A 1 192 ? 27.231 -3.515 -28.364 1.00 59.19 192 PHE A O 1
ATOM 1495 N N . HIS A 1 193 ? 28.374 -5.048 -29.620 1.00 55.56 193 HIS A N 1
ATOM 1496 C CA . HIS A 1 193 ? 27.665 -5.338 -30.875 1.00 55.56 193 HIS A CA 1
ATOM 1497 C C . HIS A 1 193 ? 26.580 -4.370 -31.381 1.00 55.56 193 HIS A C 1
ATOM 1499 O O . HIS A 1 193 ?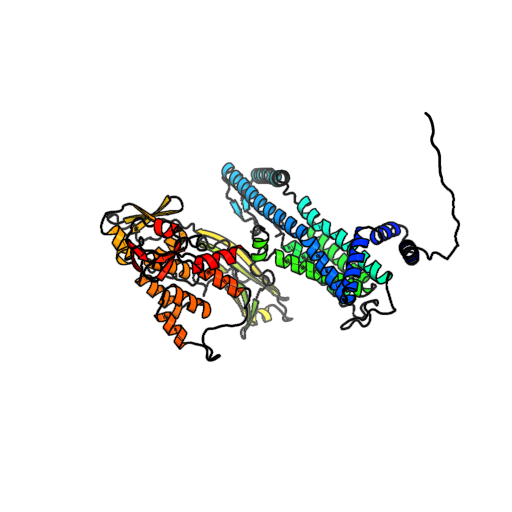 25.727 -3.936 -30.623 1.00 55.56 193 HIS A O 1
ATOM 1505 N N . PRO A 1 194 ? 26.529 -4.114 -32.704 1.00 57.28 194 PRO A N 1
ATOM 1506 C CA . PRO A 1 194 ? 25.781 -3.002 -33.302 1.00 57.28 194 PRO A CA 1
ATOM 1507 C C . PRO A 1 194 ? 24.258 -2.991 -33.071 1.00 57.28 194 PRO A C 1
ATOM 1509 O O . PRO A 1 194 ? 23.624 -2.024 -33.475 1.00 57.28 194 PRO A O 1
ATOM 1512 N N . SER A 1 195 ? 23.670 -4.024 -32.458 1.00 67.19 195 SER A N 1
ATOM 1513 C CA . SER A 1 195 ? 22.240 -4.088 -32.148 1.00 67.19 195 SER A CA 1
ATOM 1514 C C . SER A 1 195 ? 21.953 -5.028 -30.976 1.00 67.19 195 SER A C 1
ATOM 1516 O O . SER A 1 195 ? 22.449 -6.160 -30.952 1.00 67.19 195 SER A O 1
ATOM 1518 N N . VAL A 1 196 ? 21.070 -4.615 -30.068 1.00 78.56 196 VAL A N 1
ATOM 1519 C CA . VAL A 1 196 ? 20.453 -5.508 -29.078 1.00 78.56 196 VAL A CA 1
ATOM 1520 C C . VAL A 1 196 ? 19.079 -5.881 -29.606 1.00 78.56 196 VAL A C 1
ATOM 1522 O O . VAL A 1 196 ? 18.216 -5.014 -29.741 1.00 78.56 196 VAL A O 1
ATOM 1525 N N . ALA A 1 197 ? 18.872 -7.172 -29.889 1.00 76.94 197 ALA A N 1
ATOM 1526 C CA . ALA A 1 197 ? 17.606 -7.669 -30.419 1.00 76.94 197 ALA A CA 1
ATOM 1527 C C . ALA A 1 197 ? 16.435 -7.192 -29.551 1.00 76.94 197 ALA A C 1
ATOM 1529 O O . ALA A 1 197 ? 16.356 -7.498 -28.355 1.00 76.94 197 ALA A O 1
ATOM 1530 N N . GLY A 1 198 ? 15.558 -6.399 -30.161 1.00 77.06 198 GLY A N 1
ATOM 1531 C CA . GLY A 1 198 ? 14.353 -5.926 -29.511 1.00 77.06 198 GLY A CA 1
ATOM 1532 C C . GLY A 1 198 ? 13.199 -6.915 -29.609 1.00 77.06 198 GLY A C 1
ATOM 1533 O O . GLY A 1 198 ? 13.351 -8.075 -29.989 1.00 77.06 198 GLY A O 1
ATOM 1534 N N . ALA A 1 199 ? 12.027 -6.450 -29.199 1.00 78.38 199 ALA A N 1
ATOM 1535 C CA . ALA A 1 199 ? 10.793 -7.214 -29.205 1.00 78.38 199 ALA A CA 1
ATOM 1536 C C . ALA A 1 199 ? 9.637 -6.304 -29.626 1.00 78.38 199 ALA A C 1
ATOM 1538 O O . ALA A 1 199 ? 9.683 -5.087 -29.429 1.00 78.38 199 ALA A O 1
ATOM 1539 N N . LEU A 1 200 ? 8.568 -6.912 -30.147 1.00 84.81 200 LEU A N 1
ATOM 1540 C CA . LEU A 1 200 ? 7.354 -6.217 -30.584 1.00 84.81 200 LEU A CA 1
ATOM 1541 C C . LEU A 1 200 ? 7.652 -5.201 -31.705 1.00 84.81 200 LEU A C 1
ATOM 1543 O O . LEU A 1 200 ? 8.105 -5.597 -32.773 1.00 84.81 200 LEU A O 1
ATOM 1547 N N . TRP A 1 201 ? 7.377 -3.913 -31.482 1.00 87.38 201 TRP A N 1
ATOM 1548 C CA . TRP A 1 201 ? 7.566 -2.831 -32.458 1.00 87.38 201 TRP A CA 1
ATOM 1549 C C . TRP A 1 201 ? 8.969 -2.206 -32.423 1.00 87.38 201 TRP A C 1
ATOM 1551 O O . TRP A 1 201 ? 9.233 -1.268 -33.172 1.00 87.38 201 TRP A O 1
ATOM 1561 N N . ILE A 1 202 ? 9.855 -2.695 -31.548 1.00 86.12 202 ILE A N 1
ATOM 1562 C CA . ILE A 1 202 ? 11.215 -2.179 -31.381 1.00 86.12 202 ILE A CA 1
ATOM 1563 C C . ILE A 1 202 ? 12.182 -3.205 -31.977 1.00 86.12 202 ILE A C 1
ATOM 1565 O O . ILE A 1 202 ? 12.374 -4.260 -31.371 1.00 86.12 202 ILE A O 1
ATOM 1569 N N . PRO A 1 203 ? 12.772 -2.938 -33.155 1.00 80.62 203 PRO A N 1
ATOM 1570 C CA . PRO A 1 203 ? 13.703 -3.866 -33.797 1.00 80.62 203 PRO A CA 1
ATOM 1571 C C . PRO A 1 203 ? 15.070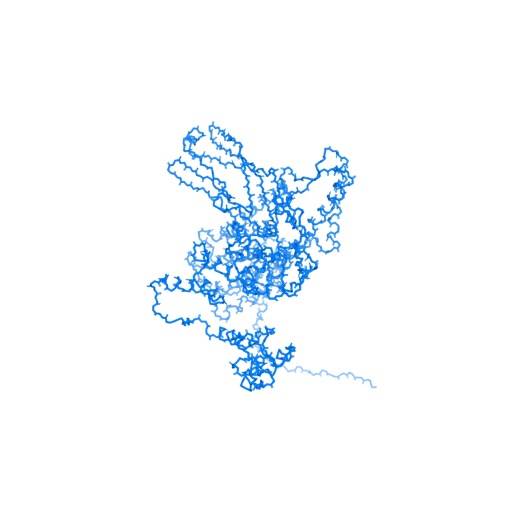 -3.903 -33.095 1.00 80.62 203 PRO A C 1
ATOM 1573 O O . PRO A 1 203 ? 15.653 -4.975 -32.944 1.00 80.62 203 PRO A O 1
ATOM 1576 N N . ASP A 1 204 ? 15.543 -2.753 -32.610 1.00 86.69 204 ASP A N 1
ATOM 1577 C CA . ASP A 1 204 ? 16.793 -2.604 -31.862 1.00 86.69 204 ASP A CA 1
ATOM 1578 C C . ASP A 1 204 ? 16.549 -1.784 -30.592 1.00 86.69 204 ASP A C 1
ATOM 1580 O O . ASP A 1 204 ? 16.034 -0.668 -30.644 1.00 86.69 204 ASP A O 1
ATOM 1584 N N . MET A 1 205 ? 16.914 -2.344 -29.441 1.00 84.50 205 MET A N 1
ATOM 1585 C CA . MET A 1 205 ? 16.728 -1.711 -28.131 1.00 84.50 205 MET A CA 1
ATOM 1586 C C . MET A 1 205 ? 17.729 -0.584 -27.854 1.00 84.50 205 MET A C 1
ATOM 1588 O O . MET A 1 205 ? 17.525 0.183 -26.907 1.00 84.50 205 MET A O 1
ATOM 1592 N N . LEU A 1 206 ? 18.800 -0.484 -28.649 1.00 86.88 206 LEU A N 1
ATOM 1593 C CA . LEU A 1 206 ? 19.765 0.616 -28.576 1.00 86.88 206 LEU A CA 1
ATOM 1594 C C . LEU A 1 206 ? 19.329 1.843 -29.390 1.00 86.88 206 LEU A C 1
ATOM 1596 O O . LEU A 1 206 ? 19.837 2.942 -29.159 1.00 86.88 206 LEU A O 1
ATOM 1600 N N . ALA A 1 207 ? 18.351 1.686 -30.284 1.00 86.19 207 ALA A N 1
ATOM 1601 C CA . ALA A 1 207 ? 17.730 2.791 -30.996 1.00 86.19 207 ALA A CA 1
ATOM 1602 C C . ALA A 1 207 ? 16.615 3.452 -30.154 1.00 86.19 207 ALA A C 1
ATOM 1604 O O . ALA A 1 207 ? 16.028 2.807 -29.276 1.00 86.19 207 ALA A O 1
ATOM 1605 N N . PRO A 1 208 ? 16.296 4.736 -30.400 1.00 88.56 208 PRO A N 1
ATOM 1606 C CA . PRO A 1 208 ? 15.107 5.370 -29.836 1.00 88.56 208 PRO A CA 1
ATOM 1607 C C . PRO A 1 208 ? 13.814 4.665 -30.269 1.00 88.56 208 PRO A C 1
ATOM 1609 O O . PRO A 1 208 ? 13.750 4.084 -31.352 1.00 88.56 208 PRO A O 1
ATOM 1612 N N . ASP A 1 209 ? 12.765 4.748 -29.446 1.00 89.88 209 ASP A N 1
ATOM 1613 C CA . ASP A 1 209 ? 11.455 4.179 -29.788 1.00 89.88 209 ASP A CA 1
ATOM 1614 C C . ASP A 1 209 ? 10.834 4.922 -30.991 1.00 89.88 209 ASP A C 1
ATOM 1616 O O . ASP A 1 209 ? 10.482 6.098 -30.848 1.00 89.88 209 ASP A O 1
ATOM 1620 N N . PRO A 1 210 ? 10.640 4.258 -32.149 1.00 88.06 210 PRO A N 1
ATOM 1621 C CA . PRO A 1 210 ? 10.151 4.908 -33.365 1.00 88.06 210 PRO A CA 1
ATOM 1622 C C . PRO A 1 210 ? 8.716 5.441 -33.247 1.00 88.06 210 PRO A C 1
ATOM 1624 O O . PRO A 1 210 ? 8.336 6.332 -34.004 1.00 88.06 210 PRO A O 1
ATOM 1627 N N . TYR A 1 211 ? 7.915 4.914 -32.314 1.00 91.12 211 TYR A N 1
ATOM 1628 C CA . TYR A 1 211 ? 6.503 5.275 -32.150 1.00 91.12 211 TYR A CA 1
ATOM 1629 C C . TYR A 1 211 ? 6.215 6.056 -30.862 1.00 91.12 211 TYR A C 1
ATOM 1631 O O . TYR A 1 211 ? 5.053 6.342 -30.571 1.00 91.12 211 TYR A O 1
ATOM 1639 N N . PHE A 1 212 ? 7.243 6.405 -30.078 1.00 89.88 212 PHE A N 1
ATOM 1640 C CA . PHE A 1 212 ? 7.118 7.127 -28.802 1.00 89.88 212 PHE A CA 1
ATOM 1641 C C . PHE A 1 212 ? 6.228 6.439 -27.743 1.00 89.88 212 PHE A C 1
ATOM 1643 O O . PHE A 1 212 ? 5.843 7.065 -26.750 1.00 89.88 212 PHE A O 1
ATOM 1650 N N . VAL A 1 213 ? 5.926 5.148 -27.905 1.00 91.19 213 VAL A N 1
ATOM 1651 C CA . VAL A 1 213 ? 5.036 4.388 -27.017 1.00 91.19 213 VAL A CA 1
ATOM 1652 C C . VAL A 1 213 ? 5.644 4.255 -25.621 1.00 91.19 213 VAL A C 1
ATOM 1654 O O . VAL A 1 213 ? 4.965 4.523 -24.629 1.00 91.19 213 VAL A O 1
ATOM 1657 N N . LEU A 1 214 ? 6.924 3.889 -25.520 1.00 89.94 214 LEU A N 1
ATOM 1658 C CA . LEU A 1 214 ? 7.634 3.720 -24.253 1.00 89.94 214 LEU A CA 1
ATOM 1659 C C . LEU A 1 214 ? 7.784 5.042 -23.481 1.00 89.94 214 LEU A C 1
ATOM 1661 O O . LEU A 1 214 ? 7.369 5.066 -22.322 1.00 89.94 214 LEU A O 1
ATOM 1665 N N . PRO A 1 215 ? 8.300 6.153 -24.056 1.00 90.50 215 PRO A N 1
ATOM 1666 C CA . PRO A 1 215 ? 8.354 7.441 -23.360 1.00 90.50 215 PRO A CA 1
ATOM 1667 C C . PRO A 1 215 ? 6.998 7.887 -22.801 1.00 90.50 215 PRO A C 1
ATOM 1669 O O . PRO A 1 215 ? 6.909 8.263 -21.631 1.00 90.50 215 PRO A O 1
ATOM 1672 N N . VAL A 1 216 ? 5.928 7.794 -23.600 1.00 90.81 216 VAL A N 1
ATOM 1673 C CA . VAL A 1 216 ? 4.573 8.159 -23.159 1.00 90.81 216 VAL A CA 1
ATOM 1674 C C . VAL A 1 216 ? 4.092 7.224 -22.049 1.00 90.81 216 VAL A C 1
ATOM 1676 O O . VAL A 1 216 ? 3.576 7.697 -21.035 1.00 90.81 216 VAL A O 1
ATOM 1679 N N . ALA A 1 217 ? 4.310 5.913 -22.182 1.00 90.62 217 ALA A N 1
ATOM 1680 C CA . ALA A 1 217 ? 3.955 4.944 -21.151 1.00 90.62 217 ALA A CA 1
ATOM 1681 C C . ALA A 1 217 ? 4.687 5.221 -19.829 1.00 90.62 217 ALA A C 1
ATOM 1683 O O . ALA A 1 217 ? 4.055 5.203 -18.774 1.00 90.62 217 ALA A O 1
ATOM 1684 N N . VAL A 1 218 ? 5.986 5.544 -19.859 1.00 90.12 218 VAL A N 1
ATOM 1685 C CA . VAL A 1 218 ? 6.739 5.933 -18.654 1.00 90.12 218 VAL A CA 1
ATOM 1686 C C . VAL A 1 218 ? 6.128 7.176 -18.011 1.00 90.12 218 VAL A C 1
ATOM 1688 O O . VAL A 1 218 ? 5.946 7.195 -16.795 1.00 90.12 218 VAL A O 1
ATOM 1691 N N . GLY A 1 219 ? 5.756 8.187 -18.802 1.00 86.56 219 GLY A N 1
ATOM 1692 C CA . GLY A 1 219 ? 5.075 9.384 -18.302 1.00 86.56 219 GLY A CA 1
ATOM 1693 C C . GLY A 1 219 ? 3.747 9.060 -17.608 1.00 86.56 219 GLY A C 1
ATOM 1694 O O . GLY A 1 219 ? 3.525 9.468 -16.466 1.00 86.56 219 GLY A O 1
ATOM 1695 N N . VAL A 1 220 ? 2.893 8.261 -18.256 1.00 86.88 220 VAL A N 1
ATOM 1696 C CA . VAL A 1 220 ? 1.583 7.849 -17.723 1.00 86.88 220 VAL A CA 1
ATOM 1697 C C . VAL A 1 220 ? 1.738 7.018 -16.448 1.00 86.88 220 VAL A C 1
ATOM 1699 O O . VAL A 1 220 ? 1.166 7.361 -15.414 1.00 86.88 220 VAL A O 1
ATOM 1702 N N . PHE A 1 221 ? 2.532 5.945 -16.478 1.00 84.88 221 PHE A N 1
ATOM 1703 C CA . PHE A 1 221 ? 2.725 5.078 -15.313 1.00 84.88 221 PHE A CA 1
ATOM 1704 C C . PHE A 1 221 ? 3.505 5.767 -14.190 1.00 84.88 221 PHE A C 1
ATOM 1706 O O . PHE A 1 221 ? 3.242 5.497 -13.019 1.00 84.88 221 PHE A O 1
ATOM 1713 N N . GLY A 1 222 ? 4.414 6.688 -14.512 1.00 81.88 222 GLY A N 1
ATOM 1714 C CA . GLY A 1 222 ? 5.093 7.540 -13.539 1.00 81.88 222 GLY A CA 1
ATOM 1715 C C . GLY A 1 222 ? 4.114 8.461 -12.809 1.00 81.88 222 GLY A C 1
ATOM 1716 O O . GLY A 1 222 ? 4.111 8.504 -11.574 1.00 81.88 222 GLY A O 1
ATOM 1717 N N . PHE A 1 223 ? 3.220 9.125 -13.550 1.00 78.56 223 PHE A N 1
ATOM 1718 C CA . PHE A 1 223 ? 2.156 9.947 -12.972 1.00 78.56 223 PHE A CA 1
ATOM 1719 C C . PHE A 1 223 ? 1.198 9.113 -12.114 1.00 78.56 223 PHE A C 1
ATOM 1721 O O . PHE A 1 223 ? 0.901 9.485 -10.979 1.00 78.56 223 PHE A O 1
ATOM 1728 N N . LEU A 1 224 ? 0.762 7.949 -12.607 1.00 77.00 224 LEU A N 1
ATOM 1729 C CA . LEU A 1 224 ? -0.104 7.033 -11.859 1.00 77.00 224 LEU A CA 1
ATOM 1730 C C . LEU A 1 224 ? 0.565 6.509 -10.583 1.00 77.00 224 LEU A C 1
ATOM 1732 O O . LEU A 1 224 ? -0.088 6.442 -9.542 1.00 77.00 224 LEU A O 1
ATOM 1736 N N . ASN A 1 225 ? 1.857 6.175 -10.628 1.00 76.44 225 ASN A N 1
ATOM 1737 C CA . ASN A 1 225 ? 2.621 5.737 -9.461 1.00 76.44 225 ASN A CA 1
ATOM 1738 C C . ASN A 1 225 ? 2.671 6.839 -8.390 1.00 76.44 225 ASN A C 1
ATOM 1740 O O . ASN A 1 225 ? 2.351 6.592 -7.226 1.00 76.44 225 ASN A O 1
ATOM 1744 N N . LEU A 1 226 ? 2.980 8.076 -8.781 1.00 71.62 226 LEU A N 1
ATOM 1745 C CA . LEU A 1 226 ? 2.968 9.220 -7.871 1.00 71.62 226 LEU A CA 1
ATOM 1746 C C . LEU A 1 226 ? 1.564 9.496 -7.306 1.00 71.62 226 LEU A C 1
ATOM 1748 O O . LEU A 1 226 ? 1.391 9.676 -6.099 1.00 71.62 226 LEU A O 1
ATOM 1752 N N . TYR A 1 227 ? 0.552 9.524 -8.170 1.00 70.81 227 TYR A N 1
ATOM 1753 C CA . TYR A 1 227 ? -0.830 9.781 -7.780 1.00 70.81 227 TYR A CA 1
ATOM 1754 C C . TYR A 1 227 ? -1.356 8.700 -6.821 1.00 70.81 227 TYR A C 1
ATOM 1756 O O . TYR A 1 227 ? -1.984 9.006 -5.804 1.00 70.81 227 TYR A O 1
ATOM 1764 N N . SER A 1 228 ? -1.020 7.433 -7.080 1.00 66.31 228 SER A N 1
ATOM 1765 C CA . SER A 1 228 ? -1.307 6.292 -6.205 1.00 66.31 228 SER A CA 1
ATOM 1766 C C . SER A 1 228 ? -0.691 6.467 -4.816 1.00 66.31 228 SER A C 1
ATOM 1768 O O . SER A 1 228 ? -1.367 6.249 -3.809 1.00 66.31 228 SER A O 1
ATOM 1770 N N . GLN A 1 229 ? 0.565 6.915 -4.737 1.00 65.06 229 GLN A N 1
ATOM 1771 C CA . GLN A 1 229 ? 1.234 7.161 -3.457 1.00 65.06 229 GLN A CA 1
ATOM 1772 C C . GLN A 1 229 ? 0.567 8.272 -2.644 1.00 65.06 229 GLN A C 1
ATOM 1774 O O . GLN A 1 229 ? 0.595 8.220 -1.418 1.00 65.06 229 GLN A O 1
ATOM 1779 N N . ARG A 1 230 ? -0.077 9.246 -3.294 1.00 63.75 230 ARG A N 1
ATOM 1780 C CA . ARG A 1 230 ? -0.816 10.310 -2.602 1.00 63.75 230 ARG A CA 1
ATOM 1781 C C . ARG A 1 230 ? -2.180 9.881 -2.095 1.00 63.75 230 ARG A C 1
ATOM 1783 O O . ARG A 1 230 ? -2.557 10.318 -1.020 1.00 63.75 230 ARG A O 1
ATOM 1790 N N . LYS A 1 231 ? -2.898 8.998 -2.798 1.00 54.41 231 LYS A N 1
ATOM 1791 C CA . LYS A 1 231 ? -4.188 8.452 -2.319 1.00 54.41 231 LYS A CA 1
ATOM 1792 C C . LYS A 1 231 ? -4.074 7.686 -0.995 1.00 54.41 231 LYS A C 1
ATOM 1794 O O . LYS A 1 231 ? -5.054 7.584 -0.264 1.00 54.41 231 LYS A O 1
ATOM 1799 N N . ILE A 1 232 ? -2.887 7.171 -0.675 1.00 51.22 232 ILE A N 1
ATOM 1800 C CA . ILE A 1 232 ? -2.582 6.548 0.623 1.00 51.22 232 ILE A CA 1
ATOM 1801 C C . ILE A 1 232 ? -2.664 7.574 1.769 1.00 51.22 232 ILE A C 1
ATOM 1803 O O . ILE A 1 232 ? -2.996 7.215 2.896 1.00 51.22 232 ILE A O 1
ATOM 1807 N N . TYR A 1 233 ? -2.452 8.856 1.468 1.00 51.66 233 TYR A N 1
ATOM 1808 C CA . TYR A 1 233 ? -2.643 9.980 2.374 1.00 51.66 233 TYR A CA 1
ATOM 1809 C C . TYR A 1 233 ? -3.993 10.634 2.055 1.00 51.66 233 TYR A C 1
ATOM 1811 O O . TYR A 1 233 ? -4.034 11.560 1.242 1.00 51.66 233 TYR A O 1
ATOM 1819 N N . PRO A 1 234 ? -5.120 10.187 2.646 1.00 40.62 234 PRO A N 1
ATOM 1820 C CA . PRO A 1 234 ? -6.349 10.956 2.532 1.00 40.62 234 PRO A CA 1
ATOM 1821 C C . PRO A 1 234 ? -6.054 12.382 2.979 1.00 40.62 234 PRO A C 1
ATOM 1823 O O . PRO A 1 234 ? -5.498 12.607 4.057 1.00 40.62 234 PRO A O 1
ATOM 1826 N N . GLY A 1 235 ? -6.389 13.330 2.109 1.00 45.00 235 GLY A N 1
ATOM 1827 C CA . GLY A 1 235 ? -6.337 14.750 2.380 1.00 45.00 235 GLY A CA 1
ATOM 1828 C C . GLY A 1 235 ? -7.245 15.071 3.553 1.00 45.00 235 GLY A C 1
ATOM 1829 O O . GLY A 1 235 ? -8.388 15.466 3.380 1.00 45.00 235 GLY A O 1
ATOM 1830 N N . VAL A 1 236 ? -6.689 14.990 4.758 1.00 39.12 236 VAL A N 1
ATOM 1831 C CA . VAL A 1 236 ? -7.224 15.632 5.958 1.00 39.12 236 VAL A CA 1
ATOM 1832 C C . VAL A 1 236 ? -7.076 17.159 5.811 1.00 39.12 236 VAL A C 1
ATOM 1834 O O . VAL A 1 236 ? -7.111 17.880 6.782 1.00 39.12 236 VAL A O 1
ATOM 1837 N N . VAL A 1 237 ? -6.836 17.722 4.628 1.00 38.91 237 VAL A N 1
ATOM 1838 C CA . VAL A 1 237 ? -6.778 19.165 4.372 1.00 38.91 237 VAL A CA 1
ATOM 1839 C C . VAL A 1 237 ? -7.256 19.354 2.936 1.00 38.91 237 VAL A C 1
ATOM 1841 O O . VAL A 1 237 ? -6.815 18.609 2.058 1.00 38.91 237 VAL A O 1
ATOM 1844 N N . LYS A 1 238 ? -8.143 20.329 2.682 1.00 39.31 238 LYS A N 1
ATOM 1845 C CA . LYS A 1 238 ? -8.468 20.771 1.315 1.00 39.31 238 LYS A CA 1
ATOM 1846 C C . LYS A 1 238 ? -7.175 20.933 0.523 1.00 39.31 238 LYS A C 1
ATOM 1848 O O . LYS A 1 238 ? -6.201 21.469 1.052 1.00 39.31 238 LYS A O 1
ATOM 1853 N N . MET A 1 239 ? -7.173 20.496 -0.735 1.00 46.16 239 MET A N 1
ATOM 1854 C CA . MET A 1 239 ? -5.998 20.628 -1.591 1.00 46.16 239 MET A CA 1
ATOM 1855 C C . MET A 1 239 ? -5.647 22.113 -1.718 1.00 46.16 239 MET A C 1
ATOM 1857 O O . MET A 1 239 ? -6.361 22.878 -2.371 1.00 46.16 239 MET A O 1
ATOM 1861 N N . THR A 1 240 ? -4.594 22.532 -1.018 1.00 56.62 240 THR A N 1
ATOM 1862 C CA . THR A 1 240 ? -4.193 23.940 -0.955 1.00 56.62 240 THR A CA 1
ATOM 1863 C C . THR A 1 240 ? -3.717 24.387 -2.334 1.00 56.62 240 THR A C 1
ATOM 1865 O O . THR A 1 240 ? -3.248 23.577 -3.136 1.00 56.62 240 THR A O 1
ATOM 1868 N N . TRP A 1 241 ? -3.806 25.683 -2.635 1.00 53.50 241 TRP A N 1
ATOM 1869 C CA . TRP A 1 241 ? -3.358 26.217 -3.929 1.00 53.50 241 TRP A CA 1
ATOM 1870 C C . TRP A 1 241 ? -1.889 25.856 -4.228 1.00 53.50 241 TRP A C 1
ATOM 1872 O O . TRP A 1 241 ? -1.552 25.525 -5.360 1.00 53.50 241 TRP A O 1
ATOM 1882 N N . LYS A 1 242 ? -1.060 25.757 -3.176 1.00 56.00 242 LYS A N 1
ATOM 1883 C CA . LYS A 1 242 ? 0.326 25.261 -3.225 1.00 56.00 242 LYS A CA 1
ATOM 1884 C C . LYS A 1 242 ? 0.454 23.797 -3.685 1.00 56.00 242 LYS A C 1
ATOM 1886 O O . LYS A 1 242 ? 1.420 23.447 -4.352 1.00 56.00 242 LYS A O 1
ATOM 1891 N N . GLN A 1 243 ? -0.497 22.929 -3.337 1.00 63.16 243 GLN A N 1
ATOM 1892 C CA . GLN A 1 243 ? -0.508 21.529 -3.784 1.00 63.16 243 GLN A CA 1
ATOM 1893 C C . GLN A 1 243 ? -0.979 21.409 -5.239 1.00 63.16 243 GLN A C 1
ATOM 1895 O O . GLN A 1 243 ? -0.382 20.666 -6.008 1.00 63.16 243 GLN A O 1
ATOM 1900 N N . LYS A 1 244 ? -1.983 22.195 -5.654 1.00 67.31 244 LYS A N 1
ATOM 1901 C CA . LYS A 1 244 ? -2.422 22.243 -7.062 1.00 67.31 244 LYS A CA 1
ATOM 1902 C C . LYS A 1 244 ? -1.341 22.809 -7.989 1.00 67.31 244 LYS A C 1
ATOM 1904 O O . LYS A 1 244 ? -1.141 22.282 -9.079 1.00 67.31 244 LYS A O 1
ATOM 1909 N N . SER A 1 245 ? -0.620 23.845 -7.555 1.00 73.81 245 SER A N 1
ATOM 1910 C CA . SER A 1 245 ? 0.504 24.392 -8.322 1.00 73.81 245 SER A CA 1
ATOM 1911 C C . SER A 1 245 ? 1.645 23.381 -8.443 1.00 73.81 245 SER A C 1
ATOM 1913 O O . SER A 1 245 ? 2.227 23.252 -9.514 1.00 73.81 245 SER A O 1
ATOM 1915 N N . TYR A 1 246 ? 1.932 22.620 -7.381 1.00 66.44 246 TYR A N 1
ATOM 1916 C CA . TYR A 1 246 ? 2.913 21.534 -7.427 1.00 66.44 246 TYR A CA 1
ATOM 1917 C C . TYR A 1 246 ? 2.524 20.456 -8.451 1.00 66.44 246 TYR A C 1
ATOM 1919 O O . TYR A 1 246 ? 3.388 19.952 -9.160 1.00 66.44 246 TYR A O 1
ATOM 1927 N N . ASP A 1 247 ? 1.234 20.151 -8.589 1.00 68.50 247 ASP A N 1
ATOM 1928 C CA . ASP A 1 247 ? 0.736 19.157 -9.549 1.00 68.50 247 ASP A CA 1
ATOM 1929 C C . ASP A 1 247 ? 0.844 19.627 -10.989 1.00 68.50 247 ASP A C 1
ATOM 1931 O O . ASP A 1 247 ? 1.271 18.861 -11.847 1.00 68.50 247 ASP A O 1
ATOM 1935 N N . ALA A 1 248 ? 0.519 20.894 -11.242 1.00 76.38 248 ALA A N 1
ATOM 1936 C CA . ALA A 1 248 ? 0.705 21.504 -12.552 1.00 76.38 248 ALA A CA 1
ATOM 1937 C C . ALA A 1 248 ? 2.191 21.546 -12.945 1.00 76.38 248 ALA A C 1
ATOM 1939 O O . ALA A 1 248 ? 2.548 21.182 -14.064 1.00 76.38 248 ALA A O 1
ATOM 1940 N N . VAL A 1 249 ? 3.067 21.921 -12.007 1.00 79.06 249 VAL A N 1
ATOM 1941 C CA . VAL A 1 249 ? 4.523 21.933 -12.210 1.00 79.06 249 VAL A CA 1
ATOM 1942 C C . VAL A 1 249 ? 5.051 20.523 -12.471 1.00 79.06 249 VAL A C 1
ATOM 1944 O O . VAL A 1 249 ? 5.845 20.316 -13.383 1.00 79.06 249 VAL A O 1
ATOM 1947 N N . LEU A 1 250 ? 4.591 19.531 -11.714 1.00 73.94 250 LEU A N 1
ATOM 1948 C CA . LEU A 1 250 ? 5.021 18.150 -11.883 1.00 73.94 250 LEU A CA 1
ATOM 1949 C C . LEU A 1 250 ? 4.503 17.539 -13.187 1.00 73.94 250 LEU A C 1
ATOM 1951 O O . LEU A 1 250 ? 5.262 16.850 -13.861 1.00 73.94 250 LEU A O 1
ATOM 1955 N N . ALA A 1 251 ? 3.268 17.849 -13.590 1.00 75.56 251 ALA A N 1
ATOM 1956 C CA . ALA A 1 251 ? 2.731 17.480 -14.898 1.00 75.56 251 ALA A CA 1
ATOM 1957 C C . ALA A 1 251 ? 3.563 18.097 -16.038 1.00 75.56 251 ALA A C 1
ATOM 1959 O O . ALA A 1 251 ? 3.957 17.395 -16.972 1.00 75.56 251 ALA A O 1
ATOM 1960 N N . PHE A 1 252 ? 3.921 19.379 -15.925 1.00 83.38 252 PHE A N 1
ATOM 1961 C CA . PHE A 1 252 ? 4.822 20.046 -16.866 1.00 83.38 252 PHE A CA 1
ATOM 1962 C C . PHE A 1 252 ? 6.193 19.352 -16.942 1.00 83.38 252 PHE A C 1
ATOM 1964 O O . PHE A 1 252 ? 6.650 19.010 -18.033 1.00 83.38 252 PHE A O 1
ATOM 1971 N N . PHE A 1 253 ? 6.816 19.051 -15.797 1.00 76.94 253 PHE A N 1
ATOM 1972 C CA . PHE A 1 253 ? 8.087 18.321 -15.762 1.00 76.94 253 PHE A CA 1
ATOM 1973 C C . PHE A 1 253 ? 7.977 16.902 -16.325 1.00 76.94 253 PHE A C 1
ATOM 1975 O O . PHE A 1 253 ? 8.919 16.442 -16.964 1.00 76.94 253 PHE A O 1
ATOM 1982 N N . THR A 1 254 ? 6.845 16.211 -16.150 1.00 78.56 254 THR A N 1
ATOM 1983 C CA . THR A 1 254 ? 6.641 14.892 -16.767 1.00 78.56 254 THR A CA 1
ATOM 1984 C C . THR A 1 254 ? 6.540 14.980 -18.288 1.00 78.56 254 THR A C 1
ATOM 1986 O O . THR A 1 254 ? 7.161 14.170 -18.967 1.00 78.56 254 THR A O 1
ATOM 1989 N N . MET A 1 255 ? 5.862 15.993 -18.841 1.00 81.62 255 MET A N 1
ATOM 1990 C CA . MET A 1 255 ? 5.819 16.221 -20.294 1.00 81.62 255 MET A CA 1
ATOM 1991 C C . MET A 1 255 ? 7.207 16.547 -20.857 1.00 81.62 255 MET A C 1
ATOM 1993 O O . MET A 1 255 ? 7.612 16.002 -21.883 1.00 81.62 255 MET A O 1
ATOM 1997 N N . PHE A 1 256 ? 7.973 17.377 -20.148 1.00 83.44 256 PHE A N 1
ATOM 1998 C CA . PHE A 1 256 ? 9.359 17.677 -20.501 1.00 83.44 256 PHE A CA 1
ATOM 1999 C C . PHE A 1 256 ? 10.260 16.429 -20.433 1.00 83.44 256 PHE A C 1
ATOM 2001 O O . PHE A 1 256 ? 11.050 16.178 -21.343 1.00 83.44 256 PHE A O 1
ATOM 2008 N N . ALA A 1 257 ? 10.096 15.590 -19.406 1.00 82.00 257 ALA A N 1
ATOM 2009 C CA . ALA A 1 257 ? 10.829 14.334 -19.271 1.00 82.00 257 ALA A CA 1
ATOM 2010 C C . ALA A 1 257 ? 10.512 13.345 -20.405 1.00 82.00 257 ALA A C 1
ATOM 2012 O O . ALA A 1 257 ? 11.424 12.686 -20.895 1.00 82.00 257 ALA A O 1
ATOM 2013 N N . VAL A 1 258 ? 9.256 13.269 -20.869 1.00 86.44 258 VAL A N 1
ATOM 2014 C CA . VAL A 1 258 ? 8.868 12.452 -22.037 1.00 86.44 258 VAL A CA 1
ATOM 2015 C C . VAL A 1 258 ? 9.617 12.891 -23.294 1.00 86.44 258 VAL A C 1
ATOM 2017 O O . VAL A 1 258 ? 10.112 12.043 -24.036 1.00 86.44 258 VAL A O 1
ATOM 2020 N N . SER A 1 259 ? 9.792 14.201 -23.490 1.00 86.12 259 SER A N 1
ATOM 2021 C CA . SER A 1 259 ? 10.586 14.727 -24.603 1.00 86.12 259 SER A CA 1
ATOM 2022 C C . SER A 1 259 ? 12.050 14.287 -24.529 1.00 86.12 259 SER A C 1
ATOM 2024 O O . SER A 1 259 ? 12.613 13.901 -25.549 1.00 86.12 259 SER A O 1
ATOM 2026 N N . ILE A 1 260 ? 12.669 14.296 -23.345 1.00 85.56 260 ILE A N 1
ATOM 2027 C CA . ILE A 1 260 ? 14.054 13.820 -23.174 1.00 85.56 260 ILE A CA 1
ATOM 2028 C C . ILE A 1 260 ? 14.135 12.307 -23.406 1.00 85.56 260 ILE A C 1
ATOM 2030 O O . ILE A 1 260 ? 15.019 11.838 -24.117 1.00 85.56 260 ILE A O 1
ATOM 2034 N N . MET A 1 261 ? 13.190 11.538 -22.858 1.00 85.75 261 MET A N 1
ATOM 2035 C CA . MET A 1 261 ? 13.141 10.079 -23.008 1.00 85.75 261 MET A CA 1
ATOM 2036 C C . MET A 1 261 ? 13.023 9.629 -24.459 1.00 85.75 261 MET A C 1
ATOM 2038 O O . MET A 1 261 ? 13.549 8.577 -24.805 1.00 85.75 261 MET A O 1
ATOM 2042 N N . SER A 1 262 ? 12.366 10.423 -25.304 1.00 87.12 262 SER A N 1
ATOM 2043 C CA . SER A 1 262 ? 12.234 10.122 -26.730 1.00 87.12 262 SER A CA 1
ATOM 2044 C C . SER A 1 262 ? 13.559 10.104 -27.497 1.00 87.12 262 SER A C 1
ATOM 2046 O O . SER A 1 262 ? 13.625 9.531 -28.577 1.00 87.12 262 SER A O 1
ATOM 2048 N N . GLN A 1 263 ? 14.613 10.705 -26.937 1.00 85.69 263 GLN A N 1
ATOM 2049 C CA . GLN A 1 263 ? 15.948 10.759 -27.536 1.00 85.69 263 GLN A CA 1
ATOM 2050 C C . GLN A 1 263 ? 16.892 9.690 -26.966 1.00 85.69 263 GLN A C 1
ATOM 2052 O O . GLN A 1 263 ? 18.034 9.578 -27.408 1.00 85.69 263 GLN A O 1
ATOM 2057 N N . LEU A 1 264 ? 16.446 8.926 -25.964 1.00 86.44 264 LEU A N 1
ATOM 2058 C CA . LEU A 1 264 ? 17.248 7.893 -25.315 1.00 86.44 264 LEU A CA 1
ATOM 2059 C C . LEU A 1 264 ? 17.048 6.527 -25.995 1.00 86.44 264 LEU A C 1
ATOM 2061 O O . LEU A 1 264 ? 15.964 6.263 -26.519 1.00 86.44 264 LEU A O 1
ATOM 2065 N N . PRO A 1 265 ? 18.050 5.630 -25.925 1.00 89.12 265 PRO A N 1
ATOM 2066 C CA . PRO A 1 265 ? 17.893 4.225 -26.297 1.00 89.12 265 PRO A CA 1
ATOM 2067 C C . PRO A 1 265 ? 16.677 3.587 -25.619 1.00 89.12 265 PRO A C 1
ATOM 2069 O O . PRO A 1 265 ? 16.495 3.756 -24.410 1.00 89.12 265 PRO A O 1
ATOM 2072 N N . ALA A 1 266 ? 15.865 2.834 -26.366 1.00 89.25 266 ALA A N 1
ATOM 2073 C CA . ALA A 1 266 ? 14.598 2.265 -25.900 1.00 89.25 266 ALA A CA 1
ATOM 2074 C C . ALA A 1 266 ? 14.717 1.379 -24.644 1.00 89.25 266 ALA A C 1
ATOM 2076 O O . ALA A 1 266 ? 13.776 1.302 -23.845 1.00 89.25 266 ALA A O 1
ATOM 2077 N N . CYS A 1 267 ? 15.877 0.761 -24.412 1.00 88.38 267 CYS A N 1
ATOM 2078 C CA . CYS A 1 267 ? 16.156 -0.004 -23.197 1.00 88.38 267 CYS A CA 1
ATOM 2079 C C . CYS A 1 267 ? 16.024 0.826 -21.902 1.00 88.38 267 CYS A C 1
ATOM 2081 O O . CYS A 1 267 ? 15.557 0.294 -20.892 1.00 88.38 267 CYS A O 1
ATOM 2083 N N . ILE A 1 268 ? 16.362 2.124 -21.923 1.00 89.69 268 ILE A N 1
ATOM 2084 C CA . ILE A 1 268 ? 16.279 3.003 -20.745 1.00 89.69 268 ILE A CA 1
ATOM 2085 C C . ILE A 1 268 ? 14.811 3.310 -20.386 1.00 89.69 268 ILE A C 1
ATOM 2087 O O . ILE A 1 268 ? 14.413 3.008 -19.254 1.00 89.69 268 ILE A O 1
ATOM 2091 N N . PRO A 1 269 ? 13.956 3.829 -21.298 1.00 91.25 269 PRO A N 1
ATOM 2092 C CA . PRO A 1 269 ? 12.527 3.983 -21.028 1.00 91.25 269 PRO A CA 1
ATOM 2093 C C . PRO A 1 269 ? 11.831 2.665 -20.675 1.00 91.25 269 PRO A C 1
ATOM 2095 O O . PRO A 1 269 ? 10.985 2.652 -19.784 1.00 91.25 269 PRO A O 1
ATOM 2098 N N . MET A 1 270 ? 12.198 1.540 -21.301 1.00 91.38 270 MET A N 1
ATOM 2099 C CA . MET A 1 270 ? 11.655 0.225 -20.937 1.00 91.38 270 MET A CA 1
ATOM 2100 C C . MET A 1 270 ? 11.959 -0.119 -19.473 1.00 91.38 270 MET A C 1
ATOM 2102 O O . MET A 1 270 ? 11.058 -0.492 -18.721 1.00 91.38 270 MET A O 1
ATOM 2106 N N . TYR A 1 271 ? 13.211 0.046 -19.042 1.00 91.94 271 TYR A N 1
ATOM 2107 C CA . TYR A 1 271 ? 13.605 -0.179 -17.653 1.00 91.94 271 TYR A CA 1
ATOM 2108 C C . TYR A 1 271 ? 12.810 0.719 -16.692 1.00 91.94 271 TYR A C 1
ATOM 2110 O O . TYR A 1 271 ? 12.225 0.234 -15.720 1.00 91.94 271 TYR A O 1
ATOM 2118 N N . TRP A 1 272 ? 12.691 2.017 -16.987 1.00 91.31 272 TRP A N 1
ATOM 2119 C CA . TRP A 1 272 ? 11.905 2.952 -16.171 1.00 91.31 272 TRP A CA 1
ATOM 2120 C C . TRP A 1 272 ? 10.416 2.621 -16.125 1.00 91.31 272 TRP A C 1
ATOM 2122 O O . TRP A 1 272 ? 9.784 2.792 -15.075 1.00 91.31 272 TRP A O 1
ATOM 2132 N N . LEU A 1 273 ? 9.856 2.114 -17.223 1.00 91.38 273 LEU A N 1
ATOM 2133 C CA . LEU A 1 273 ? 8.474 1.659 -17.282 1.00 91.38 273 LEU A CA 1
ATOM 2134 C C . LEU A 1 273 ? 8.257 0.503 -16.305 1.00 91.38 273 LEU A C 1
ATOM 2136 O O . LEU A 1 273 ? 7.372 0.587 -15.454 1.00 91.38 273 LEU A O 1
ATOM 2140 N N . ILE A 1 274 ? 9.111 -0.524 -16.345 1.00 92.62 274 ILE A N 1
ATOM 2141 C CA . ILE A 1 274 ? 9.022 -1.668 -15.427 1.00 92.62 274 ILE A CA 1
ATOM 2142 C C . ILE A 1 274 ? 9.206 -1.231 -13.974 1.00 92.62 274 ILE A C 1
ATOM 2144 O O . ILE A 1 274 ? 8.430 -1.642 -13.108 1.00 92.62 274 ILE A O 1
ATOM 2148 N N . VAL A 1 275 ? 10.172 -0.356 -13.686 1.00 90.00 275 VAL A N 1
ATOM 2149 C CA . VAL A 1 275 ? 10.391 0.187 -12.336 1.00 90.00 275 VAL A CA 1
ATOM 2150 C C . VAL A 1 275 ? 9.175 0.987 -11.830 1.00 90.00 275 VAL A C 1
ATOM 2152 O O . VAL A 1 275 ? 8.883 0.988 -10.627 1.00 90.00 275 VAL A O 1
ATOM 2155 N N . SER A 1 276 ? 8.452 1.667 -12.722 1.00 88.38 276 SER A N 1
ATOM 2156 C CA . SER A 1 276 ? 7.242 2.433 -12.390 1.00 88.38 276 SER A CA 1
ATOM 2157 C C . SER A 1 276 ? 6.024 1.529 -12.200 1.00 88.38 276 SER A C 1
ATOM 2159 O O . SER A 1 276 ? 5.299 1.680 -11.217 1.00 88.38 276 SER A O 1
ATOM 2161 N N . MET A 1 277 ? 5.833 0.541 -13.078 1.00 89.88 277 MET A N 1
ATOM 2162 C CA . MET A 1 277 ? 4.759 -0.452 -12.983 1.00 89.88 277 MET A CA 1
ATOM 2163 C C . MET A 1 277 ? 4.881 -1.308 -11.719 1.00 89.88 277 MET A C 1
ATOM 2165 O O . MET A 1 277 ? 3.903 -1.482 -10.995 1.00 89.88 277 MET A O 1
ATOM 2169 N N . SER A 1 278 ? 6.082 -1.801 -11.415 1.00 90.31 278 SER A N 1
ATOM 2170 C CA . SER A 1 278 ? 6.350 -2.570 -10.193 1.00 90.31 278 SER A CA 1
ATOM 2171 C C . SER A 1 278 ? 6.188 -1.722 -8.925 1.00 90.31 278 SER A C 1
ATOM 2173 O O . SER A 1 278 ? 5.632 -2.207 -7.942 1.00 90.31 278 SER A O 1
ATOM 2175 N N . GLY A 1 279 ? 6.568 -0.438 -8.954 1.00 85.75 279 GLY A N 1
ATOM 2176 C CA . GLY A 1 279 ? 6.309 0.504 -7.858 1.00 85.75 279 GLY A CA 1
ATOM 2177 C C . GLY A 1 279 ? 4.814 0.759 -7.629 1.00 85.75 279 GLY A C 1
ATOM 2178 O O . GLY A 1 279 ? 4.342 0.730 -6.491 1.00 85.75 279 GLY A O 1
ATOM 2179 N N . MET A 1 280 ? 4.044 0.927 -8.707 1.00 83.25 280 MET A N 1
ATOM 2180 C CA . MET A 1 280 ? 2.587 1.043 -8.630 1.00 83.25 280 MET A CA 1
ATOM 2181 C C . MET A 1 280 ? 1.959 -0.242 -8.073 1.00 83.25 280 MET A C 1
ATOM 2183 O O . MET A 1 280 ? 1.120 -0.172 -7.174 1.00 83.25 280 MET A O 1
ATOM 2187 N N . ALA A 1 281 ? 2.387 -1.411 -8.555 1.00 85.69 281 ALA A N 1
ATOM 2188 C CA . ALA A 1 281 ? 1.926 -2.702 -8.054 1.00 85.69 281 ALA A CA 1
ATOM 2189 C C . ALA A 1 281 ? 2.226 -2.854 -6.557 1.00 85.69 281 ALA A C 1
ATOM 2191 O O . ALA A 1 281 ? 1.326 -3.176 -5.784 1.00 85.69 281 ALA A O 1
ATOM 2192 N N . GLN A 1 282 ? 3.445 -2.529 -6.122 1.00 86.81 282 GLN A N 1
ATOM 2193 C CA . GLN A 1 282 ? 3.825 -2.511 -4.712 1.00 86.81 282 GLN A CA 1
ATOM 2194 C C . GLN A 1 282 ? 2.916 -1.585 -3.891 1.00 86.81 282 GLN A C 1
ATOM 2196 O O . GLN A 1 282 ? 2.431 -1.989 -2.836 1.00 86.81 282 GLN A O 1
ATOM 2201 N N . ALA A 1 283 ? 2.636 -0.370 -4.371 1.00 79.50 283 ALA A N 1
ATOM 2202 C CA . ALA A 1 283 ? 1.753 0.565 -3.677 1.00 79.50 283 ALA A CA 1
ATOM 2203 C C . ALA A 1 283 ? 0.327 0.008 -3.514 1.00 79.50 283 ALA A C 1
ATOM 2205 O O . ALA A 1 283 ? -0.255 0.124 -2.436 1.00 79.50 283 ALA A O 1
ATOM 2206 N N . GLN A 1 284 ? -0.229 -0.642 -4.543 1.00 78.50 284 GLN A N 1
ATOM 2207 C CA . GLN A 1 284 ? -1.554 -1.269 -4.447 1.00 78.50 284 GLN A CA 1
ATOM 2208 C C . GLN A 1 284 ? -1.553 -2.505 -3.541 1.00 78.50 284 GLN A C 1
ATOM 2210 O O . GLN A 1 284 ? -2.483 -2.695 -2.756 1.00 78.50 284 GLN A O 1
ATOM 2215 N N . LEU A 1 285 ? -0.497 -3.319 -3.594 1.00 82.06 285 LEU A N 1
ATOM 2216 C CA . LEU A 1 285 ? -0.326 -4.473 -2.713 1.00 82.06 285 LEU A CA 1
ATOM 2217 C C . LEU A 1 285 ? -0.269 -4.036 -1.246 1.00 82.06 285 LEU A C 1
ATOM 2219 O O . LEU A 1 285 ? -0.975 -4.600 -0.414 1.00 82.06 285 LEU A O 1
ATOM 2223 N N . LEU A 1 286 ? 0.480 -2.979 -0.923 1.00 80.12 286 LEU A N 1
ATOM 2224 C CA . LEU A 1 286 ? 0.560 -2.452 0.442 1.00 80.12 286 LEU A CA 1
ATOM 2225 C C . LEU A 1 286 ? -0.759 -1.855 0.949 1.00 80.12 286 LEU A C 1
ATOM 2227 O O . LEU A 1 286 ? -0.932 -1.756 2.159 1.00 80.12 286 LEU A O 1
ATOM 2231 N N . ARG A 1 287 ? -1.713 -1.511 0.072 1.00 73.94 287 ARG A N 1
ATOM 2232 C CA . ARG A 1 287 ? -3.078 -1.111 0.467 1.00 73.94 287 ARG A CA 1
ATOM 2233 C C . ARG A 1 287 ? -3.982 -2.302 0.785 1.00 73.94 287 ARG A C 1
ATOM 2235 O O . ARG A 1 287 ? -4.979 -2.139 1.483 1.00 73.94 287 ARG A O 1
ATOM 2242 N N . HIS A 1 288 ? -3.653 -3.496 0.298 1.00 76.81 288 HIS A N 1
ATOM 2243 C CA . HIS A 1 288 ? -4.511 -4.661 0.458 1.00 76.81 288 HIS A CA 1
ATOM 2244 C C . HIS A 1 288 ? -4.514 -5.171 1.918 1.00 76.81 288 HIS A C 1
ATOM 2246 O O . HIS A 1 288 ? -3.449 -5.415 2.497 1.00 76.81 288 HIS A O 1
ATOM 2252 N N . PRO A 1 289 ? -5.688 -5.435 2.527 1.00 70.50 289 PRO A N 1
ATOM 2253 C CA . PRO A 1 289 ? -5.802 -5.710 3.962 1.00 70.50 289 PRO A CA 1
ATOM 2254 C C . PRO A 1 289 ? -5.095 -6.994 4.408 1.00 70.50 289 PRO A C 1
ATOM 2256 O O . PRO A 1 289 ? -4.587 -7.050 5.527 1.00 70.50 289 PRO A O 1
ATOM 2259 N N . LYS A 1 290 ? -5.017 -8.021 3.547 1.00 77.31 290 LYS A N 1
ATOM 2260 C CA . LYS A 1 290 ? -4.256 -9.246 3.862 1.00 77.31 290 LYS A CA 1
ATOM 2261 C C . LYS A 1 290 ? -2.752 -8.983 3.906 1.00 77.31 290 LYS A C 1
ATOM 2263 O O . LYS A 1 290 ? -2.069 -9.505 4.775 1.00 77.31 290 LYS A O 1
ATOM 2268 N N . ILE A 1 291 ? -2.253 -8.140 3.003 1.00 82.69 291 ILE A N 1
ATOM 2269 C CA . ILE A 1 291 ? -0.824 -7.829 2.897 1.00 82.69 291 ILE A CA 1
ATOM 2270 C C . ILE A 1 291 ? -0.402 -6.953 4.075 1.00 82.69 291 ILE A C 1
ATOM 2272 O O . ILE A 1 291 ? 0.603 -7.234 4.721 1.00 82.69 291 ILE A O 1
ATOM 2276 N N . LYS A 1 292 ? -1.231 -5.973 4.453 1.00 83.31 292 LYS A N 1
ATOM 2277 C CA . LYS A 1 292 ? -1.028 -5.213 5.693 1.00 83.31 292 LYS A CA 1
ATOM 2278 C C . LYS A 1 292 ? -0.987 -6.104 6.931 1.00 83.31 292 LYS A C 1
ATOM 2280 O O . LYS A 1 292 ? -0.137 -5.887 7.788 1.00 83.31 292 LYS A O 1
ATOM 2285 N N . SER A 1 293 ? -1.859 -7.113 7.005 1.00 79.44 293 SER A N 1
ATOM 2286 C CA . SER A 1 293 ? -1.859 -8.075 8.112 1.00 79.44 293 SER A CA 1
ATOM 2287 C C . SER A 1 293 ? -0.554 -8.868 8.190 1.00 79.44 293 SER A C 1
ATOM 2289 O O . SER A 1 293 ? -0.028 -9.031 9.284 1.00 79.44 293 SER A O 1
ATOM 2291 N N . ILE A 1 294 ? -0.013 -9.313 7.049 1.00 87.75 294 ILE A N 1
ATOM 2292 C CA . ILE A 1 294 ? 1.265 -10.044 6.984 1.00 87.75 294 ILE A CA 1
ATOM 2293 C C . ILE A 1 294 ? 2.417 -9.174 7.504 1.00 87.75 294 ILE A C 1
ATOM 2295 O O . ILE A 1 294 ? 3.228 -9.632 8.301 1.00 87.75 294 ILE A O 1
ATOM 2299 N N . PHE A 1 295 ? 2.466 -7.900 7.107 1.00 85.31 295 PHE A N 1
ATOM 2300 C CA . PHE A 1 295 ? 3.532 -6.974 7.514 1.00 85.31 295 PHE A CA 1
ATOM 2301 C C . PHE A 1 295 ? 3.267 -6.243 8.847 1.00 85.31 295 PHE A C 1
ATOM 2303 O O . PHE A 1 295 ? 4.038 -5.362 9.240 1.00 85.31 295 PHE A O 1
ATOM 2310 N N . GLY A 1 296 ? 2.179 -6.572 9.554 1.00 80.94 296 GLY A N 1
ATOM 2311 C CA . GLY A 1 296 ? 1.808 -5.931 10.821 1.00 80.94 296 GLY A CA 1
ATOM 2312 C C . GLY A 1 296 ? 1.533 -4.424 10.704 1.00 80.94 296 GLY A C 1
ATOM 2313 O O . GLY A 1 296 ? 1.793 -3.665 11.643 1.00 80.94 296 GLY A O 1
ATOM 2314 N N . ILE A 1 297 ? 1.054 -3.965 9.545 1.00 83.56 297 ILE A N 1
ATOM 2315 C CA . ILE A 1 297 ? 0.659 -2.573 9.301 1.00 83.56 297 ILE A CA 1
ATOM 2316 C C . ILE A 1 297 ? -0.774 -2.383 9.816 1.00 83.56 297 ILE A C 1
ATOM 2318 O O . ILE A 1 297 ? -1.679 -3.143 9.463 1.00 83.56 297 ILE A O 1
ATOM 2322 N N . LYS A 1 298 ? -1.002 -1.353 10.644 1.00 74.69 298 LYS A N 1
ATOM 2323 C CA . LYS A 1 298 ? -2.351 -1.015 11.129 1.00 74.69 298 LYS A CA 1
ATOM 2324 C C . LYS A 1 298 ? -3.244 -0.612 9.950 1.00 74.69 298 LYS A C 1
ATOM 2326 O O . LYS A 1 298 ? -2.822 0.158 9.089 1.00 74.69 298 LYS A O 1
ATOM 2331 N N . LYS A 1 299 ? -4.485 -1.103 9.932 1.00 72.56 299 LYS A N 1
ATOM 2332 C CA . LYS A 1 299 ? -5.475 -0.747 8.904 1.00 72.56 299 LYS A CA 1
ATOM 2333 C C . LYS A 1 299 ? -5.817 0.742 8.989 1.00 72.56 299 LYS A C 1
ATOM 2335 O O . LYS A 1 299 ? -5.944 1.280 10.087 1.00 72.56 299 LYS A O 1
ATOM 2340 N N . LEU A 1 300 ? -5.954 1.390 7.844 1.00 65.69 300 LEU A N 1
ATOM 2341 C CA . LEU A 1 300 ? -6.346 2.785 7.687 1.00 65.69 300 LEU A CA 1
ATOM 2342 C C . LEU A 1 300 ? -7.804 2.871 7.202 1.00 65.69 300 LEU A C 1
ATOM 2344 O O . LEU A 1 300 ? -8.262 1.955 6.520 1.00 65.69 300 LEU A O 1
ATOM 2348 N N . PRO A 1 301 ? -8.529 3.971 7.483 1.00 54.25 301 PRO A N 1
ATOM 2349 C CA . PRO A 1 301 ? -9.892 4.180 6.977 1.00 54.25 301 PRO A CA 1
ATOM 2350 C C . PRO A 1 301 ? -9.992 4.204 5.442 1.00 54.25 301 PRO A C 1
ATOM 2352 O O . PRO A 1 301 ? -11.053 3.951 4.887 1.00 54.25 301 PRO A O 1
ATOM 2355 N N . THR A 1 302 ? -8.885 4.495 4.753 1.00 55.00 302 THR A N 1
ATOM 2356 C CA . THR A 1 302 ? -8.759 4.489 3.285 1.00 55.00 302 THR A CA 1
ATOM 2357 C C . THR A 1 302 ? -8.406 3.129 2.684 1.00 55.00 302 THR A C 1
ATOM 2359 O O . THR A 1 302 ? -8.250 3.016 1.461 1.00 55.00 302 THR A O 1
ATOM 2362 N N . ASP A 1 303 ? -8.243 2.098 3.515 1.00 59.28 303 ASP A N 1
ATOM 2363 C CA . ASP A 1 303 ? -7.924 0.756 3.044 1.00 59.28 303 ASP A CA 1
ATOM 2364 C C . ASP A 1 303 ? -9.184 0.056 2.557 1.00 59.28 303 ASP A C 1
ATOM 2366 O O . ASP A 1 303 ? -10.113 -0.202 3.322 1.00 59.28 303 ASP A O 1
ATOM 2370 N N . SER A 1 304 ? -9.185 -0.321 1.286 1.00 51.47 304 SER A N 1
ATOM 2371 C CA . SER A 1 304 ? -10.260 -1.117 0.714 1.00 51.47 304 SER A CA 1
ATOM 2372 C C . SER A 1 304 ? -9.884 -2.584 0.574 1.00 51.47 304 SER A C 1
ATOM 2374 O O . SER A 1 304 ? -8.718 -2.948 0.406 1.00 51.47 304 SER A O 1
ATOM 2376 N N . ARG A 1 305 ? -10.911 -3.442 0.569 1.00 49.72 305 ARG A N 1
ATOM 2377 C CA . ARG A 1 305 ? -10.806 -4.851 0.171 1.00 49.72 305 ARG A CA 1
ATOM 2378 C C . ARG A 1 305 ? -10.431 -5.026 -1.303 1.00 49.72 305 ARG A C 1
ATOM 2380 O O . ARG A 1 305 ? -9.870 -6.064 -1.640 1.00 49.72 305 ARG A O 1
ATOM 2387 N N . THR A 1 306 ? -10.697 -4.041 -2.158 1.00 55.50 306 THR A N 1
ATOM 2388 C CA . THR A 1 306 ? -10.411 -4.096 -3.597 1.00 55.50 306 THR A CA 1
ATOM 2389 C C . THR A 1 306 ? -9.765 -2.797 -4.084 1.00 55.50 306 THR A C 1
ATOM 2391 O O . THR A 1 306 ? -10.389 -2.065 -4.845 1.00 55.50 306 THR A O 1
ATOM 2394 N N . PRO A 1 307 ? -8.491 -2.521 -3.737 1.00 51.69 307 PRO A N 1
ATOM 2395 C CA . PRO A 1 307 ? -7.822 -1.248 -4.047 1.00 51.69 307 PRO A CA 1
ATOM 2396 C C . PRO A 1 307 ? -7.787 -0.886 -5.545 1.00 51.69 307 PRO A C 1
ATOM 2398 O O . PRO A 1 307 ? -7.594 0.279 -5.888 1.00 51.69 307 PRO A O 1
ATOM 2401 N N . ILE A 1 308 ? -7.989 -1.880 -6.422 1.00 47.28 308 ILE A N 1
ATOM 2402 C CA . ILE A 1 308 ? -8.050 -1.759 -7.887 1.00 47.28 308 ILE A CA 1
ATOM 2403 C C . ILE A 1 308 ? -9.478 -1.433 -8.393 1.00 47.28 308 ILE A C 1
ATOM 2405 O O . ILE A 1 308 ? -9.605 -0.826 -9.449 1.00 47.28 308 ILE A O 1
ATOM 2409 N N . ARG A 1 309 ? -10.547 -1.793 -7.656 1.00 44.31 309 ARG A N 1
ATOM 2410 C CA . ARG A 1 309 ? -11.968 -1.606 -8.048 1.00 44.31 309 ARG A CA 1
ATOM 2411 C C . ARG A 1 309 ? -12.684 -0.437 -7.357 1.00 44.31 309 ARG A C 1
ATOM 2413 O O . ARG A 1 309 ? -13.842 -0.195 -7.664 1.00 44.31 309 ARG A O 1
ATOM 2420 N N . ASP A 1 310 ? -12.045 0.304 -6.452 1.00 44.41 310 ASP A N 1
ATOM 2421 C CA . ASP A 1 310 ? -12.708 1.350 -5.635 1.00 44.41 310 ASP A CA 1
ATOM 2422 C C . ASP A 1 310 ? -13.097 2.642 -6.376 1.00 44.41 310 ASP A C 1
ATOM 2424 O O . ASP A 1 310 ? -13.164 3.719 -5.785 1.00 44.41 310 ASP A O 1
ATOM 2428 N N . LEU A 1 311 ? -13.325 2.571 -7.679 1.00 41.22 311 LEU A N 1
ATOM 2429 C CA . LEU A 1 311 ? -13.767 3.692 -8.497 1.00 41.22 311 LEU A CA 1
ATOM 2430 C C . LEU A 1 311 ? -14.748 3.175 -9.542 1.00 41.22 311 LEU A C 1
ATOM 2432 O O . LEU A 1 311 ? -14.452 3.175 -10.730 1.00 41.22 311 LEU A O 1
ATOM 2436 N N . GLU A 1 312 ? -15.924 2.729 -9.107 1.00 40.78 312 GLU A N 1
ATOM 2437 C CA . GLU A 1 312 ? -17.015 2.441 -10.036 1.00 40.78 312 GLU A CA 1
ATOM 2438 C C . GLU A 1 312 ? -18.280 3.192 -9.605 1.00 40.78 312 GLU A C 1
ATOM 2440 O O . GLU A 1 312 ? -19.112 2.716 -8.837 1.00 40.78 312 GLU A O 1
ATOM 2445 N N . LEU A 1 313 ? -18.400 4.420 -10.115 1.00 42.78 313 LEU A N 1
ATOM 2446 C CA . LEU A 1 313 ? -19.693 5.049 -10.346 1.00 42.78 313 LEU A CA 1
ATOM 2447 C C . LEU A 1 313 ? -20.271 4.354 -11.583 1.00 42.78 313 LEU A C 1
ATOM 2449 O O . LEU A 1 313 ? -19.746 4.524 -12.683 1.00 42.78 313 LEU A O 1
ATOM 2453 N N . TYR A 1 314 ? -21.292 3.518 -11.410 1.00 47.31 314 TYR A N 1
ATOM 2454 C CA . TYR A 1 314 ? -21.892 2.819 -12.544 1.00 47.31 314 TYR A CA 1
ATOM 2455 C C . TYR A 1 314 ? -23.040 3.652 -13.110 1.00 47.31 314 TYR A C 1
ATOM 2457 O O . TYR A 1 314 ? -24.012 3.963 -12.416 1.00 47.31 314 TYR A O 1
ATOM 2465 N N . VAL A 1 315 ? -22.934 3.986 -14.395 1.00 48.88 315 VAL A N 1
ATOM 2466 C CA . VAL A 1 315 ? -24.033 4.540 -15.189 1.00 48.88 315 VAL A CA 1
ATOM 2467 C C . VAL A 1 315 ? -24.613 3.401 -16.018 1.00 48.88 315 VAL A C 1
ATOM 2469 O O . VAL A 1 315 ? -23.937 2.851 -16.886 1.00 48.88 315 VAL A O 1
ATOM 2472 N N . VAL A 1 316 ? -25.861 3.021 -15.743 1.00 54.91 316 VAL A N 1
ATOM 2473 C CA . VAL A 1 316 ? -26.558 1.957 -16.478 1.00 54.91 316 VAL A CA 1
ATOM 2474 C C . VAL A 1 316 ? -27.535 2.595 -17.456 1.00 54.91 316 VAL A C 1
ATOM 2476 O O . VAL A 1 316 ? -28.414 3.360 -17.066 1.00 54.91 316 VAL A O 1
ATOM 2479 N N . ARG A 1 317 ? -27.393 2.290 -18.747 1.00 50.34 317 ARG A N 1
ATOM 2480 C CA . ARG A 1 317 ? -28.280 2.795 -19.801 1.00 50.34 317 ARG A CA 1
ATOM 2481 C C . ARG A 1 317 ? -29.509 1.891 -19.933 1.00 50.34 317 ARG A C 1
ATOM 2483 O O . ARG A 1 317 ? -29.360 0.678 -20.043 1.00 50.34 317 ARG A O 1
ATOM 2490 N N . ASN A 1 318 ? -30.711 2.463 -19.952 1.00 59.12 318 ASN A N 1
ATOM 2491 C CA . ASN A 1 318 ? -31.965 1.739 -20.175 1.00 59.12 318 ASN A CA 1
ATOM 2492 C C . ASN A 1 318 ? -32.757 2.389 -21.330 1.00 59.12 318 ASN A C 1
ATOM 2494 O O . ASN A 1 318 ? -32.441 3.487 -21.773 1.00 59.12 318 ASN A O 1
ATOM 2498 N N . LYS A 1 319 ? -33.814 1.737 -21.828 1.00 61.09 319 LYS A N 1
ATOM 2499 C CA . LYS A 1 319 ? -34.636 2.242 -22.946 1.00 61.09 319 LYS A CA 1
ATOM 2500 C C . LYS A 1 319 ? -35.349 3.570 -22.649 1.00 61.09 319 LYS A C 1
ATOM 2502 O O . LYS A 1 319 ? -35.723 4.263 -23.581 1.00 61.09 319 LYS A O 1
ATOM 2507 N N . LYS A 1 320 ? -35.550 3.910 -21.371 1.00 56.97 320 LYS A N 1
ATOM 2508 C CA . LYS A 1 320 ? -36.271 5.117 -20.921 1.00 56.97 320 LYS A CA 1
ATOM 2509 C C . LYS A 1 320 ? -35.356 6.256 -20.440 1.00 56.97 320 LYS A C 1
ATOM 2511 O O . LYS A 1 320 ? -35.860 7.309 -20.075 1.00 56.97 320 LYS A O 1
ATOM 2516 N N . GLY A 1 321 ? -34.040 6.047 -20.377 1.00 65.31 321 GLY A N 1
ATOM 2517 C CA . GLY A 1 321 ? -33.108 7.002 -19.768 1.00 65.31 321 GLY A CA 1
ATOM 2518 C C . GLY A 1 321 ? -31.786 6.362 -19.349 1.00 65.31 321 GLY A C 1
ATOM 2519 O O . GLY A 1 321 ? -31.521 5.198 -19.657 1.00 65.31 321 GLY A O 1
ATOM 2520 N N . PHE A 1 322 ? -30.969 7.085 -18.586 1.00 56.38 322 PHE A N 1
ATOM 2521 C CA . PHE A 1 322 ? -29.832 6.494 -17.875 1.00 56.38 322 PHE A CA 1
ATOM 2522 C C . PHE A 1 322 ? -30.047 6.530 -16.366 1.00 56.38 322 PHE A C 1
ATOM 2524 O O . PHE A 1 322 ? -30.660 7.439 -15.813 1.00 56.38 322 PHE A O 1
ATOM 2531 N N . GLN A 1 323 ? -29.543 5.508 -15.692 1.00 62.38 323 GLN A N 1
ATOM 2532 C CA . GLN A 1 323 ? -29.622 5.351 -14.254 1.00 62.38 323 GLN A CA 1
ATOM 2533 C C . GLN A 1 323 ? -28.237 5.566 -13.661 1.00 62.38 323 GLN A C 1
ATOM 2535 O O . GLN A 1 323 ? -27.283 4.892 -14.051 1.00 62.38 323 GLN A O 1
ATOM 2540 N N . VAL A 1 324 ? -28.134 6.493 -12.712 1.00 59.41 324 VAL A N 1
ATOM 2541 C CA . VAL A 1 324 ? -26.909 6.677 -11.931 1.00 59.41 324 VAL A CA 1
ATOM 2542 C C . VAL A 1 324 ? -27.079 5.945 -10.612 1.00 59.41 324 VAL A C 1
ATOM 2544 O O . VAL A 1 324 ? -28.078 6.156 -9.912 1.00 59.41 324 VAL A O 1
ATOM 2547 N N . ALA A 1 325 ? -26.124 5.064 -10.304 1.00 57.06 325 ALA A N 1
ATOM 2548 C CA . ALA A 1 325 ? -26.124 4.312 -9.063 1.00 57.06 325 ALA A CA 1
ATOM 2549 C C . ALA A 1 325 ? -24.847 4.511 -8.244 1.00 57.06 325 ALA A C 1
ATOM 2551 O O . ALA A 1 325 ? -23.736 4.429 -8.765 1.00 57.06 325 ALA A O 1
ATOM 2552 N N . LEU A 1 326 ? -25.030 4.741 -6.942 1.00 55.28 326 LEU A N 1
ATOM 2553 C CA . LEU A 1 326 ? -23.958 4.814 -5.948 1.00 55.28 326 LEU A CA 1
ATOM 2554 C C . LEU A 1 326 ? -24.150 3.685 -4.939 1.00 55.28 326 LEU A C 1
ATOM 2556 O O . LEU A 1 326 ? -25.224 3.555 -4.348 1.00 55.28 326 LEU A O 1
ATOM 2560 N N . GLU A 1 327 ? -23.108 2.875 -4.763 1.00 52.78 327 GLU A N 1
ATOM 2561 C CA . GLU A 1 327 ? -23.082 1.753 -3.827 1.00 52.78 327 GLU A CA 1
ATOM 2562 C C . GLU A 1 327 ? -22.189 2.098 -2.633 1.00 52.78 327 GLU A C 1
ATOM 2564 O O . GLU A 1 327 ? -21.015 2.440 -2.788 1.00 52.78 327 GLU A O 1
ATOM 2569 N N . CYS A 1 328 ? -22.749 2.021 -1.425 1.00 50.50 328 CYS A N 1
ATOM 2570 C CA . CYS A 1 328 ? -21.967 2.174 -0.205 1.00 50.50 328 CYS A CA 1
ATOM 2571 C C . CYS A 1 328 ? -21.278 0.838 0.103 1.00 50.50 328 CYS A C 1
ATOM 2573 O O . CYS A 1 328 ? -21.910 -0.097 0.595 1.00 50.50 328 CYS A O 1
ATOM 2575 N N . SER A 1 329 ? -19.980 0.732 -0.190 1.00 49.53 329 SER A N 1
ATOM 2576 C CA . SER A 1 329 ? -19.180 -0.417 0.243 1.00 49.53 329 SER A CA 1
ATOM 2577 C C . SER A 1 329 ? -18.998 -0.347 1.759 1.00 49.53 329 SER A C 1
ATOM 2579 O O . SER A 1 329 ? -18.122 0.369 2.243 1.00 49.53 329 SER A O 1
ATOM 2581 N N . ALA A 1 330 ? -19.823 -1.076 2.513 1.00 47.34 330 ALA A N 1
ATOM 2582 C CA . ALA A 1 330 ? -19.766 -1.093 3.971 1.00 47.34 330 ALA A CA 1
ATOM 2583 C C . ALA A 1 330 ? -18.324 -1.355 4.477 1.00 47.34 330 ALA A C 1
ATOM 2585 O O . ALA A 1 330 ? -17.704 -2.360 4.095 1.00 47.34 330 ALA A O 1
ATOM 2586 N N . PRO A 1 331 ? -17.751 -0.482 5.327 1.00 41.03 331 PRO A N 1
ATOM 2587 C CA . PRO A 1 331 ? -16.464 -0.751 5.947 1.00 41.03 331 PRO A CA 1
ATOM 2588 C C . PRO A 1 331 ? -16.614 -1.920 6.929 1.00 41.03 331 PRO A C 1
ATOM 2590 O O . PRO A 1 331 ? -17.431 -1.874 7.843 1.00 41.03 331 PRO A O 1
ATOM 2593 N N . ASN A 1 332 ? -15.761 -2.944 6.819 1.00 39.31 332 ASN A N 1
ATOM 2594 C CA . ASN A 1 332 ? -15.716 -4.081 7.767 1.00 39.31 332 ASN A CA 1
ATOM 2595 C C . ASN A 1 332 ? -15.130 -3.691 9.141 1.00 39.31 332 ASN A C 1
ATOM 2597 O O . ASN A 1 332 ? -14.566 -4.523 9.846 1.00 39.31 332 ASN A O 1
ATOM 2601 N N . ILE A 1 333 ? -15.156 -2.402 9.482 1.00 39.12 333 ILE A N 1
ATOM 2602 C CA . ILE A 1 333 ? -14.723 -1.872 10.779 1.00 39.12 333 ILE A CA 1
ATOM 2603 C C . ILE A 1 333 ? -15.916 -1.835 11.751 1.00 39.12 333 ILE A C 1
ATOM 2605 O O . ILE A 1 333 ? -15.712 -1.696 12.949 1.00 39.12 333 ILE A O 1
ATOM 2609 N N . MET A 1 334 ? -17.147 -2.030 11.266 1.00 39.62 334 MET A N 1
ATOM 2610 C CA . MET A 1 334 ? -18.368 -1.860 12.059 1.00 39.62 334 MET A CA 1
ATOM 2611 C C . MET A 1 334 ? -19.215 -3.130 12.202 1.00 39.62 334 MET A C 1
ATOM 2613 O O . MET A 1 334 ? -20.411 -3.046 12.461 1.00 39.62 334 MET A O 1
ATOM 2617 N N . ASP A 1 335 ? -18.625 -4.318 12.065 1.00 40.75 335 ASP A N 1
ATOM 2618 C CA . ASP A 1 335 ? -19.362 -5.575 12.289 1.00 40.75 335 ASP A CA 1
ATOM 2619 C C . ASP A 1 335 ? -19.711 -5.804 13.778 1.00 40.75 335 ASP A C 1
ATOM 2621 O O . ASP A 1 335 ? -20.439 -6.736 14.112 1.00 40.75 335 ASP A O 1
ATOM 2625 N N . THR A 1 336 ? -19.217 -4.950 14.684 1.00 39.00 336 THR A N 1
ATOM 2626 C CA . THR A 1 336 ? -19.509 -4.998 16.126 1.00 39.00 336 THR A CA 1
ATOM 2627 C C . THR A 1 336 ? -20.595 -4.020 16.583 1.00 39.00 336 THR A C 1
ATOM 2629 O O . THR A 1 336 ? -21.109 -4.186 17.686 1.00 39.00 336 THR A O 1
ATOM 2632 N N . GLU A 1 337 ? -20.966 -3.024 15.770 1.00 49.44 337 GLU A N 1
ATOM 2633 C CA . GLU A 1 337 ? -21.914 -1.963 16.140 1.00 49.44 337 GLU A CA 1
ATOM 2634 C C . GLU A 1 337 ? -22.988 -1.800 15.065 1.00 49.44 337 GLU A C 1
ATOM 2636 O O . GLU A 1 337 ? -22.700 -1.728 13.869 1.00 49.44 337 GLU A O 1
ATOM 2641 N N . LYS A 1 338 ? -24.253 -1.729 15.484 1.00 56.19 338 LYS A N 1
ATOM 2642 C CA . LYS A 1 338 ? -25.351 -1.396 14.578 1.00 56.19 338 LYS A CA 1
ATOM 2643 C C . LYS A 1 338 ? -25.210 0.083 14.209 1.00 56.19 338 LYS A C 1
ATOM 2645 O O . LYS A 1 338 ? -25.307 0.927 15.093 1.00 56.19 338 LYS A O 1
ATOM 2650 N N . TRP A 1 339 ? -25.029 0.414 12.930 1.00 64.25 339 TRP A N 1
ATOM 2651 C CA . TRP A 1 339 ? -24.982 1.803 12.453 1.00 64.25 339 TRP A CA 1
ATOM 2652 C C . TRP A 1 339 ? -26.025 2.127 11.387 1.00 64.25 339 TRP A C 1
ATOM 2654 O O . TRP A 1 339 ? -26.348 1.292 10.538 1.00 64.25 339 TRP A O 1
ATOM 2664 N N . SER A 1 340 ? -26.537 3.359 11.436 1.00 65.31 340 SER A N 1
ATOM 2665 C CA . SER A 1 340 ? -27.257 3.967 10.324 1.00 65.31 340 SER A CA 1
ATOM 2666 C C . SER A 1 340 ? -26.711 5.347 9.997 1.00 65.31 340 SER A C 1
ATOM 2668 O O . SER A 1 340 ? -26.296 6.093 10.879 1.00 65.31 340 SER A O 1
ATOM 2670 N N . ILE A 1 341 ? -26.691 5.672 8.713 1.00 64.00 341 ILE A N 1
ATOM 2671 C CA . ILE A 1 341 ? -26.285 6.963 8.178 1.00 64.00 341 ILE A CA 1
ATOM 2672 C C . ILE A 1 341 ? -27.462 7.475 7.362 1.00 64.00 341 ILE A C 1
ATOM 2674 O O . ILE A 1 341 ? -27.808 6.891 6.338 1.00 64.00 341 ILE A O 1
ATOM 2678 N N . GLU A 1 342 ? -28.071 8.560 7.806 1.00 71.88 342 GLU A N 1
ATOM 2679 C CA . GLU A 1 342 ? -29.025 9.315 7.013 1.00 71.88 342 GLU A CA 1
ATOM 2680 C C . GLU A 1 342 ? -28.259 10.291 6.119 1.00 71.88 342 GLU A C 1
ATOM 2682 O O . GLU A 1 342 ? -27.423 11.067 6.584 1.00 71.88 342 GLU A O 1
ATOM 2687 N N . VAL A 1 343 ? -28.514 10.217 4.821 1.00 67.31 343 VAL A N 1
ATOM 2688 C CA . VAL A 1 343 ? -27.852 10.981 3.774 1.00 67.31 343 VAL A CA 1
ATOM 2689 C C . VAL A 1 343 ? -28.914 11.659 2.938 1.00 67.31 343 VAL A C 1
ATOM 2691 O O . VAL A 1 343 ? -29.810 11.014 2.401 1.00 67.31 343 VAL A O 1
ATOM 2694 N N . GLU A 1 344 ? -28.789 12.964 2.795 1.00 77.25 344 GLU A N 1
ATOM 2695 C CA . GLU A 1 344 ? -29.540 13.733 1.825 1.00 77.25 344 GLU A CA 1
ATOM 2696 C C . GLU A 1 344 ? -28.735 13.814 0.534 1.00 77.25 344 GLU A C 1
ATOM 2698 O O . GLU A 1 344 ? -27.523 14.031 0.546 1.00 77.25 344 GLU A O 1
ATOM 2703 N N . SER A 1 345 ? -29.399 13.586 -0.591 1.00 70.00 345 SER A N 1
ATOM 2704 C CA . SER A 1 345 ? -28.777 13.642 -1.909 1.00 70.00 345 SER A CA 1
ATOM 2705 C C . SER A 1 345 ? -29.472 14.675 -2.780 1.00 70.00 345 SER A C 1
ATOM 2707 O O . SER A 1 345 ? -30.704 14.710 -2.858 1.00 70.00 345 SER A O 1
ATOM 2709 N N . LYS A 1 346 ? -28.668 15.483 -3.468 1.00 73.62 346 LYS A N 1
ATOM 2710 C CA . LYS A 1 346 ? -29.103 16.435 -4.481 1.00 73.62 346 LYS A CA 1
ATOM 2711 C C . LYS A 1 346 ? -28.422 16.085 -5.799 1.00 73.62 346 LYS A C 1
ATOM 2713 O O . LYS A 1 346 ? -27.202 15.981 -5.878 1.00 73.62 346 LYS A O 1
ATOM 2718 N N . LEU A 1 347 ? -29.225 15.864 -6.835 1.00 71.31 347 LEU A N 1
ATOM 2719 C CA . LEU A 1 347 ? -28.734 15.646 -8.195 1.00 71.31 347 LEU A CA 1
ATOM 2720 C C . LEU A 1 347 ? -28.902 16.953 -8.971 1.00 71.31 347 LEU A C 1
ATOM 2722 O O . LEU A 1 347 ? -30.023 17.463 -9.054 1.00 71.31 347 LEU A O 1
ATOM 2726 N N . ARG A 1 348 ? -27.806 17.448 -9.540 1.00 72.31 348 ARG A N 1
ATOM 2727 C CA . ARG A 1 348 ? -27.757 18.580 -10.463 1.00 72.31 348 ARG A CA 1
ATOM 2728 C C . ARG A 1 348 ? -27.344 18.078 -11.839 1.00 72.31 348 ARG A C 1
ATOM 2730 O O . ARG A 1 348 ? -26.341 17.383 -11.979 1.00 72.31 348 ARG A O 1
ATOM 2737 N N . ILE A 1 349 ? -28.122 18.419 -12.856 1.00 70.25 349 ILE A N 1
ATOM 2738 C CA . ILE A 1 349 ? -27.799 18.122 -14.251 1.00 70.25 349 ILE A CA 1
ATOM 2739 C C . ILE A 1 349 ? -27.536 19.450 -14.939 1.00 70.25 349 ILE A C 1
ATOM 2741 O O . ILE A 1 349 ? -28.435 20.275 -15.051 1.00 70.25 349 ILE A O 1
ATOM 2745 N N . THR A 1 350 ? -26.312 19.652 -15.404 1.00 70.75 350 THR A N 1
ATOM 2746 C CA . THR A 1 350 ? -25.888 20.884 -16.065 1.00 70.75 350 THR A CA 1
ATOM 2747 C C . THR A 1 350 ? -25.629 20.589 -17.533 1.00 70.75 350 THR A C 1
ATOM 2749 O O . THR A 1 350 ? -24.752 19.790 -17.868 1.00 70.75 350 THR A O 1
ATOM 2752 N N . GLY A 1 351 ? -26.391 21.228 -18.413 1.00 68.88 351 GLY A N 1
ATOM 2753 C CA . GLY A 1 351 ? -26.139 21.236 -19.848 1.00 68.88 351 GLY A CA 1
ATOM 2754 C C . GLY A 1 351 ? -25.930 22.660 -20.359 1.00 68.88 351 GLY A C 1
ATOM 2755 O O . GLY A 1 351 ? -25.999 23.634 -19.609 1.00 68.88 351 GLY A O 1
ATOM 2756 N N . ASN A 1 352 ? -25.680 22.799 -21.658 1.00 67.25 352 ASN A N 1
ATOM 2757 C CA . ASN A 1 352 ? -25.366 24.100 -22.258 1.00 67.25 352 ASN A CA 1
ATOM 2758 C C . ASN A 1 352 ? -26.569 25.067 -22.299 1.00 67.25 352 ASN A C 1
ATOM 2760 O O . ASN A 1 352 ? -26.373 26.256 -22.533 1.00 67.25 352 ASN A O 1
ATOM 2764 N N . ARG A 1 353 ? -27.805 24.578 -22.096 1.00 66.06 353 ARG A N 1
ATOM 2765 C CA . ARG A 1 353 ? -29.031 25.402 -22.065 1.00 66.06 353 ARG A CA 1
ATOM 2766 C C . ARG A 1 353 ? -29.497 25.768 -20.655 1.00 66.06 353 ARG A C 1
ATOM 2768 O O . ARG A 1 353 ? -30.427 26.555 -20.517 1.00 66.06 353 ARG A O 1
ATOM 2775 N N . GLY A 1 354 ? -28.868 25.222 -19.617 1.00 67.31 354 GLY A N 1
ATOM 2776 C CA . GLY A 1 354 ? -29.246 25.482 -18.232 1.00 67.31 354 GLY A CA 1
ATOM 2777 C C . GLY A 1 354 ? -28.893 24.335 -17.293 1.00 67.31 354 GLY A C 1
ATOM 2778 O O . GLY A 1 354 ? -28.393 23.288 -17.710 1.00 67.31 354 GLY A O 1
ATOM 2779 N N . ALA A 1 355 ? -29.169 24.545 -16.008 1.00 66.75 355 ALA A N 1
ATOM 2780 C CA . ALA A 1 355 ? -28.983 23.548 -14.964 1.00 66.75 355 ALA A CA 1
ATOM 2781 C C . ALA A 1 355 ? -30.331 23.177 -14.343 1.00 66.75 355 ALA A C 1
ATOM 2783 O O . ALA A 1 355 ? -31.097 24.054 -13.946 1.00 66.75 355 ALA A O 1
ATOM 2784 N N . LEU A 1 356 ? -30.591 21.877 -14.233 1.00 69.12 356 LEU A N 1
ATOM 2785 C CA . LEU A 1 356 ? -31.718 21.332 -13.496 1.00 69.12 356 LEU A CA 1
ATOM 2786 C C . LEU A 1 356 ? -31.233 20.841 -12.134 1.00 69.12 356 LEU A C 1
ATOM 2788 O O . LEU A 1 356 ? -30.478 19.870 -12.041 1.00 69.12 356 LEU A O 1
ATOM 2792 N N . ASP A 1 357 ? -31.720 21.485 -11.079 1.00 67.75 357 ASP A N 1
ATOM 2793 C CA . ASP A 1 357 ? -31.591 20.994 -9.713 1.00 67.75 357 ASP A CA 1
ATOM 2794 C C . ASP A 1 357 ? -32.810 20.138 -9.378 1.00 67.75 357 ASP A C 1
ATOM 2796 O O . ASP A 1 357 ? -33.949 20.597 -9.419 1.00 67.75 357 ASP A O 1
ATOM 2800 N N . THR A 1 358 ? -32.580 18.874 -9.040 1.00 65.94 358 THR A N 1
ATOM 2801 C CA . THR A 1 358 ? -33.657 18.017 -8.540 1.00 65.94 358 THR A CA 1
ATOM 2802 C C . THR A 1 358 ? -33.881 18.230 -7.045 1.00 65.94 358 THR A C 1
ATOM 2804 O O . THR A 1 358 ? -32.954 18.591 -6.319 1.00 65.94 358 THR A O 1
ATOM 2807 N N . ASN A 1 359 ? -35.101 17.944 -6.581 1.00 64.19 359 ASN A N 1
ATOM 2808 C CA . ASN A 1 359 ? -35.439 17.982 -5.160 1.00 64.19 359 ASN A CA 1
ATOM 2809 C C . ASN A 1 359 ? -34.525 17.069 -4.338 1.00 64.19 359 ASN A C 1
ATOM 2811 O O . ASN A 1 359 ? -34.133 15.981 -4.788 1.00 64.19 359 ASN A O 1
ATOM 2815 N N . ASN A 1 360 ? -34.244 17.520 -3.119 1.00 65.44 360 ASN A N 1
ATOM 2816 C CA . ASN A 1 360 ? -33.485 16.764 -2.142 1.00 65.44 360 ASN A CA 1
ATOM 2817 C C . ASN A 1 360 ? -34.206 15.457 -1.810 1.00 65.44 360 ASN A C 1
ATOM 2819 O O . ASN A 1 360 ? -35.419 15.436 -1.601 1.00 65.44 360 ASN A O 1
ATOM 2823 N N . ASN A 1 361 ? -33.448 14.366 -1.756 1.00 64.31 361 ASN A N 1
ATOM 2824 C CA . ASN A 1 361 ? -33.967 13.064 -1.367 1.00 64.31 361 ASN A CA 1
ATOM 2825 C C . ASN A 1 361 ? -33.174 12.546 -0.169 1.00 64.31 361 ASN A C 1
ATOM 2827 O O . ASN A 1 361 ? -31.959 12.352 -0.286 1.00 64.31 361 ASN A O 1
ATOM 2831 N N . SER A 1 362 ? -33.849 12.328 0.961 1.00 62.94 362 SER A N 1
ATOM 2832 C CA . SER A 1 362 ? -33.255 11.698 2.139 1.00 62.94 362 SER A CA 1
ATOM 2833 C C . SER A 1 362 ? -33.257 10.178 1.987 1.00 62.94 362 SER A C 1
ATOM 2835 O O . SER A 1 362 ? -34.184 9.571 1.448 1.00 62.94 362 SER A O 1
ATOM 2837 N N . MET A 1 363 ? -32.176 9.543 2.423 1.00 66.19 363 MET A N 1
ATOM 2838 C CA . MET A 1 363 ? -32.008 8.098 2.378 1.00 66.19 363 MET A CA 1
ATOM 2839 C C . MET A 1 363 ? -31.221 7.631 3.594 1.00 66.19 363 MET A C 1
ATOM 2841 O O . MET A 1 363 ? -30.319 8.319 4.050 1.00 66.19 363 MET A O 1
ATOM 2845 N N . GLN A 1 364 ? -31.519 6.438 4.098 1.00 63.28 364 GLN A N 1
ATOM 2846 C CA . GLN A 1 364 ? -30.801 5.854 5.225 1.00 63.28 364 GLN A CA 1
ATOM 2847 C C . GLN A 1 364 ? -29.993 4.639 4.759 1.00 63.28 364 GLN A C 1
ATOM 2849 O O . GLN A 1 364 ? -30.549 3.683 4.226 1.00 63.28 364 GLN A O 1
ATOM 2854 N N . PHE A 1 365 ? -28.681 4.655 4.967 1.00 64.56 365 PHE A N 1
ATOM 2855 C CA . PHE A 1 365 ? -27.817 3.481 4.863 1.00 64.56 365 PHE A CA 1
ATOM 2856 C C . PHE A 1 365 ? -27.710 2.829 6.237 1.00 64.56 365 PHE A C 1
ATOM 2858 O O . PHE A 1 365 ? -27.602 3.534 7.232 1.00 64.56 365 PHE A O 1
ATOM 2865 N N . SER A 1 366 ? -27.721 1.501 6.330 1.00 60.03 366 SER A N 1
ATOM 2866 C CA . SER A 1 366 ? -27.485 0.816 7.608 1.00 60.03 366 SER A CA 1
ATOM 2867 C C . SER A 1 366 ? -26.923 -0.586 7.407 1.00 60.03 366 SER A C 1
ATOM 2869 O O . SER A 1 366 ? -27.084 -1.177 6.337 1.00 60.03 366 SER A O 1
ATOM 2871 N N . ASN A 1 367 ? -26.286 -1.135 8.443 1.00 57.75 367 ASN A N 1
ATOM 2872 C CA . ASN A 1 367 ? -25.787 -2.516 8.446 1.00 57.75 367 ASN A CA 1
ATOM 2873 C C . ASN A 1 367 ? -26.738 -3.542 9.090 1.00 57.75 367 ASN A C 1
ATOM 2875 O O . ASN A 1 367 ? -26.384 -4.716 9.155 1.00 57.75 367 ASN A O 1
ATOM 2879 N N . TRP A 1 368 ? -27.921 -3.137 9.569 1.00 56.00 368 TRP A N 1
ATOM 2880 C CA . TRP A 1 368 ? -28.864 -4.032 10.261 1.00 56.00 368 TRP A CA 1
ATOM 2881 C C . TRP A 1 368 ? -30.202 -4.249 9.539 1.00 56.00 368 TRP A C 1
ATOM 2883 O O . TRP A 1 368 ? -31.035 -4.999 10.046 1.00 56.00 368 TRP A O 1
ATOM 2893 N N . LEU A 1 369 ? -30.444 -3.592 8.399 1.00 45.62 369 LEU A N 1
ATOM 2894 C CA . LEU A 1 369 ? -31.624 -3.821 7.557 1.00 45.62 369 LEU A CA 1
ATOM 2895 C C . LEU A 1 369 ? -31.282 -4.743 6.364 1.00 45.62 369 LEU A C 1
ATOM 2897 O O . LEU A 1 369 ? -30.159 -4.691 5.857 1.00 45.62 369 LEU A O 1
ATOM 2901 N N . PRO A 1 370 ? -32.227 -5.581 5.889 1.00 37.44 370 PRO A N 1
ATOM 2902 C CA . PRO A 1 370 ? -31.969 -6.550 4.825 1.00 37.44 370 PRO A CA 1
ATOM 2903 C C . PRO A 1 370 ? -31.511 -5.906 3.504 1.00 37.44 370 PRO A C 1
ATOM 2905 O O . PRO A 1 370 ? -32.029 -4.886 3.042 1.00 37.44 370 PRO A O 1
ATOM 2908 N N . SER A 1 371 ? -30.533 -6.561 2.874 1.00 45.25 371 SER A N 1
ATOM 2909 C CA . SER A 1 371 ? -29.694 -6.085 1.763 1.00 45.25 371 SER A CA 1
ATOM 2910 C C . SER A 1 371 ? -30.411 -5.817 0.433 1.00 45.25 371 SER A C 1
ATOM 2912 O O . SER A 1 371 ? -29.824 -5.207 -0.459 1.00 45.25 371 SER A O 1
ATOM 2914 N N . SER A 1 372 ? -31.673 -6.217 0.266 1.00 37.94 372 SER A N 1
ATOM 2915 C CA . SER A 1 372 ? -32.364 -6.121 -1.027 1.00 37.94 372 SER A CA 1
ATOM 2916 C C . SER A 1 372 ? -32.963 -4.743 -1.347 1.00 37.94 372 SER A C 1
ATOM 2918 O O . SER A 1 372 ? -33.379 -4.533 -2.484 1.00 37.94 372 SER A O 1
ATOM 2920 N N . LYS A 1 373 ? -33.004 -3.794 -0.397 1.00 37.69 373 LYS A N 1
ATOM 2921 C CA . LYS A 1 373 ? -33.568 -2.442 -0.628 1.00 37.69 373 LYS A CA 1
ATOM 2922 C C . LYS A 1 373 ? -32.667 -1.258 -0.250 1.00 37.69 373 LYS A C 1
ATOM 2924 O O . LYS A 1 373 ? -33.033 -0.133 -0.565 1.00 37.69 373 LYS A O 1
ATOM 2929 N N . LEU A 1 374 ? -31.520 -1.463 0.405 1.00 46.62 374 LEU A N 1
ATOM 2930 C CA . LEU A 1 374 ? -30.895 -0.398 1.218 1.00 46.62 374 LEU A CA 1
ATOM 2931 C C . LEU A 1 374 ? -29.386 -0.179 1.016 1.00 46.62 374 LEU A C 1
ATOM 2933 O O . LEU A 1 374 ? -28.688 0.225 1.942 1.00 46.62 374 LEU A O 1
ATOM 2937 N N . GLN A 1 375 ? -28.854 -0.412 -0.186 1.00 51.47 375 GLN A N 1
ATOM 2938 C CA . GLN A 1 375 ? -27.423 -0.158 -0.452 1.00 51.47 375 GLN A CA 1
ATOM 2939 C C . GLN A 1 375 ? -27.125 0.617 -1.735 1.00 51.47 375 GLN A C 1
ATOM 2941 O O . GLN A 1 375 ? -25.961 0.906 -2.008 1.00 51.47 375 GLN A O 1
ATOM 2946 N N . LYS A 1 376 ? -28.149 0.964 -2.523 1.00 53.16 376 LYS A N 1
ATOM 2947 C CA . LYS A 1 376 ? -27.960 1.583 -3.837 1.00 53.16 376 LYS A CA 1
ATOM 2948 C C . LYS A 1 376 ? -28.823 2.825 -3.965 1.00 53.16 376 LYS A C 1
ATOM 2950 O O . LYS A 1 376 ? -30.045 2.718 -4.010 1.00 53.16 376 LYS A O 1
ATOM 2955 N N . LEU A 1 377 ? -28.180 3.987 -4.072 1.00 54.19 377 LEU A N 1
ATOM 2956 C CA . LEU A 1 377 ? -28.839 5.156 -4.647 1.00 54.19 377 LEU A CA 1
ATOM 2957 C C . LEU A 1 377 ? -29.165 4.787 -6.094 1.00 54.19 377 LEU A C 1
ATOM 2959 O O . LEU A 1 377 ? -28.281 4.322 -6.804 1.00 54.19 377 LEU A O 1
ATOM 2963 N N . GLN A 1 378 ? -30.409 4.940 -6.524 1.00 56.47 378 GLN A N 1
ATOM 2964 C CA . GLN A 1 378 ? -30.822 4.638 -7.889 1.00 56.47 378 GLN A CA 1
ATOM 2965 C C . GLN A 1 378 ? -31.715 5.769 -8.374 1.00 56.47 378 GLN A C 1
ATOM 2967 O O . GLN A 1 378 ? -32.882 5.839 -7.997 1.00 56.47 378 GLN A O 1
ATOM 2972 N N . LYS A 1 379 ? -31.170 6.661 -9.205 1.00 62.91 379 LYS A N 1
ATOM 2973 C CA . LYS A 1 379 ? -31.953 7.738 -9.817 1.00 62.91 379 LYS A CA 1
ATOM 2974 C C . LYS A 1 379 ? -31.955 7.563 -11.326 1.00 62.91 379 LYS A C 1
ATOM 2976 O O . LYS A 1 379 ? -30.897 7.519 -11.954 1.00 62.91 379 LYS A O 1
ATOM 2981 N N . LEU A 1 380 ? -33.153 7.396 -11.881 1.00 52.69 380 LEU A N 1
ATOM 2982 C CA . LEU A 1 380 ? -33.376 7.334 -13.318 1.00 52.69 380 LEU A CA 1
ATOM 2983 C C . LEU A 1 380 ? -33.522 8.764 -13.840 1.00 52.69 380 LEU A C 1
ATOM 2985 O O . LEU A 1 380 ? -34.410 9.491 -13.403 1.00 52.69 380 LEU A O 1
ATOM 2989 N N . VAL A 1 381 ? -32.656 9.148 -14.769 1.00 63.34 381 VAL A N 1
ATOM 2990 C CA . VAL A 1 381 ? -32.760 10.389 -15.534 1.00 63.34 381 VAL A CA 1
ATOM 2991 C C . VAL A 1 381 ? -33.338 10.028 -16.898 1.00 63.34 381 VAL A C 1
ATOM 2993 O O . VAL A 1 381 ? -32.718 9.274 -17.651 1.00 63.34 381 VAL A O 1
ATOM 2996 N N . GLY A 1 382 ? -34.548 10.512 -17.187 1.00 59.59 382 GLY A N 1
ATOM 2997 C CA . GLY A 1 382 ? -35.203 10.306 -18.482 1.00 59.59 382 GLY A CA 1
ATOM 2998 C C . GLY A 1 382 ? -34.469 11.034 -19.609 1.00 59.59 382 GLY A C 1
ATOM 2999 O O . GLY A 1 382 ? -33.865 12.076 -19.364 1.00 59.59 382 GLY A O 1
ATOM 3000 N N . TYR A 1 383 ? -34.513 10.500 -20.833 1.00 61.03 383 TYR A N 1
ATOM 3001 C CA . TYR A 1 383 ? -33.868 11.145 -21.989 1.00 61.03 383 TYR A CA 1
ATOM 3002 C C . TYR A 1 383 ? -34.465 12.515 -22.320 1.00 61.03 383 TYR A C 1
ATOM 3004 O O . TYR A 1 383 ? -33.710 13.427 -22.642 1.00 61.03 383 TYR A O 1
ATOM 3012 N N . ASP A 1 384 ? -35.769 12.681 -22.110 1.00 63.00 384 ASP A N 1
ATOM 3013 C CA . ASP A 1 384 ? -36.496 13.938 -22.315 1.00 63.00 384 ASP A CA 1
ATOM 3014 C C . ASP A 1 384 ? -35.855 15.101 -21.525 1.00 63.00 384 ASP A C 1
ATOM 3016 O O . ASP A 1 384 ? -35.645 16.195 -22.041 1.00 63.00 384 ASP A O 1
ATOM 3020 N N . CYS A 1 385 ? -35.398 14.825 -20.297 1.00 58.84 385 CYS A N 1
ATOM 3021 C CA . CYS A 1 385 ? -34.705 15.794 -19.445 1.00 58.84 385 CYS A CA 1
ATOM 3022 C C . CYS A 1 385 ? -33.341 16.238 -20.016 1.00 58.84 385 CYS A C 1
ATOM 3024 O O . CYS A 1 385 ? -32.907 17.363 -19.757 1.00 58.84 385 CYS A O 1
ATOM 3026 N N . LEU A 1 386 ? -32.646 15.375 -20.771 1.00 60.50 386 LEU A N 1
ATOM 3027 C CA . LEU A 1 386 ? -31.387 15.735 -21.436 1.00 60.50 386 LEU A CA 1
ATOM 3028 C C . LEU A 1 386 ? -31.612 16.547 -22.700 1.00 60.50 386 LEU A C 1
ATOM 3030 O O . LEU A 1 386 ? -30.845 17.473 -22.945 1.00 60.50 386 LEU A O 1
ATOM 3034 N N . GLU A 1 387 ? -32.637 16.213 -23.481 1.00 62.94 387 GLU A N 1
ATOM 3035 C CA . GLU A 1 387 ? -32.961 16.926 -24.721 1.00 62.94 387 GLU A CA 1
ATOM 3036 C C . GLU A 1 387 ? -33.399 18.374 -24.446 1.00 62.94 387 GLU A C 1
ATOM 3038 O O . GLU A 1 387 ? -33.068 19.289 -25.204 1.00 62.94 387 GLU A O 1
ATOM 3043 N N . GLU A 1 388 ? -34.060 18.611 -23.310 1.00 63.09 388 GLU A N 1
ATOM 3044 C CA . GLU A 1 388 ? -34.430 19.956 -22.860 1.00 63.09 388 GLU A CA 1
ATOM 3045 C C . GLU A 1 388 ? -33.210 20.814 -22.465 1.00 63.09 388 GLU A C 1
ATOM 3047 O O . GLU A 1 388 ? -33.179 22.014 -22.751 1.00 63.09 388 GLU A O 1
ATOM 3052 N N . HIS A 1 389 ? -32.174 20.215 -21.862 1.00 62.12 389 HIS A N 1
ATOM 3053 C CA . HIS A 1 389 ? -31.080 20.953 -21.207 1.00 62.12 389 HIS A CA 1
ATOM 3054 C C . HIS A 1 389 ? -29.721 20.879 -21.937 1.00 62.12 389 HIS A C 1
ATOM 3056 O O . HIS A 1 389 ? -28.819 21.667 -21.633 1.00 62.12 389 HIS A O 1
ATOM 3062 N N . SER A 1 390 ? -29.564 20.011 -22.944 1.00 55.47 390 SER A N 1
ATOM 3063 C CA . SER A 1 390 ? -28.369 19.919 -23.797 1.00 55.47 390 SER A CA 1
ATOM 3064 C C . SER A 1 390 ? -28.725 19.827 -25.281 1.00 55.47 390 SER A C 1
ATOM 3066 O O . SER A 1 390 ? -29.447 18.941 -25.723 1.00 55.47 390 SER A O 1
ATOM 3068 N N . ALA A 1 391 ? -28.168 20.750 -26.071 1.00 55.78 391 ALA A N 1
ATOM 3069 C CA . ALA A 1 391 ? -28.337 20.796 -27.526 1.00 55.78 391 ALA A CA 1
ATOM 3070 C C . ALA A 1 391 ? -27.383 19.851 -28.281 1.00 55.78 391 ALA A C 1
ATOM 3072 O O . ALA A 1 391 ? -27.627 19.504 -29.430 1.00 55.78 391 ALA A O 1
ATOM 3073 N N . ASP A 1 392 ? -26.274 19.481 -27.647 1.00 61.78 392 ASP A N 1
ATOM 3074 C CA . ASP A 1 392 ? -25.140 18.741 -28.203 1.00 61.78 392 ASP A CA 1
ATOM 3075 C C . ASP A 1 392 ? -25.044 17.302 -27.664 1.00 61.78 392 ASP A C 1
ATOM 3077 O O . ASP A 1 392 ? -24.084 16.586 -27.956 1.00 61.78 392 ASP A O 1
ATOM 3081 N N . GLY A 1 393 ? -26.026 16.875 -26.862 1.00 58.88 393 GLY A N 1
ATOM 3082 C CA . GLY A 1 393 ? -26.068 15.554 -26.232 1.00 58.88 393 GLY A CA 1
ATOM 3083 C C . GLY A 1 393 ? -25.042 15.361 -25.109 1.00 58.88 393 GLY A C 1
ATOM 3084 O O . GLY A 1 393 ? -24.792 14.227 -24.697 1.00 58.88 393 GLY A O 1
ATOM 3085 N N . LYS A 1 394 ? -24.430 16.446 -24.614 1.00 57.31 394 LYS A N 1
ATOM 3086 C CA . LYS A 1 394 ? -23.468 16.451 -23.506 1.00 57.31 394 LYS A CA 1
ATOM 3087 C C . LYS A 1 394 ? -24.065 17.146 -22.282 1.00 57.31 394 LYS A C 1
ATOM 3089 O O . LYS A 1 394 ? -24.340 18.342 -22.306 1.00 57.31 394 LYS A O 1
ATOM 3094 N N . CYS A 1 395 ? -24.187 16.398 -21.188 1.00 64.56 395 CYS A N 1
ATOM 3095 C CA . CYS A 1 395 ? -24.573 16.915 -19.876 1.00 64.56 395 CYS A CA 1
ATOM 3096 C C . CYS A 1 395 ? -23.557 16.487 -18.818 1.00 64.56 395 CYS A C 1
ATOM 3098 O O . CYS A 1 395 ? -23.045 15.366 -18.849 1.00 64.56 395 CYS A O 1
ATOM 3100 N N . VAL A 1 396 ? -23.320 17.364 -17.849 1.00 63.47 396 VAL A N 1
ATOM 3101 C CA . VAL A 1 396 ? -22.588 17.059 -16.620 1.00 63.47 396 VAL A CA 1
ATOM 3102 C C . VAL A 1 396 ? -23.606 16.713 -15.544 1.00 63.47 396 VAL A C 1
ATOM 3104 O O . VAL A 1 396 ? -24.554 17.458 -15.314 1.00 63.47 396 VAL A O 1
ATOM 3107 N N . VAL A 1 397 ? -23.420 15.570 -14.894 1.00 66.12 397 VAL A N 1
ATOM 3108 C CA . VAL A 1 397 ? -24.273 15.128 -13.791 1.00 66.12 397 VAL A CA 1
ATOM 3109 C C . VAL A 1 397 ? -23.466 15.217 -12.504 1.00 66.12 397 VAL A C 1
ATOM 3111 O O . VAL A 1 397 ? -22.495 14.484 -12.325 1.00 66.12 397 VAL A O 1
ATOM 3114 N N . GLU A 1 398 ? -23.870 16.113 -11.614 1.00 63.91 398 GLU A N 1
ATOM 3115 C CA . GLU A 1 398 ? -23.282 16.301 -10.293 1.00 63.91 398 GLU A CA 1
ATOM 3116 C C . GLU A 1 398 ? -24.219 15.711 -9.235 1.00 63.91 398 GLU A C 1
ATOM 3118 O O . GLU A 1 398 ? -25.426 15.956 -9.238 1.00 63.91 398 GLU A O 1
ATOM 3123 N N . ILE A 1 399 ? -23.666 14.907 -8.326 1.00 67.56 399 ILE A N 1
ATOM 3124 C CA . ILE A 1 399 ? -24.392 14.385 -7.167 1.00 67.56 399 ILE A CA 1
ATOM 3125 C C . ILE A 1 399 ? -23.720 14.950 -5.927 1.00 67.56 399 ILE A C 1
ATOM 3127 O O . ILE A 1 399 ? -22.584 14.596 -5.613 1.00 67.56 399 ILE A O 1
ATOM 3131 N N . GLU A 1 400 ? -24.435 15.814 -5.224 1.00 66.94 400 GLU A N 1
ATOM 3132 C CA . GLU A 1 400 ? -24.049 16.300 -3.909 1.00 66.94 400 GLU A CA 1
ATOM 3133 C C . GLU A 1 400 ? -24.709 15.408 -2.855 1.00 66.94 400 GLU A C 1
ATOM 3135 O O . GLU A 1 400 ? -25.909 15.133 -2.917 1.00 66.94 400 GLU A O 1
ATOM 3140 N N . MET A 1 401 ? -23.917 14.899 -1.912 1.00 67.31 401 MET A N 1
ATOM 3141 C CA . MET A 1 401 ? -24.405 14.060 -0.820 1.00 67.31 401 MET A CA 1
ATOM 3142 C C . MET A 1 401 ? -23.996 14.682 0.507 1.00 67.31 401 MET A C 1
ATOM 3144 O O . MET A 1 401 ? -22.815 14.937 0.741 1.00 67.31 401 MET A O 1
ATOM 3148 N N . SER A 1 402 ? -24.965 14.872 1.391 1.00 66.50 402 SER A N 1
ATOM 3149 C CA . SER A 1 402 ? -24.763 15.429 2.722 1.00 66.50 402 SER A CA 1
ATOM 3150 C C . SER A 1 402 ? -25.215 14.409 3.754 1.00 66.50 402 SER A C 1
ATOM 3152 O O . SER A 1 402 ? -26.371 13.996 3.772 1.00 66.50 402 SER A O 1
ATOM 3154 N N . ILE A 1 403 ? -24.299 13.971 4.613 1.00 72.94 403 ILE A N 1
ATOM 3155 C CA . ILE A 1 403 ? -24.652 13.108 5.741 1.00 72.94 403 ILE A CA 1
ATOM 3156 C C . ILE A 1 403 ? -25.371 13.977 6.769 1.00 72.94 403 ILE A C 1
ATOM 3158 O O . ILE A 1 403 ? -24.760 14.857 7.370 1.00 72.94 403 ILE A O 1
ATOM 3162 N N . GLN A 1 404 ? -26.659 13.724 6.955 1.00 76.44 404 GLN A N 1
ATOM 3163 C CA . GLN A 1 404 ? -27.501 14.465 7.887 1.00 76.44 404 GLN A CA 1
ATOM 3164 C C . GLN A 1 404 ? -27.372 13.918 9.304 1.00 76.44 404 GLN A C 1
ATOM 3166 O O . GLN A 1 404 ? -27.257 14.670 10.271 1.00 76.44 404 GLN A O 1
ATOM 3171 N N . LYS A 1 405 ? -27.344 12.590 9.437 1.00 71.12 405 LYS A N 1
ATOM 3172 C CA . LYS A 1 405 ? -27.315 11.926 10.737 1.00 71.12 405 LYS A CA 1
ATOM 3173 C C . LYS A 1 405 ? -26.474 10.669 10.671 1.00 71.12 405 LYS A C 1
ATOM 3175 O O . LYS A 1 405 ? -26.580 9.899 9.725 1.00 71.12 405 LYS A O 1
ATOM 3180 N N . VAL A 1 406 ? -25.671 10.436 11.701 1.00 64.88 406 VAL A N 1
ATOM 3181 C CA . VAL A 1 406 ? -25.029 9.140 11.923 1.00 64.88 406 VAL A CA 1
ATOM 3182 C C . VAL A 1 406 ? -25.481 8.639 13.281 1.00 64.88 406 VAL A C 1
ATOM 3184 O O . VAL A 1 406 ? -25.214 9.270 14.300 1.00 64.88 406 VAL A O 1
ATOM 3187 N N . GLU A 1 407 ? -26.192 7.520 13.290 1.00 63.69 407 GLU A N 1
ATOM 3188 C CA . GLU A 1 407 ? -26.588 6.829 14.506 1.00 63.69 407 GLU A CA 1
ATOM 3189 C C . GLU A 1 407 ? -25.731 5.588 14.683 1.00 63.69 407 GLU A C 1
ATOM 3191 O O . GLU A 1 407 ? -25.724 4.690 13.838 1.00 63.69 407 GLU A O 1
ATOM 3196 N N . PHE A 1 408 ? -25.066 5.518 15.826 1.00 52.31 408 PHE A N 1
ATOM 3197 C CA . PHE A 1 408 ? -24.466 4.297 16.327 1.00 52.31 408 PHE A CA 1
ATOM 3198 C C . PHE A 1 408 ? -25.393 3.789 17.425 1.00 52.31 408 PHE A C 1
ATOM 3200 O O . PHE A 1 408 ? -25.635 4.483 18.412 1.00 52.31 408 PHE A O 1
ATOM 3207 N N . LYS A 1 409 ? -25.960 2.601 17.238 1.00 48.22 409 LYS A N 1
ATOM 3208 C CA . LYS A 1 409 ? -26.615 1.877 18.321 1.00 48.22 409 LYS A CA 1
ATOM 3209 C C . LYS A 1 409 ? -25.546 1.031 18.990 1.00 48.22 409 LYS A C 1
ATOM 3211 O O . LYS A 1 409 ? -25.134 0.003 18.442 1.00 48.22 409 LYS A O 1
ATOM 3216 N N . GLU A 1 410 ? -25.129 1.455 20.182 1.00 36.88 410 GLU A N 1
ATOM 3217 C CA . GLU A 1 410 ? -24.561 0.514 21.139 1.00 36.88 410 GLU A CA 1
ATOM 3218 C C . GLU A 1 410 ? -25.571 -0.624 21.291 1.00 36.88 410 GLU A C 1
ATOM 3220 O O . GLU A 1 410 ? -26.786 -0.409 21.379 1.00 36.88 410 GLU A O 1
ATOM 3225 N N . ILE A 1 411 ? -25.087 -1.861 21.263 1.00 35.41 411 ILE A N 1
ATOM 3226 C CA . ILE A 1 411 ? -25.899 -2.953 21.773 1.00 35.41 411 ILE A CA 1
ATOM 3227 C C . ILE A 1 411 ? -25.952 -2.712 23.280 1.00 35.41 411 ILE A C 1
ATOM 3229 O O . ILE A 1 411 ? -25.095 -3.198 24.014 1.00 35.41 411 ILE A O 1
ATOM 3233 N N . ASP A 1 412 ? -26.946 -1.952 23.731 1.00 28.83 412 ASP A N 1
ATOM 3234 C CA . ASP A 1 412 ? -27.401 -2.034 25.106 1.00 28.83 412 ASP A CA 1
ATOM 3235 C C . ASP A 1 412 ? -27.884 -3.468 25.299 1.00 28.83 412 ASP A C 1
ATOM 3237 O O . ASP A 1 412 ? -28.937 -3.899 24.819 1.00 28.83 412 ASP A O 1
ATOM 3241 N N . ILE A 1 413 ? -27.056 -4.257 25.978 1.00 37.06 413 ILE A N 1
ATOM 3242 C CA . ILE A 1 413 ? -27.376 -5.615 26.411 1.00 37.06 413 ILE A CA 1
ATOM 3243 C C . ILE A 1 413 ? -28.286 -5.505 27.638 1.00 37.06 413 ILE A C 1
ATOM 3245 O O . ILE A 1 413 ? -28.002 -6.086 28.670 1.00 37.06 413 ILE A O 1
ATOM 3249 N N . VAL A 1 414 ? -29.373 -4.742 27.542 1.00 37.31 414 VAL A N 1
ATOM 3250 C CA . VAL A 1 414 ? -30.579 -4.845 28.366 1.00 37.31 414 VAL A CA 1
ATOM 3251 C C . VAL A 1 414 ? -31.704 -4.200 27.550 1.00 37.31 414 VAL A C 1
ATOM 3253 O O . VAL A 1 414 ? -31.598 -3.053 27.141 1.00 37.31 414 VAL A O 1
ATOM 3256 N N . SER A 1 415 ? -32.807 -4.919 27.345 1.00 35.44 415 SER A N 1
ATOM 3257 C CA . SER A 1 415 ? -34.065 -4.415 26.758 1.00 35.44 415 SER A CA 1
ATOM 3258 C C . SER A 1 415 ? -34.179 -4.282 25.229 1.00 35.44 415 SER A C 1
ATOM 3260 O O . SER A 1 415 ? -34.935 -3.465 24.717 1.00 35.44 415 SER A O 1
ATOM 3262 N N . GLY A 1 416 ? -33.652 -5.257 24.483 1.00 29.17 416 GLY A N 1
ATOM 3263 C CA . GLY A 1 416 ? -34.270 -5.689 23.213 1.00 29.17 416 GLY A CA 1
ATOM 3264 C C . GLY A 1 416 ? -35.638 -6.373 23.412 1.00 29.17 416 GLY A C 1
ATOM 3265 O O . GLY A 1 416 ? -35.894 -7.439 22.858 1.00 29.17 416 GLY A O 1
ATOM 3266 N N . CYS A 1 417 ? -36.474 -5.803 24.277 1.00 32.16 417 CYS A N 1
ATOM 3267 C CA . CYS A 1 417 ? -37.834 -6.213 24.563 1.00 32.16 417 CYS A CA 1
ATOM 3268 C C . CYS A 1 417 ? -38.582 -4.976 25.065 1.00 32.16 417 CYS A C 1
ATOM 3270 O O . CYS A 1 417 ? -38.686 -4.725 26.264 1.00 32.16 417 CYS A O 1
ATOM 3272 N N . GLU A 1 418 ? -39.172 -4.242 24.130 1.00 31.77 418 GLU A N 1
ATOM 3273 C CA . GLU A 1 418 ? -40.282 -3.333 24.429 1.00 31.77 418 GLU A CA 1
ATOM 3274 C C . GLU A 1 418 ? -41.558 -4.112 24.836 1.00 31.77 418 GLU A C 1
ATOM 3276 O O . GLU A 1 418 ? -42.616 -3.542 25.054 1.00 31.77 418 GLU A O 1
ATOM 3281 N N . SER A 1 419 ? -41.435 -5.432 25.021 1.00 31.25 419 SER A N 1
ATOM 3282 C CA . SER A 1 419 ? -42.451 -6.355 25.522 1.00 31.25 419 SER A CA 1
ATOM 3283 C C . SER A 1 419 ? -42.115 -7.010 26.878 1.00 31.25 419 SER A C 1
ATOM 3285 O O . SER A 1 419 ? -42.874 -7.865 27.316 1.00 31.25 419 SER A O 1
ATOM 3287 N N . LEU A 1 420 ? -41.033 -6.624 27.581 1.00 33.06 420 LEU A N 1
ATOM 3288 C CA . LEU A 1 420 ? -40.741 -7.120 28.952 1.00 33.06 420 LEU A CA 1
ATOM 3289 C C . LEU A 1 420 ? -40.879 -6.073 30.068 1.00 33.06 420 LEU A C 1
ATOM 3291 O O . LEU A 1 420 ? -40.585 -6.376 31.218 1.00 33.06 420 LEU A O 1
ATOM 3295 N N . LYS A 1 421 ? -41.410 -4.876 29.791 1.00 32.06 421 LYS A N 1
ATOM 3296 C CA . LYS A 1 421 ? -41.855 -3.955 30.859 1.00 32.06 421 LYS A CA 1
ATOM 3297 C C . LYS A 1 421 ? -43.205 -4.353 31.488 1.00 32.06 421 LYS A C 1
ATOM 3299 O O . LYS A 1 421 ? -43.771 -3.567 32.234 1.00 32.06 421 LYS A O 1
ATOM 3304 N N . LEU A 1 422 ? -43.727 -5.545 31.183 1.00 32.59 422 LEU A N 1
ATOM 3305 C CA . LEU A 1 422 ? -45.075 -5.976 31.578 1.00 32.59 422 LEU A CA 1
ATOM 3306 C C . LEU A 1 422 ? -45.145 -7.268 32.405 1.00 32.59 422 LEU A C 1
ATOM 3308 O O . LEU A 1 422 ? -46.245 -7.722 32.689 1.00 32.59 422 LEU A O 1
ATOM 3312 N N . TYR A 1 423 ? -44.022 -7.843 32.839 1.00 32.91 423 TYR A N 1
ATOM 3313 C CA . TYR A 1 423 ? -44.047 -8.973 33.775 1.00 32.91 423 TYR A CA 1
ATOM 3314 C C . TYR A 1 423 ? -42.990 -8.792 34.867 1.00 32.91 423 TYR A C 1
ATOM 3316 O O . TYR A 1 423 ? -41.902 -9.363 34.823 1.00 32.91 423 TYR A O 1
ATOM 3324 N N . GLU A 1 424 ? -43.337 -7.979 35.864 1.00 35.22 424 GLU A N 1
ATOM 3325 C CA . GLU A 1 424 ? -42.784 -8.067 37.218 1.00 35.22 424 GLU A CA 1
ATOM 3326 C C . GLU A 1 424 ? -43.275 -9.364 37.883 1.00 35.22 424 GLU A C 1
ATOM 3328 O O . GLU A 1 424 ? -44.101 -9.342 38.788 1.00 35.22 424 GLU A O 1
ATOM 3333 N N . ASP A 1 425 ? -42.787 -10.518 37.422 1.00 38.59 425 ASP A N 1
ATOM 3334 C CA . ASP A 1 425 ? -42.922 -11.767 38.176 1.00 38.59 425 ASP A CA 1
ATOM 3335 C C . ASP A 1 425 ? -41.615 -12.575 38.088 1.00 38.59 425 ASP A C 1
ATOM 3337 O O . ASP A 1 425 ? -41.366 -13.408 37.214 1.00 38.59 425 ASP A O 1
ATOM 3341 N N . ASP A 1 426 ? -40.725 -12.237 39.016 1.00 49.75 426 ASP A N 1
ATOM 3342 C CA . ASP A 1 426 ? -39.280 -12.486 39.055 1.00 49.75 426 ASP A CA 1
ATOM 3343 C C . ASP A 1 426 ? -38.885 -13.942 39.411 1.00 49.75 426 ASP A C 1
ATOM 3345 O O . ASP A 1 426 ? -37.951 -14.188 40.174 1.00 49.75 426 ASP A O 1
ATO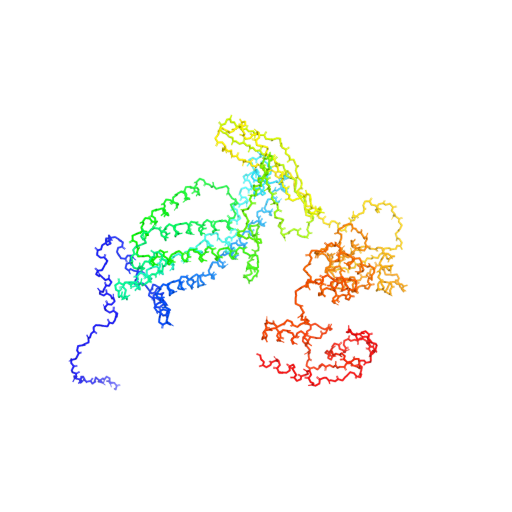M 3349 N N . LYS A 1 427 ? -39.610 -14.962 38.922 1.00 54.84 427 LYS A N 1
ATOM 3350 C CA . LYS A 1 427 ? -39.479 -16.333 39.471 1.00 54.84 427 LYS A CA 1
ATOM 3351 C C . LYS A 1 427 ? -38.717 -17.375 38.652 1.00 54.84 427 LYS A C 1
ATOM 3353 O O . LYS A 1 427 ? -38.504 -18.455 39.208 1.00 54.84 427 LYS A O 1
ATOM 3358 N N . ASP A 1 428 ? -38.221 -17.101 37.439 1.00 66.06 428 ASP A N 1
ATOM 3359 C CA . ASP A 1 428 ? -37.515 -18.151 36.664 1.00 66.06 428 ASP A CA 1
ATOM 3360 C C . ASP A 1 428 ? -36.394 -17.698 35.700 1.00 66.06 428 ASP A C 1
ATOM 3362 O O . ASP A 1 428 ? -36.131 -18.334 34.673 1.00 66.06 428 ASP A O 1
ATOM 3366 N N . LEU A 1 429 ? -35.699 -16.603 36.026 1.00 71.06 429 LEU A N 1
ATOM 3367 C CA . LEU A 1 429 ? -34.515 -16.138 35.288 1.00 71.06 429 LEU A CA 1
ATOM 3368 C C . LEU A 1 429 ? -33.216 -16.762 35.840 1.00 71.06 429 LEU A C 1
ATOM 3370 O O . LEU A 1 429 ? -33.066 -16.944 37.046 1.00 71.06 429 LEU A O 1
ATOM 3374 N N . VAL A 1 430 ? -32.257 -17.055 34.957 1.00 75.00 430 VAL A N 1
ATOM 3375 C CA . VAL A 1 430 ? -30.896 -17.534 35.274 1.00 75.00 430 VAL A CA 1
ATOM 3376 C C . VAL A 1 430 ? -29.873 -16.577 34.672 1.00 75.00 430 VAL A C 1
ATOM 3378 O O . VAL A 1 430 ? -30.018 -16.149 33.527 1.00 75.00 430 VAL A O 1
ATOM 3381 N N . SER A 1 431 ? -28.818 -16.252 35.421 1.00 77.38 431 SER A N 1
ATOM 3382 C CA . SER A 1 431 ? -27.714 -15.426 34.919 1.00 77.38 431 SER A CA 1
ATOM 3383 C C . SER A 1 431 ? -26.626 -16.288 34.274 1.00 77.38 431 SER A C 1
ATOM 3385 O O . SER A 1 431 ? -25.911 -17.007 34.963 1.00 77.38 431 SER A O 1
ATOM 3387 N N . LEU A 1 432 ? -26.442 -16.197 32.962 1.00 79.12 432 LEU A N 1
ATOM 3388 C CA . LEU A 1 432 ? -25.301 -16.801 32.275 1.00 79.12 432 LEU A CA 1
ATOM 3389 C C . LEU A 1 432 ? -24.086 -15.874 32.394 1.00 79.12 432 LEU A C 1
ATOM 3391 O O . LEU A 1 432 ? -24.157 -14.712 31.993 1.00 79.12 432 LEU A O 1
ATOM 3395 N N . ILE A 1 433 ? -22.987 -16.364 32.966 1.00 75.62 433 ILE A N 1
ATOM 3396 C CA . ILE A 1 433 ? -21.731 -15.617 33.106 1.00 75.62 433 ILE A CA 1
ATOM 3397 C C . ILE A 1 433 ? -20.812 -15.976 31.942 1.00 75.62 433 ILE A C 1
ATOM 3399 O O . ILE A 1 433 ? -20.514 -17.146 31.721 1.00 75.62 433 ILE A O 1
ATOM 3403 N N . VAL A 1 434 ? -20.366 -14.957 31.216 1.00 77.56 434 VAL A N 1
ATOM 3404 C CA . VAL A 1 434 ? -19.521 -15.050 30.018 1.00 77.56 434 VAL A CA 1
ATOM 3405 C C . VAL A 1 434 ? -18.180 -14.349 30.285 1.00 77.56 434 VAL A C 1
ATOM 3407 O O . VAL A 1 434 ? -18.029 -13.683 31.316 1.00 77.56 434 VAL A O 1
ATOM 3410 N N . GLU A 1 435 ? -17.204 -14.476 29.377 1.00 66.12 435 GLU A N 1
ATOM 3411 C CA . GLU A 1 435 ? -15.873 -13.851 29.471 1.00 66.12 435 GLU A CA 1
ATOM 3412 C C . GLU A 1 435 ? -15.890 -12.438 30.089 1.00 66.12 435 GLU A C 1
ATOM 3414 O O . GLU A 1 435 ? -16.690 -11.572 29.718 1.00 66.12 435 GLU A O 1
ATOM 3419 N N . LYS A 1 436 ? -14.956 -12.197 31.022 1.00 59.44 436 LYS A N 1
ATOM 3420 C CA . LYS A 1 436 ? -14.834 -10.962 31.824 1.00 59.44 436 LYS A CA 1
ATOM 3421 C C . LYS A 1 436 ? -15.994 -10.717 32.801 1.00 59.44 436 LYS A C 1
ATOM 3423 O O . LYS A 1 436 ? -16.318 -9.568 33.089 1.00 59.44 436 LYS A O 1
ATOM 3428 N N . ASN A 1 437 ? -16.591 -11.785 33.336 1.00 59.00 437 ASN A N 1
ATOM 3429 C CA . ASN A 1 437 ? -17.612 -11.724 34.389 1.00 59.00 437 ASN A CA 1
ATOM 3430 C C . ASN A 1 437 ? -18.905 -10.988 33.971 1.00 59.00 437 ASN A C 1
ATOM 3432 O O . ASN A 1 437 ? -19.645 -10.467 34.809 1.00 59.00 437 ASN A O 1
ATOM 3436 N N . ARG A 1 438 ? -19.187 -10.934 32.662 1.00 68.06 438 ARG A N 1
ATOM 3437 C CA . ARG A 1 438 ? -20.397 -10.301 32.124 1.00 68.06 438 ARG A CA 1
ATOM 3438 C C . ARG A 1 438 ? -21.584 -11.243 32.301 1.00 68.06 438 ARG A C 1
ATOM 3440 O O . ARG A 1 438 ? -21.515 -12.397 31.888 1.00 68.06 438 ARG A O 1
ATOM 3447 N N . LYS A 1 439 ? -22.664 -10.752 32.913 1.00 68.75 439 LYS A N 1
ATOM 3448 C CA . LYS A 1 439 ? -23.865 -11.539 33.232 1.00 68.75 439 LYS A CA 1
ATOM 3449 C C . LYS A 1 439 ? -24.984 -11.242 32.237 1.00 68.75 439 LYS A C 1
ATOM 3451 O O . LYS A 1 439 ? -25.338 -10.082 32.054 1.00 68.75 439 LYS A O 1
ATOM 3456 N N . VAL A 1 440 ? -25.571 -12.280 31.646 1.00 71.94 440 VAL A N 1
ATOM 3457 C CA . VAL A 1 440 ? -26.750 -12.191 30.770 1.00 71.94 440 VAL A CA 1
ATOM 3458 C C . VAL A 1 440 ? -27.904 -12.946 31.418 1.00 71.94 440 VAL A C 1
ATOM 3460 O O . VAL A 1 440 ? -27.793 -14.144 31.663 1.00 71.94 440 VAL A O 1
ATOM 3463 N N . LYS A 1 441 ? -29.018 -12.264 31.706 1.00 74.38 441 LYS A N 1
ATOM 3464 C CA . LYS A 1 441 ? -30.218 -12.908 32.262 1.00 74.38 441 LYS A CA 1
ATOM 3465 C C . LYS A 1 441 ? -31.032 -13.568 31.148 1.00 74.38 441 LYS A C 1
ATOM 3467 O O . LYS A 1 441 ? -31.369 -12.918 30.159 1.00 74.38 441 LYS A O 1
ATOM 3472 N N . VAL A 1 442 ? -31.360 -14.845 31.320 1.00 76.56 442 VAL A N 1
ATOM 3473 C CA . VAL A 1 442 ? -32.137 -15.646 30.362 1.00 76.56 442 VAL A CA 1
ATOM 3474 C C . VAL A 1 442 ? -33.199 -16.452 31.107 1.00 76.56 442 VAL A C 1
ATOM 3476 O O . VAL A 1 442 ? -32.990 -16.865 32.244 1.00 76.56 442 VAL A O 1
ATOM 3479 N N . GLU A 1 443 ? -34.343 -16.688 30.471 1.00 77.38 443 GLU A N 1
ATOM 3480 C CA . GLU A 1 443 ? -35.391 -17.558 31.008 1.00 77.38 443 GLU A CA 1
ATOM 3481 C C . GLU A 1 443 ? -34.910 -19.009 31.106 1.00 77.38 443 GLU A C 1
ATOM 3483 O O . GLU A 1 443 ? -34.534 -19.624 30.102 1.00 77.38 443 GLU A O 1
ATOM 3488 N N . ARG A 1 444 ? -34.973 -19.582 32.314 1.00 76.69 444 ARG A N 1
ATOM 3489 C CA . ARG A 1 444 ? -34.577 -20.973 32.570 1.00 76.69 444 ARG A CA 1
ATOM 3490 C C . ARG A 1 444 ? -35.384 -21.948 31.725 1.00 76.69 444 ARG A C 1
ATOM 3492 O O . ARG A 1 444 ? -34.817 -22.863 31.132 1.00 76.69 444 ARG A O 1
ATOM 3499 N N . LYS A 1 445 ? -36.700 -21.727 31.653 1.00 79.38 445 LYS A N 1
ATOM 3500 C CA . LYS A 1 445 ? -37.636 -22.581 30.912 1.00 79.38 445 LYS A CA 1
ATOM 3501 C C . LYS A 1 445 ? -37.281 -22.657 29.433 1.00 79.38 445 LYS A C 1
ATOM 3503 O O . LYS A 1 445 ? -37.280 -23.746 28.876 1.00 79.38 445 LYS A O 1
ATOM 3508 N N . LEU A 1 446 ? -36.926 -21.526 28.817 1.00 81.69 446 LEU A N 1
ATOM 3509 C CA . LEU A 1 446 ? -36.540 -21.478 27.407 1.00 81.69 446 LEU A CA 1
ATOM 3510 C C . LEU A 1 446 ? -35.271 -22.297 27.143 1.00 81.69 446 LEU A C 1
ATOM 3512 O O . LEU A 1 446 ? -35.224 -23.049 26.174 1.00 81.69 446 LEU A O 1
ATOM 3516 N N . LEU A 1 447 ? -34.260 -22.176 28.011 1.00 83.19 447 LEU A N 1
ATOM 3517 C CA . LEU A 1 447 ? -33.017 -22.940 27.882 1.00 83.19 447 LEU A CA 1
ATOM 3518 C C . LEU A 1 447 ? -33.258 -24.438 28.080 1.00 83.19 447 LEU A C 1
ATOM 3520 O O . LEU A 1 447 ? -32.862 -25.221 27.225 1.00 83.19 447 LEU A O 1
ATOM 3524 N N . CYS A 1 448 ? -33.951 -24.833 29.150 1.00 82.25 448 CYS A N 1
ATOM 3525 C CA . CYS A 1 448 ? -34.207 -26.247 29.444 1.00 82.25 448 CYS A CA 1
ATOM 3526 C C . CYS A 1 448 ? -35.099 -26.900 28.379 1.00 82.25 448 CYS A C 1
ATOM 3528 O O . CYS A 1 448 ? -34.846 -28.025 27.977 1.00 82.25 448 CYS A O 1
ATOM 3530 N N . ALA A 1 449 ? -36.095 -26.181 27.852 1.00 83.88 449 ALA A N 1
ATOM 3531 C CA . ALA A 1 449 ? -36.976 -26.709 26.810 1.00 83.88 449 ALA A CA 1
ATOM 3532 C C . ALA A 1 449 ? -36.277 -26.902 25.454 1.00 83.88 449 ALA A C 1
ATOM 3534 O O . ALA A 1 449 ? -36.771 -27.644 24.605 1.00 83.88 449 ALA A O 1
ATOM 3535 N N . LYS A 1 450 ? -35.172 -26.189 25.203 1.00 84.00 450 LYS A N 1
ATOM 3536 C CA . LYS A 1 450 ? -34.480 -26.186 23.905 1.00 84.00 450 LYS A CA 1
ATOM 3537 C C . LYS A 1 450 ? -33.120 -26.876 23.925 1.00 84.00 450 LYS A C 1
ATOM 3539 O O . LYS A 1 450 ? -32.577 -27.111 22.849 1.00 84.00 450 LYS A O 1
ATOM 3544 N N . SER A 1 451 ? -32.583 -27.196 25.101 1.00 90.06 451 SER A N 1
ATOM 3545 C CA . SER A 1 451 ? -31.252 -27.773 25.296 1.00 90.06 451 SER A CA 1
ATOM 3546 C C . SER A 1 451 ? -31.283 -28.887 26.335 1.00 90.06 451 SER A C 1
ATOM 3548 O O . SER A 1 451 ? -31.528 -28.636 27.517 1.00 90.06 451 SER A O 1
ATOM 3550 N N . LYS A 1 452 ? -30.915 -30.097 25.906 1.00 88.44 452 LYS A N 1
ATOM 3551 C CA . LYS A 1 452 ? -30.752 -31.258 26.798 1.00 88.44 452 LYS A CA 1
ATOM 3552 C C . LYS A 1 452 ? -29.621 -31.050 27.806 1.00 88.44 452 LYS A C 1
ATOM 3554 O O . LYS A 1 452 ? -29.714 -31.473 28.957 1.00 88.44 452 LYS A O 1
ATOM 3559 N N . PHE A 1 453 ? -28.566 -30.345 27.393 1.00 88.50 453 PHE A N 1
ATOM 3560 C CA . PHE A 1 453 ? -27.455 -29.971 28.264 1.00 88.50 453 PHE A CA 1
ATOM 3561 C C . PHE A 1 453 ? -27.929 -29.113 29.446 1.00 88.50 453 PHE A C 1
ATOM 3563 O O . PHE A 1 453 ? -27.637 -29.428 30.603 1.00 88.50 453 PHE A O 1
ATOM 3570 N N . PHE A 1 454 ? -28.678 -28.038 29.170 1.00 86.56 454 PHE A N 1
ATOM 3571 C CA . PHE A 1 454 ? -29.189 -27.161 30.223 1.00 86.56 454 PHE A CA 1
ATOM 3572 C C . PHE A 1 454 ? -30.284 -27.833 31.045 1.00 86.56 454 PHE A C 1
ATOM 3574 O O . PHE A 1 454 ? -30.291 -27.659 32.259 1.00 86.56 454 PHE A O 1
ATOM 3581 N N . GLU A 1 455 ? -31.138 -28.655 30.433 1.00 84.06 455 GLU A N 1
ATOM 3582 C CA . GLU A 1 455 ? -32.102 -29.489 31.154 1.00 84.06 455 GLU A CA 1
ATOM 3583 C C . GLU A 1 455 ? -31.398 -30.386 32.187 1.00 84.06 455 GLU A C 1
ATOM 3585 O O . GLU A 1 455 ? -31.698 -30.311 33.378 1.00 84.06 455 GLU A O 1
ATOM 3590 N N . SER A 1 456 ? -30.389 -31.158 31.776 1.00 83.88 456 SER A N 1
ATOM 3591 C CA . SER A 1 456 ? -29.620 -32.040 32.668 1.00 83.88 456 SER A CA 1
ATOM 3592 C C . SER A 1 456 ? -28.915 -31.281 33.800 1.00 83.88 456 SER A C 1
ATOM 3594 O O . SER A 1 456 ? -28.903 -31.719 34.953 1.00 83.88 456 SER A O 1
ATOM 3596 N N . LYS A 1 457 ? -28.350 -30.104 33.501 1.00 80.94 457 LYS A N 1
ATOM 3597 C CA . LYS A 1 457 ? -27.612 -29.298 34.485 1.00 80.94 457 LYS A CA 1
ATOM 3598 C C . LYS A 1 457 ? -28.507 -28.498 35.427 1.00 80.94 457 LYS A C 1
ATOM 3600 O O . LYS A 1 457 ? -28.114 -28.301 36.571 1.00 80.94 457 LYS A O 1
ATOM 3605 N N . MET A 1 458 ? -29.670 -28.028 34.978 1.00 76.75 458 MET A N 1
ATOM 3606 C CA . MET A 1 458 ? -30.516 -27.089 35.728 1.00 76.75 458 MET A CA 1
ATOM 3607 C C . MET A 1 458 ? -31.759 -27.735 36.355 1.00 76.75 458 MET A C 1
ATOM 3609 O O . MET A 1 458 ? -32.383 -27.101 37.202 1.00 76.75 458 MET A O 1
ATOM 3613 N N . SER A 1 459 ? -32.104 -28.985 36.018 1.00 65.75 459 SER A N 1
ATOM 3614 C CA . SER A 1 459 ? -33.288 -29.663 36.583 1.00 65.75 459 SER A CA 1
ATOM 3615 C C . SER A 1 459 ? -33.104 -30.132 38.033 1.00 65.75 459 SER A C 1
ATOM 3617 O O . SER A 1 459 ? -34.087 -30.301 38.746 1.00 65.75 459 SER A O 1
ATOM 3619 N N . ALA A 1 460 ? -31.863 -30.324 38.499 1.00 58.16 460 ALA A N 1
ATOM 3620 C CA . ALA A 1 460 ? -31.580 -30.860 39.837 1.00 58.16 460 ALA A CA 1
ATOM 3621 C C . ALA A 1 460 ? -31.401 -29.789 40.936 1.00 58.16 460 ALA A C 1
ATOM 3623 O O . ALA A 1 460 ? -31.553 -30.100 42.118 1.00 58.16 460 ALA A O 1
ATOM 3624 N N . LYS A 1 461 ? -31.054 -28.538 40.584 1.00 60.91 461 LYS A N 1
ATOM 3625 C CA . LYS A 1 461 ? -30.826 -27.425 41.530 1.00 60.91 461 LYS A CA 1
ATOM 3626 C C . LYS A 1 461 ? -31.180 -26.077 40.901 1.00 60.91 461 LYS A C 1
ATOM 3628 O O . LYS A 1 461 ? -30.910 -25.841 39.727 1.00 60.91 461 LYS A O 1
ATOM 3633 N N . ARG A 1 462 ? -31.723 -25.155 41.705 1.00 60.56 462 ARG A N 1
ATOM 3634 C CA . ARG A 1 462 ? -31.946 -23.758 41.303 1.00 60.56 462 ARG A CA 1
ATOM 3635 C C . ARG A 1 462 ? -30.587 -23.054 41.211 1.00 60.56 462 ARG A C 1
ATOM 3637 O O . ARG A 1 462 ? -29.971 -22.770 42.231 1.00 60.56 462 ARG A O 1
ATOM 3644 N N . TYR A 1 463 ? -30.106 -22.820 39.993 1.00 63.34 463 TYR A N 1
ATOM 3645 C CA . TYR A 1 463 ? -28.916 -22.004 39.748 1.00 63.34 463 TYR A CA 1
ATOM 3646 C C . TYR A 1 463 ? -29.330 -20.553 39.527 1.00 63.34 463 TYR A C 1
ATOM 3648 O O . TYR A 1 463 ? -30.104 -20.276 38.608 1.00 63.34 463 TYR A O 1
ATOM 3656 N N . ASP A 1 464 ? -28.792 -19.639 40.330 1.00 64.00 464 ASP A N 1
ATOM 3657 C CA . ASP A 1 464 ? -28.973 -18.196 40.120 1.00 64.00 464 ASP A CA 1
ATOM 3658 C C . ASP A 1 464 ? -27.983 -17.661 39.073 1.00 64.00 464 ASP A C 1
ATOM 3660 O O . ASP A 1 464 ? -28.289 -16.725 38.326 1.00 64.00 464 ASP A O 1
ATOM 3664 N N . ALA A 1 465 ? -26.815 -18.307 38.960 1.00 70.88 465 ALA A N 1
ATOM 3665 C CA . ALA A 1 465 ? -25.828 -18.036 37.927 1.00 70.88 465 ALA A CA 1
ATOM 3666 C C . ALA A 1 465 ? -25.131 -19.312 37.419 1.00 70.88 465 ALA A C 1
ATOM 3668 O O . ALA A 1 465 ? -24.854 -20.223 38.198 1.00 70.88 465 ALA A O 1
ATOM 3669 N N . PHE A 1 466 ? -24.834 -19.367 36.118 1.00 79.62 466 PHE A N 1
ATOM 3670 C CA . PHE A 1 466 ? -24.148 -20.477 35.450 1.00 79.62 466 PHE A CA 1
ATOM 3671 C C . PHE A 1 466 ? -23.039 -19.939 34.541 1.00 79.62 466 PHE A C 1
ATOM 3673 O O . PHE A 1 466 ? -23.297 -19.080 33.699 1.00 79.62 466 PHE A O 1
ATOM 3680 N N . GLN A 1 467 ? -21.807 -20.416 34.709 1.00 80.06 467 GLN A N 1
ATOM 3681 C CA . GLN A 1 467 ? -20.655 -19.925 33.953 1.00 80.06 467 GLN A CA 1
ATOM 3682 C C . GLN A 1 467 ? -20.460 -20.705 32.647 1.00 80.06 467 GLN A C 1
ATOM 3684 O O . GLN A 1 467 ? -20.488 -21.934 32.636 1.00 80.06 467 GLN A O 1
ATOM 3689 N N . LEU A 1 468 ? -20.285 -19.976 31.544 1.00 81.56 468 LEU A N 1
ATOM 3690 C CA . LEU A 1 468 ? -20.034 -20.515 30.212 1.00 81.56 468 LEU A CA 1
ATOM 3691 C C . LEU A 1 468 ? -18.590 -20.234 29.802 1.00 81.56 468 LEU A C 1
ATOM 3693 O O . LEU A 1 468 ? -18.264 -19.151 29.317 1.00 81.56 468 LEU A O 1
ATOM 3697 N N . ASP A 1 469 ? -17.734 -21.239 29.958 1.00 74.69 469 ASP A N 1
ATOM 3698 C CA . ASP A 1 469 ? -16.334 -21.144 29.545 1.00 74.69 469 ASP A CA 1
ATOM 3699 C C . ASP A 1 469 ? -16.212 -21.180 28.012 1.00 74.69 469 ASP A C 1
ATOM 3701 O O . ASP A 1 469 ? -17.023 -21.810 27.322 1.00 74.69 469 ASP A O 1
ATOM 3705 N N . ASN A 1 470 ? -15.196 -20.519 27.452 1.00 75.62 470 ASN A N 1
ATOM 3706 C CA . ASN A 1 470 ? -14.915 -20.493 26.007 1.00 75.62 470 ASN A CA 1
ATOM 3707 C C . ASN A 1 470 ? -16.125 -20.091 25.145 1.00 75.62 470 ASN A C 1
ATOM 3709 O O . ASN A 1 470 ? -16.376 -20.683 24.094 1.00 75.62 470 ASN A O 1
ATOM 3713 N N . THR A 1 471 ? -16.934 -19.156 25.638 1.00 76.12 471 THR A N 1
ATOM 3714 C CA . THR A 1 471 ? -18.034 -18.548 24.886 1.00 76.12 471 THR A CA 1
ATOM 3715 C C . THR A 1 471 ? -17.879 -17.049 25.032 1.00 76.12 471 THR A C 1
ATOM 3717 O O . THR A 1 471 ? -17.742 -16.555 26.148 1.00 76.12 471 THR A O 1
ATOM 3720 N N . THR A 1 472 ? -17.887 -16.316 23.928 1.00 76.88 472 THR A N 1
ATOM 3721 C CA . THR A 1 472 ? -17.891 -14.853 23.973 1.00 76.88 472 THR A CA 1
ATOM 3722 C C . THR A 1 472 ? -19.323 -14.333 24.088 1.00 76.88 472 THR A C 1
ATOM 3724 O O . THR A 1 472 ? -20.298 -15.002 23.739 1.00 76.88 472 THR A O 1
ATOM 3727 N N . LEU A 1 473 ? -19.472 -13.093 24.550 1.00 67.88 473 LEU A N 1
ATOM 3728 C CA . LEU A 1 473 ? -20.786 -12.454 24.673 1.00 67.88 473 LEU A CA 1
ATOM 3729 C C . LEU A 1 473 ? -21.516 -12.341 23.325 1.00 67.88 473 LEU A C 1
ATOM 3731 O O . LEU A 1 473 ? -22.740 -12.428 23.269 1.00 67.88 473 LEU A O 1
ATOM 3735 N N . VAL A 1 474 ? -20.759 -12.167 22.239 1.00 68.81 474 VAL A N 1
ATOM 3736 C CA . VAL A 1 474 ? -21.293 -12.081 20.876 1.00 68.81 474 VAL A CA 1
ATOM 3737 C C . VAL A 1 474 ? -21.858 -13.428 20.438 1.00 68.81 474 VAL A C 1
ATOM 3739 O O . VAL A 1 474 ? -22.995 -13.483 19.974 1.00 68.81 474 VAL A O 1
ATOM 3742 N N . GLU A 1 475 ? -21.102 -14.511 20.631 1.00 77.69 475 GLU A N 1
ATOM 3743 C CA . GLU A 1 475 ? -21.551 -15.859 20.273 1.00 77.69 475 GLU A CA 1
ATOM 3744 C C . GLU A 1 475 ? -22.802 -16.255 21.078 1.00 77.69 475 GLU A C 1
ATOM 3746 O O . GLU A 1 475 ? -23.766 -16.766 20.506 1.00 77.69 475 GLU A O 1
ATOM 3751 N N . LEU A 1 476 ? -22.844 -15.939 22.383 1.00 80.75 476 LEU A N 1
ATOM 3752 C CA . LEU A 1 476 ? -24.024 -16.194 23.216 1.00 80.75 476 LEU A CA 1
ATOM 3753 C C . LEU A 1 476 ? -25.258 -15.425 22.719 1.00 80.75 476 LEU A C 1
ATOM 3755 O O . LEU A 1 476 ? -26.350 -15.985 22.650 1.00 80.75 476 LEU A O 1
ATOM 3759 N N . ASN A 1 477 ? -25.105 -14.155 22.344 1.00 75.00 477 ASN A N 1
ATOM 3760 C CA . ASN A 1 477 ? -26.220 -13.354 21.839 1.00 75.00 477 ASN A CA 1
ATOM 3761 C C . ASN A 1 477 ? -26.734 -13.858 20.484 1.00 75.00 477 ASN A C 1
ATOM 3763 O O . ASN A 1 477 ? -27.945 -13.870 20.266 1.00 75.00 477 ASN A O 1
ATOM 3767 N N . GLN A 1 478 ? -25.843 -14.312 19.597 1.00 79.50 478 GLN A N 1
ATOM 3768 C CA . GLN A 1 478 ? -26.234 -14.941 18.330 1.00 79.50 478 GLN A CA 1
ATOM 3769 C C . GLN A 1 478 ? -27.060 -16.209 18.576 1.00 79.50 478 GLN A C 1
ATOM 3771 O O . GLN A 1 478 ? -28.110 -16.387 17.959 1.00 79.50 478 GLN A O 1
ATOM 3776 N N . LEU A 1 479 ? -26.638 -17.043 19.532 1.00 84.00 479 LEU A N 1
ATOM 3777 C CA . LEU A 1 479 ? -27.387 -18.228 19.941 1.00 84.00 479 LEU A CA 1
ATOM 3778 C C . LEU A 1 479 ? -28.768 -17.866 20.507 1.00 84.00 479 LEU A C 1
ATOM 3780 O O . LEU A 1 479 ? -29.768 -18.451 20.102 1.00 84.00 479 LEU A O 1
ATOM 3784 N N . LEU A 1 480 ? -28.847 -16.892 21.420 1.00 81.56 480 LEU A N 1
ATOM 3785 C CA . LEU A 1 480 ? -30.110 -16.482 22.047 1.00 81.56 480 LEU A CA 1
ATOM 3786 C C . LEU A 1 480 ? -31.088 -15.852 21.047 1.00 81.56 480 LEU A C 1
ATOM 3788 O O . LEU A 1 480 ? -32.290 -16.106 21.127 1.00 81.56 480 LEU A O 1
ATOM 3792 N N . ALA A 1 481 ? -30.590 -15.062 20.093 1.00 75.56 481 ALA A N 1
ATOM 3793 C CA . ALA A 1 481 ? -31.405 -14.509 19.014 1.00 75.56 481 ALA A CA 1
ATOM 3794 C C . ALA A 1 481 ? -31.988 -15.622 18.129 1.00 75.56 481 ALA A C 1
ATOM 3796 O O . ALA A 1 481 ? -33.175 -15.585 17.794 1.00 75.56 481 ALA A O 1
ATOM 3797 N N . ALA A 1 482 ? -31.176 -16.637 17.815 1.00 78.12 482 ALA A N 1
ATOM 3798 C CA . ALA A 1 482 ? -31.603 -17.792 17.034 1.00 78.12 482 ALA A CA 1
ATOM 3799 C C . ALA A 1 482 ? -32.599 -18.682 17.805 1.00 78.12 482 ALA A C 1
ATOM 3801 O O . ALA A 1 482 ? -33.614 -19.092 17.249 1.00 78.12 482 ALA A O 1
ATOM 3802 N N . LEU A 1 483 ? -32.386 -18.900 19.108 1.00 81.00 483 LEU A N 1
ATOM 3803 C CA . LEU A 1 483 ? -33.307 -19.638 19.987 1.00 81.00 483 LEU A CA 1
ATOM 3804 C C . LEU A 1 483 ? -34.685 -18.979 20.110 1.00 81.00 483 LEU A C 1
ATOM 3806 O O . LEU A 1 483 ? -35.695 -19.672 20.230 1.00 81.00 483 LEU A O 1
ATOM 3810 N N . ARG A 1 484 ? -34.732 -17.644 20.079 1.00 76.00 484 ARG A N 1
ATOM 3811 C CA . ARG A 1 484 ? -35.974 -16.859 20.119 1.00 76.00 484 ARG A CA 1
ATOM 3812 C C . ARG A 1 484 ? -36.655 -16.734 18.753 1.00 76.00 484 ARG A C 1
ATOM 3814 O O . ARG A 1 484 ? -37.653 -16.027 18.656 1.00 76.00 484 ARG A O 1
ATOM 3821 N N . ASN A 1 485 ? -36.136 -17.396 17.713 1.00 71.44 485 ASN A N 1
ATOM 3822 C CA . ASN A 1 485 ? -36.616 -17.296 16.332 1.00 71.44 485 ASN A CA 1
ATOM 3823 C C . ASN A 1 485 ? -36.741 -15.841 15.842 1.00 71.44 485 ASN A C 1
ATOM 3825 O O . ASN A 1 485 ? -37.678 -15.503 15.117 1.00 71.44 485 ASN A O 1
ATOM 3829 N N . GLN A 1 486 ? -35.815 -14.959 16.235 1.00 67.69 486 GLN A N 1
ATOM 3830 C CA . GLN A 1 486 ? -35.816 -13.595 15.709 1.00 67.69 486 GLN A CA 1
ATOM 3831 C C . GLN A 1 486 ? -35.556 -13.616 14.192 1.00 67.69 486 GLN A C 1
ATOM 3833 O O . GLN A 1 486 ? -34.729 -14.419 13.733 1.00 67.69 486 GLN A O 1
ATOM 3838 N N . PRO A 1 487 ? -36.232 -12.757 13.404 1.00 54.00 487 PRO A N 1
ATOM 3839 C CA . PRO A 1 487 ? -35.977 -12.662 11.972 1.00 54.00 487 PRO A CA 1
ATOM 3840 C C . PRO A 1 487 ? -34.501 -12.324 11.729 1.00 54.00 487 PRO A C 1
ATOM 3842 O O . PRO A 1 487 ? -33.905 -11.553 12.479 1.00 54.00 487 PRO A O 1
ATOM 3845 N N . ASP A 1 488 ? -33.906 -12.948 10.712 1.00 62.56 488 ASP A N 1
ATOM 3846 C CA . ASP A 1 488 ? -32.505 -12.756 10.303 1.00 62.56 488 ASP A CA 1
ATOM 3847 C C . ASP A 1 488 ? -31.439 -13.111 11.363 1.00 62.56 488 ASP A C 1
ATOM 3849 O O . ASP A 1 488 ? -30.279 -12.721 11.250 1.00 62.56 488 ASP A O 1
ATOM 3853 N N . SER A 1 489 ? -31.794 -13.905 12.380 1.00 69.19 489 SER A N 1
ATOM 3854 C CA . SER A 1 489 ? -30.833 -14.429 13.367 1.00 69.19 489 SER A CA 1
ATOM 3855 C C . SER A 1 489 ? -29.877 -15.483 12.782 1.00 69.19 489 SER A C 1
ATOM 3857 O O . SER A 1 489 ? -28.691 -15.526 13.128 1.00 69.19 489 SER A O 1
ATOM 3859 N N . ILE A 1 490 ? -30.372 -16.310 11.856 1.00 76.81 490 ILE A N 1
ATOM 3860 C CA . ILE A 1 490 ? -29.607 -17.345 11.151 1.00 76.81 490 ILE A CA 1
ATOM 3861 C C . ILE A 1 490 ? -29.267 -16.832 9.745 1.00 76.81 490 ILE A C 1
ATOM 3863 O O . ILE A 1 490 ? -30.146 -16.689 8.897 1.00 76.81 490 ILE A O 1
ATOM 3867 N N . THR A 1 491 ? -27.985 -16.547 9.507 1.00 78.75 491 THR A N 1
ATOM 3868 C CA . THR A 1 491 ? -27.436 -16.020 8.244 1.00 78.75 491 THR A CA 1
ATOM 3869 C C . THR A 1 491 ? -26.162 -16.771 7.860 1.00 78.75 491 THR A C 1
ATOM 3871 O O . THR A 1 491 ? -25.566 -17.437 8.700 1.00 78.75 491 THR A O 1
ATOM 3874 N N . ASP A 1 492 ? -25.658 -16.611 6.631 1.00 75.38 492 ASP A N 1
ATOM 3875 C CA . ASP A 1 492 ? -24.391 -17.239 6.209 1.00 75.38 492 ASP A CA 1
ATOM 3876 C C . ASP A 1 492 ? -23.160 -16.824 7.031 1.00 75.38 492 ASP A C 1
ATOM 3878 O O . ASP A 1 492 ? -22.135 -17.509 6.974 1.00 75.38 492 ASP A O 1
ATOM 3882 N N . VAL A 1 493 ? -23.251 -15.719 7.777 1.00 72.88 493 VAL A N 1
ATOM 3883 C CA . VAL A 1 493 ? -22.191 -15.229 8.666 1.00 72.88 493 VAL A CA 1
ATOM 3884 C C . VAL A 1 493 ? -22.333 -15.825 10.067 1.00 72.88 493 VAL A C 1
ATOM 3886 O O . VAL A 1 493 ? -21.336 -16.211 10.668 1.00 72.88 493 VAL A O 1
ATOM 3889 N N . THR A 1 494 ? -23.560 -15.921 10.589 1.00 79.75 494 THR A N 1
ATOM 3890 C CA . THR A 1 494 ? -23.823 -16.392 11.961 1.00 79.75 494 THR A CA 1
ATOM 3891 C C . THR A 1 494 ? -23.952 -17.912 12.068 1.00 79.75 494 THR A C 1
ATOM 3893 O O . THR A 1 494 ? -23.740 -18.463 13.145 1.00 79.75 494 THR A O 1
ATOM 3896 N N . ILE A 1 495 ? -24.262 -18.603 10.966 1.00 85.94 495 ILE A N 1
ATOM 3897 C CA . 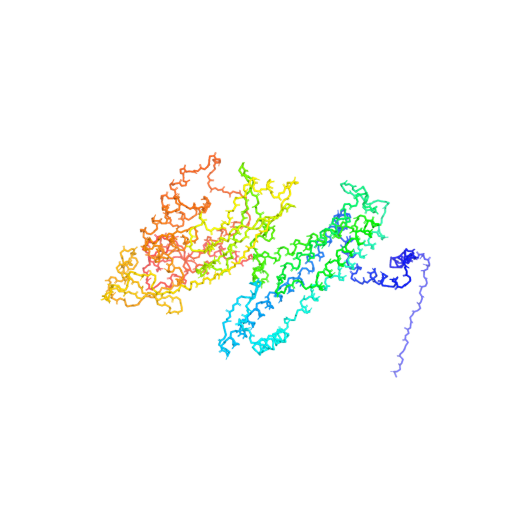ILE A 1 495 ? -24.581 -20.038 10.941 1.00 85.94 495 ILE A CA 1
ATOM 3898 C C . ILE A 1 495 ? -23.483 -20.927 11.533 1.00 85.94 495 ILE A C 1
ATOM 3900 O O . ILE A 1 495 ? -23.803 -21.863 12.257 1.00 85.94 495 ILE A O 1
ATOM 3904 N N . ASP A 1 496 ? -22.205 -20.628 11.280 1.00 84.19 496 ASP A N 1
ATOM 3905 C CA . ASP A 1 496 ? -21.086 -21.434 11.784 1.00 84.19 496 ASP A CA 1
ATOM 3906 C C . ASP A 1 496 ? -20.992 -21.340 13.322 1.00 84.19 496 ASP A C 1
ATOM 3908 O O . ASP A 1 496 ? -20.843 -22.350 14.011 1.00 84.19 496 ASP A O 1
ATOM 3912 N N . THR A 1 497 ? -21.177 -20.137 13.880 1.00 85.31 497 THR A N 1
ATOM 3913 C CA . THR A 1 497 ? -21.223 -19.912 15.333 1.00 85.31 497 THR A CA 1
ATOM 3914 C C . THR A 1 497 ? -22.445 -20.565 15.970 1.00 85.31 497 THR A C 1
ATOM 3916 O O . THR A 1 497 ? -22.328 -21.236 16.997 1.00 85.31 497 THR A O 1
ATOM 3919 N N . VAL A 1 498 ? -23.623 -20.377 15.365 1.00 88.94 498 VAL A N 1
ATOM 3920 C CA . VAL A 1 498 ? -24.884 -20.916 15.889 1.00 88.94 498 VAL A CA 1
ATOM 3921 C C . VAL A 1 498 ? -24.856 -22.444 15.874 1.00 88.94 498 VAL A C 1
ATOM 3923 O O . VAL A 1 498 ? -25.213 -23.042 16.881 1.00 88.94 498 VAL A O 1
ATOM 3926 N N . LEU A 1 499 ? -24.373 -23.085 14.800 1.00 91.06 499 LEU A N 1
ATOM 3927 C CA . LEU A 1 499 ? -24.221 -24.546 14.732 1.00 91.06 499 LEU A CA 1
ATOM 3928 C C . LEU A 1 499 ? -23.227 -25.072 15.769 1.00 91.06 499 LEU A C 1
ATOM 3930 O O . LEU A 1 499 ? -23.537 -26.031 16.471 1.00 91.06 499 LEU A O 1
ATOM 3934 N N . LYS A 1 500 ? -22.069 -24.417 15.923 1.00 90.81 500 LYS A N 1
ATOM 3935 C CA . LYS A 1 500 ? -21.066 -24.776 16.937 1.00 90.81 500 LYS A CA 1
ATOM 3936 C C . LYS A 1 500 ? -21.648 -24.763 18.350 1.00 90.81 500 LYS A C 1
ATOM 3938 O O . LYS A 1 500 ? -21.420 -25.696 19.116 1.00 90.81 500 LYS A O 1
ATOM 3943 N N . LEU A 1 501 ? -22.380 -23.709 18.713 1.00 89.94 501 LEU A N 1
ATOM 3944 C CA . LEU A 1 501 ? -22.979 -23.606 20.043 1.00 89.94 501 LEU A CA 1
ATOM 3945 C C . LEU A 1 501 ? -24.205 -24.509 20.211 1.00 89.94 501 LEU A C 1
ATOM 3947 O O . LEU A 1 501 ? -24.389 -25.069 21.287 1.00 89.94 501 LEU A O 1
ATOM 3951 N N . ALA A 1 502 ? -25.021 -24.678 19.169 1.00 91.94 502 ALA A N 1
ATOM 3952 C CA . ALA A 1 502 ? -26.178 -25.565 19.203 1.00 91.94 502 ALA A CA 1
ATOM 3953 C C . ALA A 1 502 ? -25.762 -27.029 19.402 1.00 91.94 502 ALA A C 1
ATOM 3955 O O . ALA A 1 502 ? -26.379 -27.720 20.204 1.00 91.94 502 ALA A O 1
ATOM 3956 N N . ASP A 1 503 ? -24.692 -27.478 18.740 1.00 91.19 503 ASP A N 1
ATOM 3957 C CA . ASP A 1 503 ? -24.118 -28.811 18.955 1.00 91.19 503 ASP A CA 1
ATOM 3958 C C . ASP A 1 503 ? -23.524 -28.941 20.366 1.00 91.19 503 ASP A C 1
ATOM 3960 O O . ASP A 1 503 ? -23.865 -29.863 21.107 1.00 91.19 503 ASP A O 1
ATOM 3964 N N . ARG A 1 504 ? -22.736 -27.946 20.804 1.00 88.81 504 ARG A N 1
ATOM 3965 C CA . ARG A 1 504 ? -22.134 -27.912 22.149 1.00 88.81 504 ARG A CA 1
ATOM 3966 C C . ARG A 1 504 ? -23.165 -27.997 23.276 1.00 88.81 504 ARG A C 1
ATOM 3968 O O . ARG A 1 504 ? -22.898 -28.631 24.294 1.00 88.81 504 ARG A O 1
ATOM 3975 N N . PHE A 1 505 ? -24.296 -27.311 23.131 1.00 89.69 505 PHE A N 1
ATOM 3976 C CA . PHE A 1 505 ? -25.364 -27.283 24.130 1.00 89.69 505 PHE A CA 1
ATOM 3977 C C . PHE A 1 505 ? -26.509 -28.253 23.809 1.00 89.69 505 PHE A C 1
ATOM 3979 O O . PHE A 1 505 ? -27.573 -28.142 24.414 1.00 89.69 505 PHE A O 1
ATOM 3986 N N . GLU A 1 506 ? -26.327 -29.202 22.889 1.00 90.75 506 GLU A N 1
ATOM 3987 C CA . GLU A 1 506 ? -27.315 -30.245 22.571 1.00 90.75 506 GLU A CA 1
ATOM 3988 C C . GLU A 1 506 ? -28.719 -29.680 22.250 1.00 90.75 506 GLU A C 1
ATOM 3990 O O . GLU A 1 506 ? -29.726 -30.038 22.870 1.00 90.75 506 GLU A O 1
ATOM 3995 N N . MET A 1 507 ? -28.775 -28.737 21.304 1.00 91.75 507 MET A N 1
ATOM 3996 C CA . MET A 1 507 ? -29.980 -28.017 20.878 1.00 91.75 507 MET A CA 1
ATOM 3997 C C . MET A 1 507 ? -30.497 -28.514 19.518 1.00 91.75 507 MET A C 1
ATOM 3999 O O . MET A 1 507 ? -30.465 -27.786 18.523 1.00 91.75 507 MET A O 1
ATOM 4003 N N . ASP A 1 508 ? -31.016 -29.743 19.472 1.00 89.00 508 ASP A N 1
ATOM 4004 C CA . ASP A 1 508 ? -31.417 -30.429 18.227 1.00 89.00 508 ASP A CA 1
ATOM 4005 C C . ASP A 1 508 ? -32.376 -29.600 17.349 1.00 89.00 508 ASP A C 1
ATOM 4007 O O . ASP A 1 508 ? -32.190 -29.484 16.138 1.00 89.00 508 ASP A O 1
ATOM 4011 N N . SER A 1 509 ? -33.371 -28.948 17.966 1.00 87.19 509 SER A N 1
ATOM 4012 C CA . SER A 1 509 ? -34.350 -28.122 17.235 1.00 87.19 509 SER A CA 1
ATOM 4013 C C . SER A 1 509 ? -33.722 -26.919 16.521 1.00 87.19 509 SER A C 1
ATOM 4015 O O . SER A 1 509 ? -34.198 -26.496 15.468 1.00 87.19 509 SER A O 1
ATOM 4017 N N . LEU A 1 510 ? -32.637 -26.371 17.074 1.00 89.12 510 LEU A N 1
ATOM 4018 C CA . LEU A 1 510 ? -31.926 -25.251 16.472 1.00 89.12 510 LEU A CA 1
ATOM 4019 C C . LEU A 1 510 ? -31.022 -25.725 15.330 1.00 89.12 510 LEU A C 1
ATOM 4021 O O . LEU A 1 510 ? -30.947 -25.056 14.300 1.00 89.12 510 LEU A O 1
ATOM 4025 N N . ILE A 1 511 ? -30.399 -26.898 15.475 1.00 91.75 511 ILE A N 1
ATOM 4026 C CA . ILE A 1 511 ? -29.615 -27.540 14.411 1.00 91.75 511 ILE A CA 1
ATOM 4027 C C . ILE A 1 511 ? -30.506 -27.819 13.192 1.00 91.75 511 ILE A C 1
ATOM 4029 O O . ILE A 1 511 ? -30.115 -27.512 12.067 1.00 91.75 511 ILE A O 1
ATOM 4033 N N . GLU A 1 512 ? -31.732 -28.303 13.404 1.00 90.81 512 GLU A N 1
ATOM 4034 C CA . GLU A 1 512 ? -32.693 -28.534 12.318 1.00 90.81 512 GLU A CA 1
ATOM 4035 C C . GLU A 1 512 ? -33.092 -27.227 11.601 1.00 90.81 512 GLU A C 1
ATOM 4037 O O . GLU A 1 512 ? -33.183 -27.178 10.372 1.00 90.81 512 GLU A O 1
ATOM 4042 N N . ASN A 1 513 ? -33.289 -26.133 12.344 1.00 89.62 513 ASN A N 1
ATOM 4043 C CA . ASN A 1 513 ? -33.579 -24.819 11.758 1.00 89.62 513 ASN A CA 1
ATOM 4044 C C . ASN A 1 513 ? -32.396 -24.277 10.938 1.00 89.62 513 ASN A C 1
ATOM 4046 O O . ASN A 1 513 ? -32.588 -23.750 9.838 1.00 89.62 513 ASN A O 1
ATOM 4050 N N . CYS A 1 514 ? -31.174 -24.445 11.445 1.00 92.50 514 CYS A N 1
ATOM 4051 C CA . CYS A 1 514 ? -29.938 -24.136 10.732 1.00 92.50 514 CYS A CA 1
ATOM 4052 C C . CYS A 1 514 ? -29.817 -24.949 9.435 1.00 92.50 514 CYS A C 1
ATOM 4054 O O . CYS A 1 514 ? -29.481 -24.402 8.383 1.00 92.50 514 CYS A O 1
ATOM 4056 N N . GLU A 1 515 ? -30.152 -26.238 9.479 1.00 93.31 515 GLU A N 1
ATOM 4057 C CA . GLU A 1 515 ? -30.149 -27.118 8.313 1.00 93.31 515 GLU A CA 1
ATOM 4058 C C . GLU A 1 515 ? -31.158 -26.669 7.243 1.00 93.31 515 GLU A C 1
ATOM 4060 O O . GLU A 1 515 ? -30.806 -26.563 6.065 1.00 93.31 515 GLU A O 1
ATOM 4065 N N . LYS A 1 516 ? -32.385 -26.308 7.643 1.00 91.44 516 LYS A N 1
ATOM 4066 C CA . LYS A 1 516 ? -33.406 -25.751 6.736 1.00 91.44 516 LYS A CA 1
ATOM 4067 C C . LYS A 1 516 ? -32.939 -24.453 6.076 1.00 91.44 516 LYS A C 1
ATOM 4069 O O . LYS A 1 516 ? -33.140 -24.271 4.874 1.00 91.44 516 LYS A O 1
ATOM 4074 N N . PHE A 1 517 ? -32.287 -23.566 6.830 1.00 91.38 517 PHE A N 1
ATOM 4075 C CA . PHE A 1 517 ? -31.705 -22.336 6.286 1.00 91.38 517 PHE A CA 1
ATOM 4076 C C . PHE A 1 517 ? -30.616 -22.631 5.244 1.00 91.38 517 PHE A C 1
ATOM 4078 O O . PHE A 1 517 ? -30.638 -22.054 4.154 1.00 91.38 517 PHE A O 1
ATOM 4085 N N . LEU A 1 518 ? -29.700 -23.558 5.549 1.00 89.50 518 LEU A N 1
ATOM 4086 C CA . LEU A 1 518 ? -28.611 -23.946 4.649 1.00 89.50 518 LEU A CA 1
ATOM 4087 C C . LEU A 1 518 ? -29.112 -24.511 3.315 1.00 89.50 518 LEU A C 1
ATOM 4089 O O . LEU A 1 518 ? -28.473 -24.303 2.289 1.00 89.50 518 LEU A O 1
ATOM 4093 N N . ILE A 1 519 ? -30.259 -25.192 3.321 1.00 87.00 519 ILE A N 1
ATOM 4094 C CA . ILE A 1 519 ? -30.885 -25.727 2.107 1.00 87.00 519 ILE A CA 1
ATOM 4095 C C . ILE A 1 519 ? -31.621 -24.633 1.321 1.00 87.00 519 ILE A C 1
ATOM 4097 O O . ILE A 1 519 ? -31.522 -24.587 0.098 1.00 87.00 519 ILE A O 1
ATOM 4101 N N . ALA A 1 520 ? -32.392 -23.780 2.000 1.00 84.25 520 ALA A N 1
ATOM 4102 C CA . ALA A 1 520 ? -33.344 -22.888 1.336 1.00 84.25 520 ALA A CA 1
ATOM 4103 C C . ALA A 1 520 ? -32.778 -21.507 0.967 1.00 84.25 520 ALA A C 1
ATOM 4105 O O . ALA A 1 520 ? -33.264 -20.889 0.021 1.00 84.25 520 ALA A O 1
ATOM 4106 N N . LYS A 1 521 ? -31.818 -20.985 1.740 1.00 82.50 521 LYS A N 1
ATOM 4107 C CA . LYS A 1 521 ? -31.412 -19.567 1.680 1.00 82.50 521 LYS A CA 1
ATOM 4108 C C . LYS A 1 521 ? -29.901 -19.322 1.637 1.00 82.50 521 LYS A C 1
ATOM 4110 O O . LYS A 1 521 ? -29.505 -18.199 1.336 1.00 82.50 521 LYS A O 1
ATOM 4115 N N . SER A 1 522 ? -29.062 -20.311 1.945 1.00 80.88 522 SER A N 1
ATOM 4116 C CA . SER A 1 522 ? -27.605 -20.114 1.985 1.00 80.88 522 SER A CA 1
ATOM 4117 C C . SER A 1 522 ? -27.001 -19.887 0.597 1.00 80.88 522 SER A C 1
ATOM 4119 O O . SER A 1 522 ? -27.302 -20.602 -0.356 1.00 80.88 522 SER A O 1
ATOM 4121 N N . ALA A 1 523 ? -26.083 -18.924 0.506 1.00 77.56 523 ALA A N 1
ATOM 4122 C CA . ALA A 1 523 ? -25.254 -18.644 -0.662 1.00 77.56 523 ALA A CA 1
ATOM 4123 C C . ALA A 1 523 ? -23.851 -19.285 -0.565 1.00 77.56 523 ALA A C 1
ATOM 4125 O O . ALA A 1 523 ? -22.976 -19.011 -1.397 1.00 77.56 523 ALA A O 1
ATOM 4126 N N . LYS A 1 524 ? -23.586 -20.133 0.445 1.00 75.44 524 LYS A N 1
ATOM 4127 C CA . LYS A 1 524 ? -22.296 -20.831 0.587 1.00 75.44 524 LYS A CA 1
ATOM 4128 C C . LYS A 1 524 ? -22.071 -21.809 -0.574 1.00 75.44 524 LYS A C 1
ATOM 4130 O O . LYS A 1 524 ? -22.986 -22.429 -1.108 1.00 75.44 524 LYS A O 1
ATOM 4135 N N . ARG A 1 525 ? -20.802 -21.988 -0.959 1.00 72.12 525 ARG A N 1
ATOM 4136 C CA . ARG A 1 525 ? -20.420 -22.904 -2.049 1.00 72.12 525 ARG A CA 1
ATOM 4137 C C . ARG A 1 525 ? -20.786 -24.359 -1.698 1.00 72.12 525 ARG A C 1
ATOM 4139 O O . ARG A 1 525 ? -20.588 -24.750 -0.546 1.00 72.12 525 ARG A O 1
ATOM 4146 N N . PRO A 1 526 ? -21.155 -25.215 -2.675 1.00 70.44 526 PRO A N 1
ATOM 4147 C CA . PRO A 1 526 ? -21.511 -26.619 -2.422 1.00 70.44 526 PRO A CA 1
ATOM 4148 C C . PRO A 1 526 ? -20.445 -27.422 -1.661 1.00 70.44 526 PRO A C 1
ATOM 4150 O O . PRO A 1 526 ? -20.779 -28.241 -0.811 1.00 70.44 526 PRO A O 1
ATOM 4153 N N . LYS A 1 527 ? -19.152 -27.152 -1.907 1.00 68.25 527 LYS A N 1
ATOM 4154 C CA . LYS A 1 527 ? -18.039 -27.771 -1.160 1.00 68.25 527 LYS A CA 1
ATOM 4155 C C . LYS A 1 527 ? -18.067 -27.413 0.332 1.00 68.25 527 LYS A C 1
ATOM 4157 O O . LYS A 1 527 ? -17.826 -28.270 1.173 1.00 68.25 527 LYS A O 1
ATOM 4162 N N . THR A 1 528 ? -18.371 -26.157 0.657 1.00 71.75 528 THR A N 1
ATOM 4163 C CA . THR A 1 528 ? -18.475 -25.675 2.040 1.00 71.75 528 THR A CA 1
ATOM 4164 C C . THR A 1 528 ? -19.704 -26.263 2.726 1.00 71.75 528 THR A C 1
ATOM 4166 O O . THR A 1 528 ? -19.591 -26.735 3.850 1.00 71.75 528 THR A O 1
ATOM 4169 N N . LEU A 1 529 ? -20.845 -26.307 2.029 1.00 75.69 529 LEU A N 1
ATOM 4170 C CA . LEU A 1 529 ? -22.067 -26.946 2.526 1.00 75.69 529 LEU A CA 1
ATOM 4171 C C . LEU A 1 529 ? -21.852 -28.438 2.816 1.00 75.69 529 LEU A C 1
ATOM 4173 O O . LEU A 1 529 ? -22.299 -28.925 3.847 1.00 75.69 529 LEU A O 1
ATOM 4177 N N . ALA A 1 530 ? -21.121 -29.151 1.952 1.00 69.31 530 ALA A N 1
ATOM 4178 C CA . ALA A 1 530 ? -20.797 -30.561 2.162 1.00 69.31 530 ALA A CA 1
ATOM 4179 C C . ALA A 1 530 ? -19.937 -30.786 3.414 1.00 69.31 530 ALA A C 1
ATOM 4181 O O . ALA A 1 530 ? -20.210 -31.718 4.165 1.00 69.31 530 ALA A O 1
ATOM 4182 N N . ARG A 1 531 ? -18.943 -29.919 3.658 1.00 77.88 531 ARG A N 1
ATOM 4183 C CA . ARG A 1 531 ? -18.122 -29.962 4.876 1.00 77.88 531 ARG A CA 1
ATOM 4184 C C . ARG A 1 531 ? -18.975 -29.739 6.128 1.00 77.88 531 ARG A C 1
ATOM 4186 O O . ARG A 1 531 ? -19.014 -30.615 6.978 1.00 77.88 531 ARG A O 1
ATOM 4193 N N . ILE A 1 532 ? -19.747 -28.648 6.171 1.00 79.50 532 ILE A N 1
ATOM 4194 C CA . ILE A 1 532 ? -20.649 -28.327 7.297 1.00 79.50 532 ILE A CA 1
ATOM 4195 C C . ILE A 1 532 ? -21.622 -29.484 7.564 1.00 79.50 532 ILE A C 1
ATOM 4197 O O . ILE A 1 532 ? -21.861 -29.853 8.711 1.00 79.50 532 ILE A O 1
ATOM 4201 N N . ALA A 1 533 ? -22.161 -30.097 6.506 1.00 78.50 533 ALA A N 1
ATOM 4202 C CA . ALA A 1 533 ? -23.070 -31.220 6.658 1.00 78.50 533 ALA A CA 1
ATOM 4203 C C . ALA A 1 533 ? -22.391 -32.439 7.303 1.00 78.50 533 ALA A C 1
ATOM 4205 O O . ALA A 1 533 ? -23.025 -33.162 8.068 1.00 78.50 533 ALA A O 1
ATOM 4206 N N . VAL A 1 534 ? -21.118 -32.697 6.994 1.00 78.12 534 VAL A N 1
ATOM 4207 C CA . VAL A 1 534 ? -20.344 -33.774 7.625 1.00 78.12 534 VAL A CA 1
ATOM 4208 C C . VAL A 1 534 ? -20.052 -33.440 9.084 1.00 78.12 534 VAL A C 1
ATOM 4210 O O . VAL A 1 534 ? -20.420 -34.251 9.933 1.00 78.12 534 VAL A O 1
ATOM 4213 N N . ASP A 1 535 ? -19.495 -32.256 9.347 1.00 81.75 535 ASP A N 1
ATOM 4214 C CA . ASP A 1 535 ? -19.036 -31.815 10.670 1.00 81.75 535 ASP A CA 1
ATOM 4215 C C . ASP A 1 535 ? -20.164 -31.852 11.714 1.00 81.75 535 ASP A C 1
ATOM 4217 O O . ASP A 1 535 ? -19.983 -32.396 12.798 1.00 81.75 535 ASP A O 1
ATOM 4221 N N . TYR A 1 536 ? -21.358 -31.366 11.354 1.00 84.44 536 TYR A N 1
ATOM 4222 C CA . TYR A 1 536 ? -22.533 -31.316 12.241 1.00 84.44 536 TYR A CA 1
ATOM 4223 C C . TYR A 1 536 ? -23.569 -32.413 11.958 1.00 84.44 536 TYR A C 1
ATOM 4225 O O . TYR A 1 536 ? -24.712 -32.330 12.393 1.00 84.44 536 TYR A O 1
ATOM 4233 N N . GLN A 1 537 ? -23.199 -33.433 11.178 1.00 84.25 537 GLN A N 1
ATOM 4234 C CA . GLN A 1 537 ? -24.055 -34.578 10.843 1.00 84.25 537 GLN A CA 1
ATOM 4235 C C . GLN A 1 537 ? -25.446 -34.234 10.252 1.00 84.25 537 GLN A C 1
ATOM 4237 O O . GLN A 1 537 ? -26.396 -34.996 10.409 1.00 84.25 537 GLN A O 1
ATOM 4242 N N . LEU A 1 538 ? -25.552 -33.152 9.475 1.00 87.94 538 LEU A N 1
ATOM 4243 C CA . LEU A 1 538 ? -26.800 -32.653 8.877 1.00 87.94 538 LEU A CA 1
ATOM 4244 C C . LEU A 1 538 ? -27.331 -33.592 7.769 1.00 87.94 538 LEU A C 1
ATOM 4246 O O . LEU A 1 538 ? -26.802 -33.638 6.650 1.00 87.94 538 LEU A O 1
ATOM 4250 N N . GLY A 1 539 ? -28.350 -34.396 8.086 1.00 82.44 539 GLY A N 1
ATOM 4251 C CA . GLY A 1 539 ? -28.874 -35.454 7.215 1.00 82.44 539 GLY A CA 1
ATOM 4252 C C . GLY A 1 539 ? -29.672 -34.966 5.997 1.00 82.44 539 GLY A C 1
ATOM 4253 O O . GLY A 1 539 ? -29.472 -35.467 4.885 1.00 82.44 539 GLY A O 1
ATOM 4254 N N . GLN A 1 540 ? -30.548 -33.976 6.174 1.00 87.19 540 GLN A N 1
ATOM 4255 C CA . GLN A 1 540 ? -31.356 -33.382 5.104 1.00 87.19 540 GLN A CA 1
ATOM 4256 C C . GLN A 1 540 ? -30.473 -32.639 4.093 1.00 87.19 540 GLN A C 1
ATOM 4258 O O . GLN A 1 540 ? -30.671 -32.775 2.882 1.00 87.19 540 GLN A O 1
ATOM 4263 N N . LEU A 1 541 ? -29.448 -31.923 4.564 1.00 84.75 541 LEU A N 1
ATOM 4264 C CA . LEU A 1 541 ? -28.496 -31.209 3.716 1.00 84.75 541 LEU A CA 1
ATOM 4265 C C . LEU A 1 541 ? -27.620 -32.190 2.927 1.00 84.75 541 LEU A C 1
ATOM 4267 O O . LEU A 1 541 ? -27.448 -32.014 1.720 1.00 84.75 541 LEU A O 1
ATOM 4271 N N . LYS A 1 542 ? -27.142 -33.280 3.552 1.00 81.50 542 LYS A N 1
ATOM 4272 C CA . LYS A 1 542 ? -26.447 -34.372 2.836 1.00 81.50 542 LYS A CA 1
ATOM 4273 C C . LYS A 1 542 ? -27.311 -34.951 1.718 1.00 81.50 542 LYS A C 1
ATOM 4275 O O . LYS A 1 542 ? -26.815 -35.167 0.612 1.00 81.50 542 LYS A O 1
ATOM 4280 N N . ALA A 1 543 ? -28.593 -35.201 1.982 1.00 80.38 543 ALA A N 1
ATOM 4281 C CA . ALA A 1 543 ? -29.517 -35.727 0.981 1.00 80.38 543 ALA A CA 1
ATOM 4282 C C . ALA A 1 543 ? -29.777 -34.720 -0.155 1.00 80.38 543 ALA A C 1
ATOM 4284 O O . ALA A 1 543 ? -29.760 -35.104 -1.324 1.00 80.38 543 ALA A O 1
ATOM 4285 N N . HIS A 1 544 ? -29.954 -33.435 0.168 1.00 83.06 544 HIS A N 1
ATOM 4286 C CA . HIS A 1 544 ? -30.139 -32.364 -0.814 1.00 83.06 544 HIS A CA 1
ATOM 4287 C C . HIS A 1 544 ? -28.921 -32.218 -1.742 1.00 83.06 544 HIS A C 1
ATOM 4289 O O . HIS A 1 544 ? -29.068 -32.208 -2.964 1.00 83.06 544 HIS A O 1
ATOM 4295 N N . LEU A 1 545 ? -27.709 -32.195 -1.178 1.00 78.75 545 LEU A N 1
ATOM 4296 C CA . LEU A 1 545 ? -26.462 -32.094 -1.945 1.00 78.75 545 LEU A CA 1
ATOM 4297 C C . LEU A 1 545 ? -26.210 -33.322 -2.833 1.00 78.75 545 LEU A C 1
ATOM 4299 O O . LEU A 1 545 ? -25.642 -33.188 -3.915 1.00 78.75 545 LEU A O 1
ATOM 4303 N N . ARG A 1 546 ? -26.645 -34.516 -2.405 1.00 74.00 546 ARG A N 1
ATOM 4304 C CA . ARG A 1 546 ? -26.578 -35.738 -3.225 1.00 74.00 546 ARG A CA 1
ATOM 4305 C C . ARG A 1 546 ? -27.520 -35.684 -4.429 1.00 74.00 546 ARG A C 1
ATOM 4307 O O . ARG A 1 546 ? -27.121 -36.126 -5.500 1.00 74.00 546 ARG A O 1
ATOM 4314 N N . ARG A 1 547 ? -28.736 -35.147 -4.263 1.00 75.50 547 ARG A N 1
ATOM 4315 C CA . ARG A 1 547 ? -29.724 -35.026 -5.353 1.00 75.50 547 ARG A CA 1
ATOM 4316 C C . ARG A 1 547 ? -29.348 -33.956 -6.382 1.00 75.50 547 ARG A C 1
ATOM 4318 O O . ARG A 1 547 ? -29.560 -34.173 -7.565 1.00 75.50 547 ARG A O 1
ATOM 4325 N N . ASN A 1 548 ? -28.748 -32.847 -5.947 1.00 66.88 548 ASN A N 1
ATOM 4326 C CA . ASN A 1 548 ? -28.429 -31.692 -6.799 1.00 66.88 548 ASN A CA 1
ATOM 4327 C C . ASN A 1 548 ? -26.970 -31.671 -7.294 1.00 66.88 548 ASN A C 1
ATOM 4329 O O . ASN A 1 548 ? -26.382 -30.606 -7.496 1.00 66.88 548 ASN A O 1
ATOM 4333 N N . ARG A 1 549 ? -26.349 -32.844 -7.462 1.00 57.94 549 ARG A N 1
ATOM 4334 C CA . ARG A 1 549 ? -24.958 -32.947 -7.919 1.00 57.94 549 ARG A CA 1
ATOM 4335 C C . ARG A 1 549 ? -24.858 -32.503 -9.394 1.00 57.94 549 ARG A C 1
ATOM 4337 O O . ARG A 1 549 ? -25.590 -33.041 -10.220 1.00 57.94 549 ARG A O 1
ATOM 4344 N N . PRO A 1 550 ? -23.971 -31.558 -9.762 1.00 47.97 550 PRO A N 1
ATOM 4345 C CA . PRO A 1 550 ? -23.801 -31.155 -11.158 1.00 47.97 550 PRO A CA 1
ATOM 4346 C C . PRO A 1 550 ? -23.269 -32.324 -12.005 1.00 47.97 550 PRO A C 1
ATOM 4348 O O . PRO A 1 550 ? -22.329 -33.009 -11.600 1.00 47.97 550 PRO A O 1
ATOM 4351 N N . ASN A 1 551 ? -23.878 -32.533 -13.177 1.00 41.19 551 ASN A N 1
ATOM 4352 C CA . ASN A 1 551 ? -23.690 -33.669 -14.097 1.00 41.19 551 ASN A CA 1
ATOM 4353 C C . ASN A 1 551 ? -22.341 -33.694 -14.855 1.00 41.19 551 ASN A C 1
ATOM 4355 O O . ASN A 1 551 ? -22.267 -34.083 -16.016 1.00 41.19 551 ASN A O 1
ATOM 4359 N N . SER A 1 552 ? -21.240 -33.327 -14.205 1.00 38.53 552 SER A N 1
ATOM 4360 C CA . SER A 1 552 ? -19.893 -33.494 -14.757 1.00 38.53 552 SER A CA 1
ATOM 4361 C C . SER A 1 552 ? -18.979 -34.136 -13.716 1.00 38.53 552 SER A C 1
ATOM 4363 O O . SER A 1 552 ? -18.784 -33.573 -12.639 1.00 38.53 552 SER A O 1
ATOM 4365 N N . ALA A 1 553 ? -18.393 -35.275 -14.093 1.00 34.00 553 ALA A N 1
ATOM 4366 C CA . ALA A 1 553 ? -17.460 -36.130 -13.354 1.00 34.00 553 ALA A CA 1
ATOM 4367 C C . ALA A 1 553 ? -18.094 -37.226 -12.473 1.00 34.00 553 ALA A C 1
ATOM 4369 O O . ALA A 1 553 ? -18.300 -37.095 -11.261 1.00 34.00 553 ALA A O 1
ATOM 4370 N N . VAL A 1 554 ? -18.290 -38.380 -13.117 1.00 38.28 554 VAL A N 1
ATOM 4371 C CA . VAL A 1 554 ? -18.134 -39.694 -12.490 1.00 38.28 554 VAL A CA 1
ATOM 4372 C C . VAL A 1 554 ? -16.675 -39.811 -12.040 1.00 38.28 554 VAL A C 1
ATOM 4374 O O . VAL A 1 554 ? -15.771 -40.056 -12.833 1.00 38.28 554 VAL A O 1
ATOM 4377 N N . THR A 1 555 ? -16.432 -39.565 -10.758 1.00 32.66 555 THR A N 1
ATOM 4378 C CA . THR A 1 555 ? -15.258 -40.057 -10.025 1.00 32.66 555 THR A CA 1
ATOM 4379 C C . THR A 1 555 ? -15.615 -40.059 -8.531 1.00 32.66 555 THR A C 1
ATOM 4381 O O . THR A 1 555 ? -16.261 -39.110 -8.056 1.00 32.66 555 THR A O 1
ATOM 4384 N N . PRO A 1 556 ? -15.276 -41.118 -7.770 1.00 34.91 556 PRO A N 1
ATOM 4385 C CA . PRO A 1 556 ? -15.360 -41.101 -6.313 1.00 34.91 556 PRO A CA 1
ATOM 4386 C C . PRO A 1 556 ? -14.564 -39.911 -5.773 1.00 34.91 556 PRO A C 1
ATOM 4388 O O . PRO A 1 556 ? -13.607 -39.472 -6.403 1.00 34.91 556 PRO A O 1
ATOM 4391 N N . LEU A 1 557 ? -14.987 -39.357 -4.637 1.00 35.44 557 LEU A N 1
ATOM 4392 C CA . LEU A 1 557 ? -14.383 -38.185 -3.996 1.00 35.44 557 LEU A CA 1
ATOM 4393 C C . LEU A 1 557 ? -12.936 -38.459 -3.540 1.00 35.44 557 LEU A C 1
ATOM 4395 O O . LEU A 1 557 ? -12.663 -38.596 -2.354 1.00 35.44 557 LEU A O 1
ATOM 4399 N N . THR A 1 558 ? -12.002 -38.499 -4.483 1.00 31.39 558 THR A N 1
ATOM 4400 C CA . THR A 1 558 ? -10.556 -38.504 -4.271 1.00 31.39 558 THR A CA 1
ATOM 4401 C C . THR A 1 558 ? -9.945 -37.549 -5.295 1.00 31.39 558 THR A C 1
ATOM 4403 O O . THR A 1 558 ? -9.607 -37.930 -6.412 1.00 31.39 558 THR A O 1
ATOM 4406 N N . PHE A 1 559 ? -9.874 -36.266 -4.928 1.00 31.89 559 PHE A N 1
ATOM 4407 C CA . PHE A 1 559 ? -9.165 -35.238 -5.690 1.00 31.89 559 PHE A CA 1
ATOM 4408 C C . PHE A 1 559 ? -7.651 -35.476 -5.577 1.00 31.89 559 PHE A C 1
ATOM 4410 O O . PHE A 1 559 ? -7.083 -35.369 -4.490 1.00 31.89 559 PHE A O 1
ATOM 4417 N N . ALA A 1 560 ? -7.013 -35.776 -6.706 1.00 34.31 560 ALA A N 1
ATOM 4418 C CA . ALA A 1 560 ? -5.580 -35.614 -6.920 1.00 34.31 560 ALA A CA 1
ATOM 4419 C C . ALA A 1 560 ? -5.343 -34.249 -7.584 1.00 34.31 560 ALA A C 1
ATOM 4421 O O . ALA A 1 560 ? -6.124 -33.896 -8.457 1.00 34.31 560 ALA A O 1
ATOM 4422 N N . TRP A 1 561 ? -4.336 -33.519 -7.088 1.00 29.44 561 TRP A N 1
ATOM 4423 C CA . TRP A 1 561 ? -3.518 -32.405 -7.625 1.00 29.44 561 TRP A CA 1
ATOM 4424 C C . TRP A 1 561 ? -3.199 -31.450 -6.455 1.00 29.44 561 TRP A C 1
ATOM 4426 O O . TRP A 1 561 ? -3.777 -30.374 -6.385 1.00 29.44 561 TRP A O 1
ATOM 4436 N N . ASP A 1 562 ? -2.368 -31.915 -5.502 1.00 36.50 562 ASP A N 1
ATOM 4437 C CA . ASP A 1 562 ? -1.444 -31.125 -4.648 1.00 36.50 562 ASP A CA 1
ATOM 4438 C C . ASP A 1 562 ? -0.717 -32.074 -3.659 1.00 36.50 562 ASP A C 1
ATOM 4440 O O . ASP A 1 562 ? -1.058 -32.190 -2.478 1.00 36.50 562 ASP A O 1
ATOM 4444 N N . THR A 1 563 ? 0.165 -32.944 -4.161 1.00 44.78 563 THR A N 1
ATOM 4445 C CA . THR A 1 563 ? 0.416 -34.245 -3.498 1.00 44.78 563 THR A CA 1
ATOM 4446 C C . THR A 1 563 ? 1.669 -34.338 -2.620 1.00 44.78 563 THR A C 1
ATOM 4448 O O . THR A 1 563 ? 1.969 -35.438 -2.154 1.00 44.78 563 THR A O 1
ATOM 4451 N N . ARG A 1 564 ? 2.391 -33.243 -2.337 1.00 35.66 564 ARG A N 1
ATOM 4452 C CA . ARG A 1 564 ? 3.443 -33.258 -1.291 1.00 35.66 564 ARG A CA 1
ATOM 4453 C C . ARG A 1 564 ? 3.096 -32.407 -0.075 1.00 35.66 564 ARG A C 1
ATOM 4455 O O . ARG A 1 564 ? 3.184 -32.933 1.027 1.00 35.66 564 ARG A O 1
ATOM 4462 N N . GLN A 1 565 ? 2.604 -31.183 -0.260 1.00 41.94 565 GLN A N 1
ATOM 4463 C CA . GLN A 1 565 ? 2.209 -30.328 0.866 1.00 41.94 565 GLN A CA 1
ATOM 4464 C C . GLN A 1 565 ? 0.919 -30.826 1.543 1.00 41.94 565 GLN A C 1
ATOM 4466 O O . GLN A 1 565 ? 0.899 -30.991 2.758 1.00 41.94 565 GLN A O 1
ATOM 4471 N N . SER A 1 566 ? -0.090 -31.273 0.777 1.00 53.62 566 SER A N 1
ATOM 4472 C CA . SER A 1 566 ? -1.353 -31.739 1.383 1.00 53.62 566 SER A CA 1
ATOM 4473 C C . SER A 1 566 ? -1.293 -33.105 2.082 1.00 53.62 566 SER A C 1
ATOM 4475 O O . SER A 1 566 ? -2.214 -33.444 2.818 1.00 53.62 566 SER A O 1
ATOM 4477 N N . LYS A 1 567 ? -0.260 -33.934 1.850 1.00 52.66 567 LYS A N 1
ATOM 4478 C CA . LYS A 1 567 ? -0.116 -35.225 2.555 1.00 52.66 567 LYS A CA 1
ATOM 4479 C C . LYS A 1 567 ? 0.439 -35.041 3.962 1.00 52.66 567 LYS A C 1
ATOM 4481 O O . LYS A 1 567 ? -0.000 -35.760 4.848 1.00 52.66 567 LYS A O 1
ATOM 4486 N N . ILE A 1 568 ? 1.371 -34.103 4.136 1.00 64.19 568 ILE A N 1
ATOM 4487 C CA . ILE A 1 568 ? 1.940 -33.769 5.443 1.00 64.19 568 ILE A CA 1
ATOM 4488 C C . ILE A 1 568 ? 0.873 -33.065 6.279 1.00 64.19 568 ILE A C 1
ATOM 4490 O O . ILE A 1 568 ? 0.585 -33.543 7.362 1.00 64.19 568 ILE A O 1
ATOM 4494 N N . GLU A 1 569 ? 0.164 -32.076 5.725 1.00 62.16 569 GLU A N 1
ATOM 4495 C CA . GLU A 1 569 ? -0.935 -31.391 6.430 1.00 62.16 569 GLU A CA 1
ATOM 4496 C C . GLU A 1 569 ? -2.060 -32.358 6.854 1.00 62.16 569 GLU A C 1
ATOM 4498 O O . GLU A 1 569 ? -2.511 -32.336 7.994 1.00 62.16 569 GLU A O 1
ATOM 4503 N N . LYS A 1 570 ? -2.478 -33.287 5.978 1.00 65.25 570 LYS A N 1
ATOM 4504 C CA . LYS A 1 570 ? -3.476 -34.320 6.333 1.00 65.25 570 LYS A CA 1
ATOM 4505 C C . LYS A 1 570 ? -2.962 -35.332 7.355 1.00 65.25 570 LYS A C 1
ATOM 4507 O O . LYS A 1 570 ? -3.762 -35.913 8.085 1.00 65.25 570 LYS A O 1
ATOM 4512 N N . LEU A 1 571 ? -1.658 -35.605 7.358 1.00 72.44 571 LEU A N 1
ATOM 4513 C CA . LEU A 1 571 ? -1.038 -36.492 8.336 1.00 72.44 571 LEU A CA 1
ATOM 4514 C C . LEU A 1 571 ? -0.929 -35.788 9.691 1.00 72.44 571 LEU A C 1
ATOM 4516 O O . LEU A 1 571 ? -1.279 -36.392 10.694 1.00 72.44 571 LEU A O 1
ATOM 4520 N N . GLU A 1 572 ? -0.542 -34.513 9.717 1.00 74.94 572 GLU A N 1
ATOM 4521 C CA . GLU A 1 572 ? -0.545 -33.668 10.914 1.00 74.94 572 GLU A CA 1
ATOM 4522 C C . GLU A 1 572 ? -1.949 -33.585 11.516 1.00 74.94 572 GLU A C 1
ATOM 4524 O O . GLU A 1 572 ? -2.106 -33.862 12.700 1.00 74.94 572 GLU A O 1
ATOM 4529 N N . GLU A 1 573 ? -2.986 -33.336 10.705 1.00 73.31 573 GLU A N 1
ATOM 4530 C CA . GLU A 1 573 ? -4.387 -33.342 11.154 1.00 73.31 573 GLU A CA 1
ATOM 4531 C C . GLU A 1 573 ? -4.821 -34.696 11.745 1.00 73.31 573 GLU A C 1
ATOM 4533 O O . GLU A 1 573 ? -5.547 -34.741 12.739 1.00 73.31 573 GLU A O 1
ATOM 4538 N N . ALA A 1 574 ? -4.360 -35.812 11.167 1.00 78.81 574 ALA A N 1
ATOM 4539 C CA . ALA A 1 574 ? -4.657 -37.160 11.657 1.00 78.81 574 ALA A CA 1
ATOM 4540 C C . ALA A 1 574 ? -3.907 -37.524 12.955 1.00 78.81 574 ALA A C 1
ATOM 4542 O O . ALA A 1 574 ? -4.251 -38.513 13.605 1.00 78.81 574 ALA A O 1
ATOM 4543 N N . LEU A 1 575 ? -2.896 -36.738 13.334 1.00 85.25 575 LEU A N 1
ATOM 4544 C CA . LEU A 1 575 ? -2.061 -36.943 14.518 1.00 85.25 575 LEU A CA 1
ATOM 4545 C C . LEU A 1 575 ? -2.420 -36.002 15.676 1.00 85.25 575 LEU A C 1
ATOM 4547 O O . LEU A 1 575 ? -1.653 -35.901 16.635 1.00 85.25 575 LEU A O 1
ATOM 4551 N N . ILE A 1 576 ? -3.583 -35.348 15.620 1.00 81.44 576 ILE A N 1
ATOM 4552 C CA . ILE A 1 576 ? -4.076 -34.453 16.671 1.00 81.44 576 ILE A CA 1
ATOM 4553 C C . ILE A 1 576 ? -4.955 -35.211 17.671 1.00 81.44 576 ILE A C 1
ATOM 4555 O O . ILE A 1 576 ? -5.896 -35.924 17.317 1.00 81.44 576 ILE A O 1
ATOM 4559 N N . CYS A 1 577 ? -4.695 -34.988 18.956 1.00 83.44 577 CYS A N 1
ATOM 4560 C CA . CYS A 1 577 ? -5.564 -35.419 20.040 1.00 83.44 577 CYS A CA 1
ATOM 4561 C C . CYS A 1 577 ? -6.784 -34.492 20.139 1.00 83.44 577 CYS A C 1
ATOM 4563 O O . CYS A 1 577 ? -6.645 -33.292 20.364 1.00 83.44 577 CYS A O 1
ATOM 4565 N N . THR A 1 578 ? -8.000 -35.036 20.073 1.00 80.06 578 THR A N 1
ATOM 4566 C CA . THR A 1 578 ? -9.241 -34.234 20.111 1.00 80.06 578 THR A CA 1
ATOM 4567 C C . THR A 1 578 ? -9.621 -33.697 21.493 1.00 80.06 578 THR A C 1
ATOM 4569 O O . THR A 1 578 ? -10.615 -32.989 21.627 1.00 80.06 578 THR A O 1
ATOM 4572 N N . VAL A 1 579 ? -8.828 -34.006 22.525 1.00 79.94 579 VAL A N 1
ATOM 4573 C CA . VAL A 1 579 ? -8.999 -33.452 23.877 1.00 79.94 579 VAL A CA 1
ATOM 4574 C C . VAL A 1 579 ? -8.156 -32.191 24.064 1.00 79.94 579 VAL A C 1
ATOM 4576 O O . VAL A 1 579 ? -8.684 -31.176 24.511 1.00 79.94 579 VAL A O 1
ATOM 4579 N N . CYS A 1 580 ? -6.864 -32.230 23.717 1.00 79.19 580 CYS A N 1
ATOM 4580 C CA . CYS A 1 580 ? -5.970 -31.074 23.864 1.00 79.19 580 CYS A CA 1
ATOM 4581 C C . CYS A 1 580 ? -5.805 -30.240 22.588 1.00 79.19 580 CYS A C 1
ATOM 4583 O O . CYS A 1 580 ? -5.224 -29.163 22.666 1.00 79.19 580 CYS A O 1
ATOM 4585 N N . TYR A 1 581 ? -6.320 -30.710 21.446 1.00 74.69 581 TYR A N 1
ATOM 4586 C CA . TYR A 1 581 ? -6.184 -30.075 20.127 1.00 74.69 581 TYR A CA 1
ATOM 4587 C C . TYR A 1 581 ? -4.728 -29.836 19.706 1.00 74.69 581 TYR A C 1
ATOM 4589 O O . TYR A 1 581 ? -4.434 -28.917 18.948 1.00 74.69 581 TYR A O 1
ATOM 4597 N N . ASP A 1 582 ? -3.833 -30.685 20.200 1.00 76.19 582 ASP A N 1
ATOM 4598 C CA . ASP A 1 582 ? -2.404 -30.667 19.904 1.00 76.19 582 ASP A CA 1
ATOM 4599 C C . ASP A 1 582 ? -1.999 -32.026 19.324 1.00 76.19 582 ASP A C 1
ATOM 4601 O O . ASP A 1 582 ? -2.727 -33.015 19.503 1.00 76.19 582 ASP A O 1
ATOM 4605 N N . MET A 1 583 ? -0.851 -32.091 18.649 1.00 81.06 583 MET A N 1
ATOM 4606 C CA . MET A 1 583 ? -0.283 -33.367 18.225 1.00 81.06 583 MET A CA 1
ATOM 4607 C C . MET A 1 583 ? -0.151 -34.304 19.429 1.00 81.06 583 MET A C 1
ATOM 4609 O O . MET A 1 583 ? 0.131 -33.872 20.551 1.00 81.06 583 MET A O 1
ATOM 4613 N N . PHE A 1 584 ? -0.371 -35.601 19.210 1.00 85.56 584 PHE A N 1
ATOM 4614 C CA . PHE A 1 584 ? -0.245 -36.592 20.271 1.00 85.56 584 PHE A CA 1
ATOM 4615 C C . PHE A 1 584 ? 1.104 -36.449 20.994 1.00 85.56 584 PHE A C 1
ATOM 4617 O O . PHE A 1 584 ? 2.175 -36.527 20.390 1.00 85.56 584 PHE A O 1
ATOM 4624 N N . LYS A 1 585 ? 1.040 -36.228 22.310 1.00 79.81 585 LYS A N 1
ATOM 4625 C CA . LYS A 1 585 ? 2.218 -36.186 23.183 1.00 79.81 585 LYS A CA 1
ATOM 4626 C C . LYS A 1 585 ? 2.807 -37.590 23.338 1.00 79.81 585 LYS A C 1
ATOM 4628 O O . LYS A 1 585 ? 2.164 -38.567 22.970 1.00 79.81 585 LYS A O 1
ATOM 4633 N N . GLU A 1 586 ? 4.020 -37.682 23.886 1.00 66.00 586 GLU A N 1
ATOM 4634 C CA . GLU A 1 586 ? 4.946 -38.821 23.711 1.00 66.00 586 GLU A CA 1
ATOM 4635 C C . GLU A 1 586 ? 4.396 -40.223 24.035 1.00 66.00 586 GLU A C 1
ATOM 4637 O O . GLU A 1 586 ? 4.924 -41.213 23.525 1.00 66.00 586 GLU A O 1
ATOM 4642 N N . GLU A 1 587 ? 3.316 -40.333 24.812 1.00 80.75 587 GLU A N 1
ATOM 4643 C CA . GLU A 1 587 ? 2.630 -41.599 25.088 1.00 80.75 587 GLU A CA 1
ATOM 4644 C C . GLU A 1 587 ? 1.136 -41.531 24.712 1.00 80.75 587 GLU A C 1
ATOM 4646 O O . GLU A 1 587 ? 0.274 -41.290 25.566 1.00 80.75 587 GLU A O 1
ATOM 4651 N N . PRO A 1 588 ? 0.786 -41.727 23.423 1.00 92.12 588 PRO A N 1
ATOM 4652 C CA . PRO A 1 588 ? -0.603 -41.884 23.016 1.00 92.12 588 PRO A CA 1
ATOM 4653 C C . PRO A 1 588 ? -1.146 -43.245 23.462 1.00 92.12 588 PRO A C 1
ATOM 4655 O O . PRO A 1 588 ? -0.512 -44.283 23.257 1.00 92.12 588 PRO A O 1
ATOM 4658 N N . LYS A 1 589 ? -2.350 -43.255 24.032 1.00 92.69 589 LYS A N 1
ATOM 4659 C CA . LYS A 1 589 ? -3.037 -44.446 24.540 1.00 92.69 589 LYS A CA 1
ATOM 4660 C C . LYS A 1 589 ? -4.354 -44.680 23.806 1.00 92.69 589 LYS A C 1
ATOM 4662 O O . LYS A 1 589 ? -5.111 -43.746 23.550 1.00 92.69 589 LYS A O 1
ATOM 4667 N N . THR A 1 590 ? -4.613 -45.940 23.474 1.00 94.94 590 THR A N 1
ATOM 4668 C CA . THR A 1 590 ? -5.811 -46.412 22.775 1.00 94.94 590 THR A CA 1
ATOM 4669 C C . THR A 1 590 ? -6.812 -46.936 23.797 1.00 94.94 590 THR A C 1
ATOM 4671 O O . THR A 1 590 ? -6.480 -47.808 24.601 1.00 94.94 590 THR A O 1
ATOM 4674 N N . LEU A 1 591 ? -8.032 -46.407 23.765 1.00 91.81 591 LEU A N 1
ATOM 4675 C CA . LEU A 1 591 ? -9.158 -46.924 24.545 1.00 91.81 591 LEU A CA 1
ATOM 4676 C C . LEU A 1 591 ? -9.678 -48.234 23.923 1.00 91.81 591 LEU A C 1
ATOM 4678 O O . LEU A 1 591 ? -9.490 -48.480 22.733 1.00 91.81 591 LEU A O 1
ATOM 4682 N N . ASP A 1 592 ? -10.402 -49.039 24.695 1.00 90.62 592 ASP A N 1
ATOM 4683 C CA . ASP A 1 592 ? -11.115 -50.258 24.251 1.00 90.62 592 ASP A CA 1
ATOM 4684 C C . ASP A 1 592 ? -12.039 -50.051 23.022 1.00 90.62 592 ASP A C 1
ATOM 4686 O O . ASP A 1 592 ? -12.249 -50.957 22.219 1.00 90.62 592 ASP A O 1
ATOM 4690 N N . CYS A 1 593 ? -12.556 -48.837 22.820 1.00 91.12 593 CYS A N 1
ATOM 4691 C CA . CYS A 1 593 ? -13.355 -48.452 21.659 1.00 91.12 593 CYS A CA 1
ATOM 4692 C C . CYS A 1 593 ? -12.529 -48.153 20.395 1.00 91.12 593 CYS A C 1
ATOM 4694 O O . CYS A 1 593 ? -13.120 -47.826 19.362 1.00 91.12 593 CYS A O 1
ATOM 4696 N N . GLY A 1 594 ? -11.197 -48.223 20.477 1.00 89.12 594 GLY A N 1
ATOM 4697 C CA . GLY A 1 594 ? -10.257 -48.034 19.371 1.00 89.12 594 GLY A CA 1
ATOM 4698 C C . GLY A 1 594 ? -9.792 -46.594 19.125 1.00 89.12 594 GLY A C 1
ATOM 4699 O O . GLY A 1 594 ? -8.976 -46.375 18.235 1.00 89.12 594 GLY A O 1
ATOM 4700 N N . HIS A 1 595 ? -10.273 -45.605 19.887 1.00 93.06 595 HIS A N 1
ATOM 4701 C CA . HIS A 1 595 ? -9.841 -44.206 19.743 1.00 93.06 595 HIS A CA 1
ATOM 4702 C C . HIS A 1 595 ? -8.627 -43.885 20.614 1.00 93.06 595 HIS A C 1
ATOM 4704 O O . HIS A 1 595 ? -8.483 -44.427 21.711 1.00 93.06 595 HIS A O 1
ATOM 4710 N N . VAL A 1 596 ? -7.778 -42.978 20.127 1.00 93.25 596 VAL A N 1
ATOM 4711 C CA . VAL A 1 596 ? -6.473 -42.667 20.719 1.00 93.25 596 VAL A CA 1
ATOM 4712 C C . VAL A 1 596 ? -6.454 -41.252 21.297 1.00 93.25 596 VAL A C 1
ATOM 4714 O O . VAL A 1 596 ? -6.952 -40.320 20.670 1.00 93.25 596 VAL A O 1
ATOM 4717 N N . PHE A 1 597 ? -5.864 -41.098 22.483 1.00 92.19 597 PHE A N 1
ATOM 4718 C CA . PHE A 1 597 ? -5.710 -39.832 23.213 1.00 92.19 597 PHE A CA 1
ATOM 4719 C C . PHE A 1 597 ? -4.331 -39.771 23.885 1.00 92.19 597 PHE A C 1
ATOM 4721 O O . PHE A 1 597 ? -3.713 -40.807 24.118 1.00 92.19 597 PHE A O 1
ATOM 4728 N N . CYS A 1 598 ? -3.836 -38.579 24.231 1.00 91.69 598 CYS A N 1
ATOM 4729 C CA . CYS A 1 598 ? -2.621 -38.454 25.050 1.00 91.69 598 CYS A CA 1
ATOM 4730 C C . CYS A 1 598 ? -2.851 -39.066 26.440 1.00 91.69 598 CYS A C 1
ATOM 4732 O O . CYS A 1 598 ? -3.923 -38.875 27.014 1.00 91.69 598 CYS A O 1
ATOM 4734 N N . GLU A 1 599 ? -1.842 -39.706 27.032 1.00 89.50 599 GLU A N 1
ATOM 4735 C CA . GLU A 1 599 ? -1.939 -40.215 28.405 1.00 89.50 599 GLU A CA 1
ATOM 4736 C C . GLU A 1 599 ? -2.390 -39.143 29.411 1.00 89.50 599 GLU A C 1
ATOM 4738 O O . GLU A 1 599 ? -3.299 -39.386 30.203 1.00 89.50 599 GLU A O 1
ATOM 4743 N N . GLU A 1 600 ? -1.826 -37.937 29.335 1.00 87.31 600 GLU A N 1
ATOM 4744 C CA . GLU A 1 600 ? -2.236 -36.806 30.179 1.00 87.31 600 GLU A CA 1
ATOM 4745 C C . GLU A 1 600 ? -3.717 -36.446 29.996 1.00 87.31 600 GLU A C 1
ATOM 4747 O O . GLU A 1 600 ? -4.402 -36.119 30.960 1.00 87.31 600 GLU A O 1
ATOM 4752 N N . CYS A 1 601 ? -4.232 -36.540 28.766 1.00 88.62 601 CYS A N 1
ATOM 4753 C CA . CYS A 1 601 ? -5.634 -36.256 28.462 1.00 88.62 601 CYS A CA 1
ATOM 4754 C C . CYS A 1 601 ? -6.566 -37.331 29.026 1.00 88.62 601 CYS A C 1
ATOM 4756 O O . CYS A 1 601 ? -7.672 -37.008 29.445 1.00 88.62 601 CYS A O 1
ATOM 4758 N N . ILE A 1 602 ? -6.120 -38.590 29.073 1.00 88.06 602 ILE A N 1
ATOM 4759 C CA . ILE A 1 602 ? -6.867 -39.678 29.714 1.00 88.06 602 ILE A CA 1
ATOM 4760 C C . ILE A 1 602 ? -6.845 -39.516 31.240 1.00 88.06 602 ILE A C 1
ATOM 4762 O O . ILE A 1 602 ? -7.882 -39.627 31.887 1.00 88.06 602 ILE A O 1
ATOM 4766 N N . ARG A 1 603 ? -5.686 -39.190 31.828 1.00 83.69 603 ARG A N 1
ATOM 4767 C CA . ARG A 1 603 ? -5.563 -38.930 33.275 1.00 83.69 603 ARG A CA 1
ATOM 4768 C C . ARG A 1 603 ? -6.326 -37.683 33.729 1.00 83.69 603 ARG A C 1
ATOM 4770 O O . ARG A 1 603 ? -6.709 -37.604 34.889 1.00 83.69 603 ARG A O 1
ATOM 4777 N N . GLY A 1 604 ? -6.550 -36.723 32.831 1.00 79.38 604 GLY A N 1
ATOM 4778 C CA . GLY A 1 604 ? -7.323 -35.509 33.100 1.00 79.38 604 GLY A CA 1
ATOM 4779 C C . GLY A 1 604 ? -8.822 -35.743 33.326 1.00 79.38 604 GLY A C 1
ATOM 4780 O O . GLY A 1 604 ? -9.519 -34.824 33.752 1.00 79.38 604 GLY A O 1
ATOM 4781 N N . PHE A 1 605 ? -9.341 -36.948 33.063 1.00 80.50 605 PHE A N 1
ATOM 4782 C CA . PHE A 1 605 ? -10.712 -37.292 33.423 1.00 80.50 605 PHE A CA 1
ATOM 4783 C C . PHE A 1 605 ? -10.809 -37.651 34.912 1.00 80.50 605 PHE A C 1
ATOM 4785 O O . PHE A 1 605 ? -10.116 -38.531 35.408 1.00 80.50 605 PHE A O 1
ATOM 4792 N N . ASN A 1 606 ? -11.748 -37.021 35.624 1.00 75.69 606 ASN A N 1
ATOM 4793 C CA . ASN A 1 606 ? -11.976 -37.232 37.063 1.00 75.69 606 ASN A CA 1
ATOM 4794 C C . ASN A 1 606 ? -12.620 -38.594 37.418 1.00 75.69 606 ASN A C 1
ATOM 4796 O O . ASN A 1 606 ? -13.100 -38.773 38.536 1.00 75.69 606 ASN A O 1
ATOM 4800 N N . SER A 1 607 ? -12.708 -39.537 36.476 1.00 80.25 607 SER A N 1
ATOM 4801 C CA . SER A 1 607 ? -13.328 -40.850 36.672 1.00 80.25 607 SER A CA 1
ATOM 4802 C C . SER A 1 607 ? -12.614 -41.916 35.835 1.00 80.25 607 SER A C 1
ATOM 4804 O O . SER A 1 607 ? -12.242 -41.619 34.698 1.00 80.25 607 SER A O 1
ATOM 4806 N N . PRO A 1 608 ? -12.457 -43.155 36.346 1.00 80.31 608 PRO A N 1
ATOM 4807 C CA . PRO A 1 608 ? -11.920 -44.271 35.567 1.00 80.31 608 PRO A CA 1
ATOM 4808 C C . PRO A 1 608 ? -12.852 -44.688 34.423 1.00 80.31 608 PRO A C 1
ATOM 4810 O O . PRO A 1 608 ? -12.384 -45.187 33.409 1.00 80.31 608 PRO A O 1
ATOM 4813 N N . ILE A 1 609 ? -14.161 -44.441 34.541 1.00 87.56 609 ILE A N 1
ATOM 4814 C CA . ILE A 1 609 ? -15.130 -44.719 33.480 1.00 87.56 609 ILE A CA 1
ATOM 4815 C C . ILE A 1 609 ? -15.428 -43.413 32.751 1.00 87.56 609 ILE A C 1
ATOM 4817 O O . ILE A 1 609 ? -16.015 -42.486 33.315 1.00 87.56 609 ILE A O 1
ATOM 4821 N N . ILE A 1 610 ? -15.052 -43.346 31.478 1.00 86.44 610 ILE A N 1
ATOM 4822 C CA . ILE A 1 610 ? -15.215 -42.151 30.648 1.00 86.44 610 ILE A CA 1
ATOM 4823 C C . ILE A 1 610 ? -16.137 -42.444 29.466 1.00 86.44 610 ILE A C 1
ATOM 4825 O O . ILE A 1 610 ? -16.329 -43.588 29.059 1.00 86.44 610 ILE A O 1
ATOM 4829 N N . ARG A 1 611 ? -16.727 -41.401 28.880 1.00 88.31 611 ARG A N 1
ATOM 4830 C CA . ARG A 1 611 ? -17.314 -41.505 27.538 1.00 88.31 611 ARG A CA 1
ATOM 4831 C C . ARG A 1 611 ? -16.273 -41.052 26.536 1.00 88.31 611 ARG A C 1
ATOM 4833 O O . ARG A 1 611 ? -15.786 -39.931 26.642 1.00 88.31 611 ARG A O 1
ATOM 4840 N N . CYS A 1 612 ? -15.957 -41.902 25.563 1.00 87.44 612 CYS A N 1
ATOM 4841 C CA . CYS A 1 612 ? -14.999 -41.565 24.519 1.00 87.44 612 CYS A CA 1
ATOM 4842 C C . CYS A 1 612 ? -15.415 -40.259 23.804 1.00 87.44 612 CYS A C 1
ATOM 4844 O O . CYS A 1 612 ? -16.517 -40.214 23.250 1.00 87.44 612 CYS A O 1
ATOM 4846 N N . PRO A 1 613 ? -14.552 -39.226 23.743 1.00 83.25 613 PRO A N 1
ATOM 4847 C CA . PRO A 1 613 ? -14.852 -37.964 23.056 1.00 83.25 613 PRO A CA 1
ATOM 4848 C C . PRO A 1 613 ? -15.201 -38.107 21.567 1.00 83.25 613 PRO A C 1
ATOM 4850 O O . PRO A 1 613 ? -15.917 -37.275 21.022 1.00 83.25 613 PRO A O 1
ATOM 4853 N N . MET A 1 614 ? -14.725 -39.173 20.914 1.00 82.88 614 MET A N 1
ATOM 4854 C CA . MET A 1 614 ? -14.897 -39.394 19.474 1.00 82.88 614 MET A CA 1
ATOM 4855 C C . MET A 1 614 ? -16.169 -40.176 19.132 1.00 82.88 614 MET A C 1
ATOM 4857 O O . MET A 1 614 ? -16.890 -39.815 18.208 1.00 82.88 614 MET A O 1
ATOM 4861 N N . CYS A 1 615 ? -16.466 -41.253 19.870 1.00 89.44 615 CYS A N 1
ATOM 4862 C CA . CYS A 1 615 ? -17.582 -42.155 19.548 1.00 89.44 615 CYS A CA 1
ATOM 4863 C C . CYS A 1 615 ? -18.651 -42.274 20.636 1.00 89.44 615 CYS A C 1
ATOM 4865 O O . CYS A 1 615 ? -19.623 -43.003 20.454 1.00 89.44 615 CYS A O 1
ATOM 4867 N N . ARG A 1 616 ? -18.475 -41.586 21.771 1.00 86.62 616 ARG A N 1
ATOM 4868 C CA . ARG A 1 616 ? -19.398 -41.533 22.919 1.00 86.62 616 ARG A CA 1
ATOM 4869 C C . ARG A 1 616 ? -19.696 -42.875 23.606 1.00 86.62 616 ARG A C 1
ATOM 4871 O O . ARG A 1 616 ? -20.516 -42.900 24.525 1.00 86.62 616 ARG A O 1
ATOM 4878 N N . LYS A 1 617 ? -19.020 -43.970 23.225 1.00 88.88 617 LYS A N 1
ATOM 4879 C CA . LYS A 1 617 ? -19.067 -45.247 23.958 1.00 88.88 617 LYS A CA 1
ATOM 4880 C C . LYS A 1 617 ? -18.534 -45.049 25.379 1.00 88.88 617 LYS A C 1
ATOM 4882 O O . LYS A 1 617 ? -17.587 -44.288 25.579 1.00 88.88 617 LYS A O 1
ATOM 4887 N N . VAL A 1 618 ? -19.172 -45.709 26.344 1.00 88.81 618 VAL A N 1
ATOM 4888 C CA . VAL A 1 618 ? -18.700 -45.778 27.733 1.00 88.81 618 VAL A CA 1
ATOM 4889 C C . VAL A 1 618 ? -17.557 -46.781 27.777 1.00 88.81 618 VAL A C 1
ATOM 4891 O O . VAL A 1 618 ? -17.721 -47.896 27.287 1.00 88.81 618 VAL A O 1
ATOM 4894 N N . VAL A 1 619 ? -16.417 -46.348 28.298 1.00 90.06 619 VAL A N 1
ATOM 4895 C CA . VAL A 1 619 ? -15.141 -47.058 28.221 1.00 90.06 619 VAL A CA 1
ATOM 4896 C C . VAL A 1 619 ? -14.381 -46.908 29.529 1.00 90.06 619 VAL A C 1
ATOM 4898 O O . VAL A 1 619 ? -14.467 -45.863 30.180 1.00 90.06 619 VAL A O 1
ATOM 4901 N N . ASP A 1 620 ? -13.639 -47.939 29.917 1.00 89.88 620 ASP A N 1
ATOM 4902 C CA . ASP A 1 620 ? -12.755 -47.874 31.079 1.00 89.88 620 ASP A CA 1
ATOM 4903 C C . ASP A 1 620 ? -11.383 -47.326 30.650 1.00 89.88 620 ASP A C 1
ATOM 4905 O O . ASP A 1 620 ? -10.660 -47.911 29.845 1.00 89.88 620 ASP A O 1
ATOM 4909 N N . ALA A 1 621 ? -11.038 -46.148 31.162 1.00 85.50 621 ALA A N 1
ATOM 4910 C CA . ALA A 1 621 ? -9.798 -45.444 30.870 1.00 85.50 621 ALA A CA 1
ATOM 4911 C C . ALA A 1 621 ? -8.564 -46.118 31.493 1.00 85.50 621 ALA A C 1
ATOM 4913 O O . ALA A 1 621 ? -7.446 -45.884 31.031 1.00 85.50 621 ALA A O 1
ATOM 4914 N N . THR A 1 622 ? -8.742 -46.946 32.528 1.00 84.50 622 THR A N 1
ATOM 4915 C CA . THR A 1 622 ? -7.631 -47.603 33.240 1.00 84.50 622 THR A CA 1
ATOM 4916 C C . THR A 1 622 ? -7.006 -48.741 32.436 1.00 84.50 622 THR A C 1
ATOM 4918 O O . THR A 1 622 ? -5.817 -49.019 32.584 1.00 84.50 622 THR A O 1
ATOM 4921 N N . VAL A 1 623 ? -7.772 -49.338 31.520 1.00 87.88 623 VAL A N 1
ATOM 4922 C CA . VAL A 1 623 ? -7.329 -50.395 30.595 1.00 87.88 623 VAL A CA 1
ATOM 4923 C C . VAL A 1 623 ? -6.807 -49.850 29.259 1.00 87.88 623 VAL A C 1
ATOM 4925 O O . VAL A 1 623 ? -6.561 -50.615 28.327 1.00 87.88 623 VAL A O 1
ATOM 4928 N N . ALA A 1 624 ? -6.604 -48.533 29.142 1.00 90.06 624 ALA A N 1
ATOM 4929 C CA . ALA A 1 624 ? -6.065 -47.923 27.931 1.00 90.06 624 ALA A CA 1
ATOM 4930 C C . ALA A 1 624 ? -4.627 -48.398 27.651 1.00 90.06 624 ALA A C 1
ATOM 4932 O O . ALA A 1 624 ? -3.733 -48.276 28.492 1.00 90.06 624 ALA A O 1
ATOM 4933 N N . THR A 1 625 ? -4.384 -48.900 26.440 1.00 93.06 625 THR A N 1
ATOM 4934 C CA . THR A 1 625 ? -3.094 -49.494 26.054 1.00 93.06 625 THR A CA 1
ATOM 4935 C C . THR A 1 625 ? -2.232 -48.511 25.254 1.00 93.06 625 THR A C 1
ATOM 4937 O O . THR A 1 625 ? -2.760 -47.766 24.425 1.00 93.06 625 THR A O 1
ATOM 4940 N N . PRO A 1 626 ? -0.904 -48.464 25.468 1.00 91.75 626 PRO A N 1
ATOM 4941 C CA . PRO A 1 626 ? -0.018 -47.578 24.713 1.00 91.75 626 PRO A CA 1
ATOM 4942 C C . PRO A 1 626 ? 0.011 -47.935 23.220 1.00 91.75 626 PRO A C 1
ATOM 4944 O O . PRO A 1 626 ? 0.108 -49.101 22.839 1.00 91.75 626 PRO A O 1
ATOM 4947 N N . ASN A 1 627 ? -0.035 -46.918 22.357 1.00 93.06 627 ASN A N 1
ATOM 4948 C CA . ASN A 1 627 ? 0.027 -47.082 20.908 1.00 93.06 627 ASN A CA 1
ATOM 4949 C C . ASN A 1 627 ? 1.461 -46.880 20.389 1.00 93.06 627 ASN A C 1
ATOM 4951 O O . ASN A 1 627 ? 1.855 -45.792 19.964 1.00 93.06 627 ASN A O 1
ATOM 4955 N N . TYR A 1 628 ? 2.253 -47.955 20.402 1.00 89.00 628 TYR A N 1
ATOM 4956 C CA . TYR A 1 628 ? 3.663 -47.928 19.982 1.00 89.00 628 TYR A CA 1
ATOM 4957 C C . TYR A 1 628 ? 3.879 -47.629 18.491 1.00 89.00 628 TYR A C 1
ATOM 4959 O O . TYR A 1 628 ? 4.980 -47.249 18.091 1.00 89.00 628 TYR A O 1
ATOM 4967 N N . VAL A 1 629 ? 2.868 -47.838 17.642 1.00 87.94 629 VAL A N 1
ATOM 4968 C CA . VAL A 1 629 ? 2.949 -47.483 16.216 1.00 87.94 629 VAL A CA 1
ATOM 4969 C C . VAL A 1 629 ? 2.850 -45.972 16.070 1.00 87.94 629 VAL A C 1
ATOM 4971 O O . VAL A 1 629 ? 3.705 -45.366 15.431 1.00 87.94 629 VAL A O 1
ATOM 4974 N N . LEU A 1 630 ? 1.864 -45.359 16.728 1.00 88.62 630 LEU A N 1
ATOM 4975 C CA . LEU A 1 630 ? 1.680 -43.914 16.700 1.00 88.62 630 LEU A CA 1
ATOM 4976 C C . LEU A 1 630 ? 2.870 -43.181 17.325 1.00 88.62 630 LEU A C 1
ATOM 4978 O O . LEU A 1 630 ? 3.347 -42.207 16.755 1.00 88.62 630 LEU A O 1
ATOM 4982 N N . LYS A 1 631 ? 3.415 -43.712 18.429 1.00 87.06 631 LYS A N 1
ATOM 4983 C CA . LYS A 1 631 ? 4.648 -43.204 19.046 1.00 87.06 631 LYS A CA 1
ATOM 4984 C C . LYS A 1 631 ? 5.817 -43.148 18.052 1.00 87.06 631 LYS A C 1
ATOM 4986 O O . LY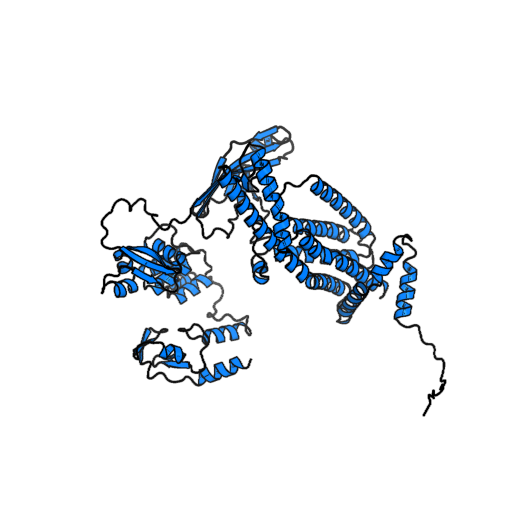S A 1 631 ? 6.417 -42.092 17.883 1.00 87.06 631 LYS A O 1
ATOM 4991 N N . ARG A 1 632 ? 6.078 -44.241 17.322 1.00 85.56 632 ARG A N 1
ATOM 4992 C CA . ARG A 1 632 ? 7.142 -44.294 16.300 1.00 85.56 632 ARG A CA 1
ATOM 4993 C C . ARG A 1 632 ? 6.909 -43.322 15.141 1.00 85.56 632 ARG A C 1
ATOM 4995 O O . ARG A 1 632 ? 7.859 -42.725 14.650 1.00 85.56 632 ARG A O 1
ATOM 5002 N N . VAL A 1 633 ? 5.660 -43.141 14.707 1.00 85.25 633 VAL A N 1
ATOM 5003 C CA . VAL A 1 633 ? 5.322 -42.169 13.649 1.00 85.25 633 VAL A CA 1
ATOM 5004 C C . VAL A 1 633 ? 5.606 -40.733 14.105 1.00 85.25 633 VAL A C 1
ATOM 5006 O O . VAL A 1 633 ? 6.184 -39.959 13.346 1.00 85.25 633 VAL A O 1
ATOM 5009 N N . LEU A 1 634 ? 5.264 -40.389 15.350 1.00 84.81 634 LEU A N 1
ATOM 5010 C CA . LEU A 1 634 ? 5.525 -39.065 15.927 1.00 84.81 634 LEU A CA 1
ATOM 5011 C C . LEU A 1 634 ? 7.028 -38.791 16.090 1.00 84.81 634 LEU A C 1
ATOM 5013 O O . LEU A 1 634 ? 7.470 -37.673 15.839 1.00 84.81 634 LEU A O 1
ATOM 5017 N N . GLU A 1 635 ? 7.819 -39.798 16.474 1.00 83.62 635 GLU A N 1
ATOM 5018 C CA . GLU A 1 635 ? 9.285 -39.696 16.558 1.00 83.62 635 GLU A CA 1
ATOM 5019 C C . GLU A 1 635 ? 9.909 -39.379 15.191 1.00 83.62 635 GLU A C 1
ATOM 5021 O O . GLU A 1 635 ? 10.741 -38.481 15.093 1.00 83.62 635 GLU A O 1
ATOM 5026 N N . VAL A 1 636 ? 9.452 -40.041 14.122 1.00 79.81 636 VAL A N 1
ATOM 5027 C CA . VAL A 1 636 ? 9.921 -39.774 12.751 1.00 79.81 636 VAL A CA 1
ATOM 5028 C C . VAL A 1 636 ? 9.556 -38.358 12.291 1.00 79.81 636 VAL A C 1
ATOM 5030 O O . VAL A 1 636 ? 10.372 -37.706 11.646 1.00 79.81 636 VAL A O 1
ATOM 5033 N N . MET A 1 637 ? 8.368 -37.855 12.644 1.00 72.62 637 MET A N 1
ATOM 5034 C CA . MET A 1 637 ? 7.945 -36.497 12.273 1.00 72.62 637 MET A CA 1
ATOM 5035 C C . MET A 1 637 ? 8.682 -35.385 13.027 1.00 72.62 637 MET A C 1
ATOM 5037 O O . MET A 1 637 ? 8.823 -34.295 12.491 1.00 72.62 637 MET A O 1
ATOM 5041 N N . LYS A 1 638 ? 9.181 -35.637 14.243 1.00 67.56 638 LYS A N 1
ATOM 5042 C CA . LYS A 1 638 ? 9.997 -34.661 14.990 1.00 67.56 638 LYS A CA 1
ATOM 5043 C C . LYS A 1 638 ? 11.435 -34.526 14.451 1.00 67.56 638 LYS A C 1
ATOM 5045 O O . LYS A 1 638 ? 12.135 -33.603 14.856 1.00 67.56 638 LYS A O 1
ATOM 5050 N N . MET A 1 639 ? 11.895 -35.449 13.598 1.00 49.28 639 MET A N 1
ATOM 5051 C CA . MET A 1 639 ? 13.256 -35.462 13.029 1.00 49.28 639 MET A CA 1
ATOM 5052 C C . MET A 1 639 ? 13.380 -34.741 11.672 1.00 49.28 639 MET A C 1
ATOM 5054 O O . MET A 1 639 ? 14.501 -34.575 11.190 1.00 49.28 639 MET A O 1
ATOM 5058 N N . SER A 1 640 ? 12.260 -34.346 11.055 1.00 43.22 640 SER A N 1
ATOM 5059 C CA . SER A 1 640 ? 12.196 -33.524 9.832 1.00 43.22 640 SER A CA 1
ATOM 5060 C C . SER A 1 640 ? 11.970 -32.060 10.165 1.00 43.22 640 SER A C 1
ATOM 5062 O O . SER A 1 640 ? 12.571 -31.208 9.474 1.00 43.22 640 SER A O 1
#

Sequence (640 aa):
MLSRICVPRHMTASTSFLTPSSSEKLHQHHRRQMSALPPAIAPAFQYASDCYITQSIQMGMEGLHGIGMTWPTAFISAAILLRIGTAPLHIYAEKLFAQRLHAQNFLTQGILKKVSERYRVQLGPSADGSKLEVKSSDPKIAKATEDALHEVPSMLSEHGLQAARIQNLKMSTVPIWIFSSFALRNVINSDFHPSVAGALWIPDMLAPDPYFVLPVAVGVFGFLNLYSQRKIYPGVVKMTWKQKSYDAVLAFFTMFAVSIMSQLPACIPMYWLIVSMSGMAQAQLLRHPKIKSIFGIKKLPTDSRTPIRDLELYVVRNKKGFQVALECSAPNIMDTEKWSIEVESKLRITGNRGALDTNNNSMQFSNWLPSSKLQKLQKLVGYDCLEEHSADGKCVVEIEMSIQKVEFKEIDIVSGCESLKLYEDDKDLVSLIVEKNRKVKVERKLLCAKSKFFESKMSAKRYDAFQLDNTTLVELNQLLAALRNQPDSITDVTIDTVLKLADRFEMDSLIENCEKFLIAKSAKRPKTLARIAVDYQLGQLKAHLRRNRPNSAVTPLTFAWDTRQSKIEKLEEALICTVCYDMFKEEPKTLDCGHVFCEECIRGFNSPIIRCPMCRKVVDATVATPNYVLKRVLEVMKMS